Protein AF-0000000069994940 (afdb_homodimer)

Sequence (634 aa):
MTLQIAVIDDWQGVAGEVVDWSLLDGIGQVSFLHDYPAATEVMAERLAGYDVICVMRERSTFDEALLRRLPRLKLLVTGGMRNAALDIQAASALGIQVCGTESYKHAAPELTWALAMALSRNLVREANSLRAGDWQVGLGNDLYGKTLGILGLGSIGQKIARYGQAFGMRVIAWSQNLTAERAAEAGVEYVSKQALFEQADLLSVHLVLSDRSRGLVDAQALGWMKPSAYLVNTARGPIVDEAALISALQQGRLAGAALDVFEQEPLPAGHPFRTLDNVLATPHVGYVSQNNYRMFYSQMIEDIQAWATGAPIRVLGMTLQIAVIDDWQGVAGEVVDWSLLDGIGQVSFLHDYPAATEVMAERLAGYDVICVMRERSTFDEALLRRLPRLKLLVTGGMRNAALDIQAASALGIQVCGTESYKHAAPELTWALAMALSRNLVREANSLRAGDWQVGLGNDLYGKTLGILGLGSIGQKIARYGQAFGMRVIAWSQNLTAERAAEAGVEYVSKQALFEQADLLSVHLVL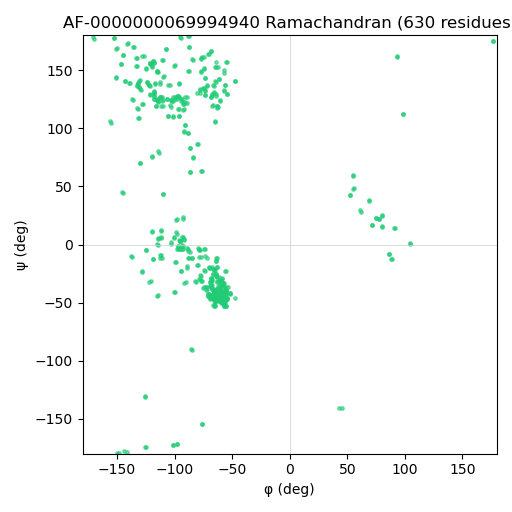SDRSRGLVDAQALGWMKPSAYLVNTARGPIVDEAALISALQQGRLAGAALDVFEQEPLPAGHPFRTLDNVLATPHVGYVSQNNYRMFYSQMIEDIQAWATGAPIRVLG

Foldseek 3Di:
DAFAEEEECLQVPCLPPLDPLCLCVVRHDYDYYNDFEDDLVVLLVVQQRGQEYEYEAQRYAADLSNLVSRLNHAEYEYEDLDHPRHPVVSCVVSNHWYFYFHFDQCLLLVVLVVLVQCLQAVPVVQVVQVVVVHHDDDHGHALAAAEEEEEDCPSSSLSNVVVSVVSNHQYEYDDPPDDQVNCVVSVHGYDDLLCSQQRHLEYEYADADDPVQFQCQDLVSLQNHALNHEYEYLHEARSHDPVSVLVCLVVSRHQAYEYQYHPDPPPDDPPVLVPRSRYHYHPNCSRVDSVRSSRRSVVVSVQSVCVSVPHGDRTHD/DAFAEEEECPQVPCLPPLDPLCLCVVRHDYDYYNDFEDDLVVVLVVQQRGQEYEYEAQRYAADLSNLVSRLNHAEYEYEDLDHPRHPVVSCVVSNHFYFYFHFDQCLLLVVLVVLVQCLQAVPVVQVVQVVVVHHDDDHGHALAAAEEEEEDCPSSSLSNVVVSVVSNHQYEYDDPPDDQVNCVVSVHGYDDLLCSQQRHLEYEYADADDPVQFQCQDLVSLQNHALNHEYEYLHEARSHDPVSVLVCLVVSRHQAYEYQYHPDPPPDDPPPLVPRSRHHYHPNCSRVDSVRSSRGSVVVSVQSVCVSVPHGPRTHD

Structure (mmCIF, N/CA/C/O backbone):
data_AF-0000000069994940-model_v1
#
loop_
_entity.id
_entity.type
_entity.pdbx_description
1 polymer 'Lactate dehydrogenase-like oxidoreductase'
#
loop_
_atom_site.group_PDB
_atom_site.id
_atom_site.type_symbol
_atom_site.label_atom_id
_atom_site.label_alt_id
_atom_site.label_comp_id
_atom_site.label_asym_id
_atom_site.label_entity_id
_atom_site.label_seq_id
_atom_site.pdbx_PDB_ins_code
_atom_site.Cartn_x
_atom_site.Cartn_y
_atom_site.Cartn_z
_atom_site.occupancy
_atom_site.B_iso_or_equiv
_atom_site.auth_seq_id
_atom_site.auth_comp_id
_atom_site.auth_asym_id
_atom_site.auth_atom_id
_atom_site.pdbx_PDB_model_num
ATOM 1 N N . MET A 1 1 ? 9.391 41.125 26.594 1 65.31 1 MET A N 1
ATOM 2 C CA . MET A 1 1 ? 9.273 39.812 27.188 1 65.31 1 MET A CA 1
ATOM 3 C C . MET A 1 1 ? 9.336 38.719 26.125 1 65.31 1 MET A C 1
ATOM 5 O O . MET A 1 1 ? 8.891 38.938 25 1 65.31 1 MET A O 1
ATOM 9 N N . THR A 1 2 ? 10.164 37.656 26.281 1 90.88 2 THR A N 1
ATOM 10 C CA . THR A 1 2 ? 10.344 36.594 25.328 1 90.88 2 THR A CA 1
ATOM 11 C C . THR A 1 2 ? 9.031 35.812 25.109 1 90.88 2 THR A C 1
ATOM 13 O O . THR A 1 2 ? 8.391 35.406 26.078 1 90.88 2 THR A O 1
ATOM 16 N N . LEU A 1 3 ? 8.531 35.844 23.875 1 97 3 LEU A N 1
ATOM 17 C CA . LEU A 1 3 ? 7.273 35.188 23.578 1 97 3 LEU A CA 1
ATOM 18 C C . LEU A 1 3 ? 7.34 33.688 23.969 1 97 3 LEU A C 1
ATOM 20 O O . LEU A 1 3 ? 8.383 33.062 23.812 1 97 3 LEU A O 1
ATOM 24 N N . GLN A 1 4 ? 6.27 33.25 24.562 1 98.56 4 GLN A N 1
ATOM 25 C CA . GLN A 1 4 ? 6.105 31.828 24.781 1 98.56 4 GLN A CA 1
ATOM 26 C C . GLN A 1 4 ? 5.332 31.172 23.641 1 98.56 4 GLN A C 1
ATOM 28 O O . GLN A 1 4 ? 4.164 31.5 23.422 1 98.56 4 GLN A O 1
ATOM 33 N N . ILE A 1 5 ? 5.969 30.266 22.906 1 98.81 5 ILE A N 1
ATOM 34 C CA . ILE A 1 5 ? 5.41 29.641 21.719 1 98.81 5 ILE A CA 1
ATOM 35 C C . ILE A 1 5 ? 5.168 28.156 21.969 1 98.81 5 ILE A C 1
ATOM 37 O O . ILE A 1 5 ? 6.066 27.438 22.422 1 98.81 5 ILE A O 1
ATOM 41 N N . ALA A 1 6 ? 3.957 27.672 21.719 1 98.75 6 ALA A N 1
ATOM 42 C CA . ALA A 1 6 ? 3.643 26.25 21.875 1 98.75 6 ALA A CA 1
ATOM 43 C C . ALA A 1 6 ? 3.367 25.609 20.516 1 98.75 6 ALA A C 1
ATOM 45 O O . ALA A 1 6 ? 2.6 26.141 19.703 1 98.75 6 ALA A O 1
ATOM 46 N N . VAL A 1 7 ? 4.027 24.547 20.203 1 98.75 7 VAL A N 1
ATOM 47 C CA . VAL A 1 7 ? 3.656 23.609 19.141 1 98.75 7 VAL A CA 1
ATOM 48 C C . VAL A 1 7 ? 2.889 22.438 19.75 1 98.75 7 VAL A C 1
ATOM 50 O O . VAL A 1 7 ? 3.471 21.594 20.422 1 98.75 7 VAL A O 1
ATOM 53 N N . ILE A 1 8 ? 1.586 22.375 19.438 1 98.06 8 ILE A N 1
ATOM 54 C CA . ILE A 1 8 ? 0.778 21.438 20.203 1 98.06 8 ILE A CA 1
ATOM 55 C C . ILE A 1 8 ? 0.419 20.234 19.328 1 98.06 8 ILE A C 1
ATOM 57 O O . ILE A 1 8 ? 0.692 20.234 18.125 1 98.06 8 ILE A O 1
ATOM 61 N N . ASP A 1 9 ? -0.086 19.203 19.859 1 95.31 9 ASP A N 1
ATOM 62 C CA . ASP A 1 9 ? -0.553 17.969 19.234 1 95.31 9 ASP A CA 1
ATOM 63 C C . ASP A 1 9 ? 0.584 17.266 18.5 1 95.31 9 ASP A C 1
ATOM 65 O O . ASP A 1 9 ? 0.388 16.734 17.406 1 95.31 9 ASP A O 1
ATOM 69 N N . ASP A 1 10 ? 1.774 17.469 19.016 1 96.44 10 ASP A N 1
ATOM 70 C CA . ASP A 1 10 ? 2.91 16.75 18.453 1 96.44 10 ASP A CA 1
ATOM 71 C C . ASP A 1 10 ? 2.926 15.297 18.938 1 96.44 10 ASP A C 1
ATOM 73 O O . ASP A 1 10 ? 3.881 14.867 19.594 1 96.44 10 ASP A O 1
ATOM 77 N N . TRP A 1 11 ? 1.92 14.586 18.578 1 94.5 11 TRP A N 1
ATOM 78 C CA . TRP A 1 11 ? 1.631 13.242 19.094 1 94.5 11 TRP A CA 1
ATOM 79 C C . TRP A 1 11 ? 2.807 12.305 18.844 1 94.5 11 TRP A C 1
ATOM 81 O O . TRP A 1 11 ? 3.094 11.438 19.672 1 94.5 11 TRP A O 1
ATOM 91 N N . GLN A 1 12 ? 3.535 12.484 17.734 1 93.75 12 GLN A N 1
ATOM 92 C CA . GLN A 1 12 ? 4.625 11.594 17.359 1 93.75 12 GLN A CA 1
ATOM 93 C C . GLN A 1 12 ? 5.945 12.039 17.984 1 93.75 12 GLN A C 1
ATOM 95 O O . GLN A 1 12 ? 6.938 11.312 17.922 1 93.75 12 GLN A O 1
ATOM 100 N N . GLY A 1 13 ? 5.945 13.219 18.531 1 95.62 13 GLY A N 1
ATOM 101 C CA . GLY A 1 13 ? 7.176 13.742 19.109 1 95.62 13 GLY A CA 1
ATOM 102 C C . GLY A 1 13 ? 8.234 14.062 18.062 1 95.62 13 GLY A C 1
ATOM 103 O O . GLY A 1 13 ? 9.422 13.828 18.281 1 95.62 13 GLY A O 1
ATOM 104 N N . VAL A 1 14 ? 7.801 14.586 16.922 1 96.38 14 VAL A N 1
ATOM 105 C CA . VAL A 1 14 ? 8.758 14.727 15.836 1 96.38 14 VAL A CA 1
ATOM 106 C C . VAL A 1 14 ? 8.898 16.203 15.469 1 96.38 14 VAL A C 1
ATOM 108 O O . VAL A 1 14 ? 9.812 16.578 14.727 1 96.38 14 VAL A O 1
ATOM 111 N N . ALA A 1 15 ? 8.055 17.109 15.914 1 97.44 15 ALA A N 1
ATOM 112 C CA . ALA A 1 15 ? 8 18.5 15.477 1 97.44 15 ALA A CA 1
ATOM 113 C C . ALA A 1 15 ? 9.352 19.188 15.672 1 97.44 15 ALA A C 1
ATOM 115 O O . ALA A 1 15 ? 9.789 19.953 14.805 1 97.44 15 ALA A O 1
ATOM 116 N N . GLY A 1 16 ? 10.039 18.906 16.734 1 97.44 16 GLY A N 1
ATOM 117 C CA . GLY A 1 16 ? 11.289 19.562 17.094 1 97.44 16 GLY A CA 1
ATOM 118 C C . GLY A 1 16 ? 12.414 19.266 16.125 1 97.44 16 GLY A C 1
ATOM 119 O O . GLY A 1 16 ? 13.367 20.047 16.016 1 97.44 16 GLY A O 1
ATOM 120 N N . GLU A 1 17 ? 12.258 18.172 15.398 1 96.69 17 GLU A N 1
ATOM 121 C CA . GLU A 1 17 ? 13.391 17.719 14.594 1 96.69 17 GLU A CA 1
ATOM 122 C C . GLU A 1 17 ? 13.109 17.859 13.102 1 96.69 17 GLU A C 1
ATOM 124 O O . GLU A 1 17 ? 14.031 17.812 12.289 1 96.69 17 GLU A O 1
ATOM 129 N N . VAL A 1 18 ? 11.922 18.156 12.773 1 97.19 18 VAL A N 1
ATOM 130 C CA . VAL A 1 18 ? 11.523 18.172 11.375 1 97.19 18 VAL A CA 1
ATOM 131 C C . VAL A 1 18 ? 12.047 19.438 10.695 1 97.19 18 VAL A C 1
ATOM 133 O O . VAL A 1 18 ? 12.336 19.422 9.492 1 97.19 18 VAL A O 1
ATOM 136 N N . VAL A 1 19 ? 12.156 20.5 11.445 1 98.19 19 VAL A N 1
ATOM 137 C CA . VAL A 1 19 ? 12.68 21.766 10.953 1 98.19 19 VAL A CA 1
ATOM 138 C C . VAL A 1 19 ? 13.562 22.406 12.016 1 98.19 19 VAL A C 1
ATOM 140 O O . VAL A 1 19 ? 13.672 21.906 13.133 1 98.19 19 VAL A O 1
ATOM 143 N N . ASP A 1 20 ? 14.203 23.484 11.633 1 98.31 20 ASP A N 1
ATOM 144 C CA . ASP A 1 20 ? 15.086 24.219 12.547 1 98.31 20 ASP A CA 1
ATOM 145 C C . ASP A 1 20 ? 14.328 25.328 13.273 1 98.31 20 ASP A C 1
ATOM 147 O O . ASP A 1 20 ? 14.25 26.453 12.781 1 98.31 20 ASP A O 1
ATOM 151 N N . TRP A 1 21 ? 13.875 25.047 14.5 1 98.44 21 TRP A N 1
ATOM 152 C CA . TRP A 1 21 ? 13.07 25.984 15.281 1 98.44 21 TRP A CA 1
ATOM 153 C C . TRP A 1 21 ? 13.945 27.078 15.891 1 98.44 21 TRP A C 1
ATOM 155 O O . TRP A 1 21 ? 13.438 28.078 16.391 1 98.44 21 TRP A O 1
ATOM 165 N N . SER A 1 22 ? 15.305 26.938 15.836 1 98 22 SER A N 1
ATOM 166 C CA . SER A 1 22 ? 16.203 27.953 16.375 1 98 22 SER A CA 1
ATOM 167 C C . SER A 1 22 ? 16.062 29.266 15.617 1 98 22 SER A C 1
ATOM 169 O O . SER A 1 22 ? 16.516 30.312 16.078 1 98 22 SER A O 1
ATOM 171 N N . LEU A 1 23 ? 15.391 29.203 14.539 1 97.94 23 LEU A N 1
ATOM 172 C CA . LEU A 1 23 ? 15.094 30.406 13.758 1 97.94 23 LEU A CA 1
ATOM 173 C C . LEU A 1 23 ? 14.203 31.359 14.547 1 97.94 23 LEU A C 1
ATOM 175 O O . LEU A 1 23 ? 14.086 32.531 14.195 1 97.94 23 LEU A O 1
ATOM 179 N N . LEU A 1 24 ? 13.594 30.891 15.656 1 98.19 24 LEU A N 1
ATOM 180 C CA . LEU A 1 24 ? 12.703 31.719 16.469 1 98.19 24 LEU A CA 1
ATOM 181 C C . LEU A 1 24 ? 13.398 32.188 17.734 1 98.19 24 LEU A C 1
ATOM 183 O O . LEU A 1 24 ? 12.797 32.844 18.578 1 98.19 24 LEU A O 1
ATOM 187 N N . ASP A 1 25 ? 14.672 31.844 18 1 96.44 25 ASP A N 1
ATOM 188 C CA . ASP A 1 25 ? 15.383 32.156 19.25 1 96.44 25 ASP A CA 1
ATOM 189 C C . ASP A 1 25 ? 15.336 33.625 19.562 1 96.44 25 ASP A C 1
ATOM 191 O O . ASP A 1 25 ? 15.227 34.031 20.719 1 96.44 25 ASP A O 1
ATOM 195 N N . GLY A 1 26 ? 15.398 34.531 18.672 1 95.81 26 GLY A N 1
ATOM 196 C CA . GLY A 1 26 ? 15.367 35.969 18.891 1 95.81 26 GLY A CA 1
ATOM 197 C C . GLY A 1 26 ? 13.961 36.5 19.125 1 95.81 26 GLY A C 1
ATOM 198 O O . GLY A 1 26 ? 13.797 37.625 19.594 1 95.81 26 GLY A O 1
ATOM 199 N N . ILE A 1 27 ? 13.023 35.562 19.016 1 97.38 27 ILE A N 1
ATOM 200 C CA . ILE A 1 27 ? 11.633 36 19.078 1 97.38 27 ILE A CA 1
ATOM 201 C C . ILE A 1 27 ? 10.969 35.406 20.328 1 97.38 27 ILE A C 1
ATOM 203 O O . ILE A 1 27 ? 10.281 36.125 21.062 1 97.38 27 ILE A O 1
ATOM 207 N N . GLY A 1 28 ? 11.234 34.125 20.547 1 97.69 28 GLY A N 1
ATOM 208 C CA . GLY A 1 28 ? 10.578 33.469 21.672 1 97.69 28 GLY A CA 1
ATOM 209 C C . GLY A 1 28 ? 11.117 32.094 21.984 1 97.69 28 GLY A C 1
ATOM 210 O O . GLY A 1 28 ? 12.039 31.625 21.312 1 97.69 28 GLY A O 1
ATOM 211 N N . GLN A 1 29 ? 10.539 31.531 23.078 1 98.12 29 GLN A N 1
ATOM 212 C CA . GLN A 1 29 ? 10.859 30.172 23.5 1 98.12 29 GLN A CA 1
ATOM 213 C C . GLN A 1 29 ? 9.805 29.188 23 1 98.12 29 GLN A C 1
ATOM 215 O O . GLN A 1 29 ? 8.609 29.359 23.25 1 98.12 29 GLN A O 1
ATOM 220 N N . VAL A 1 30 ? 10.297 28.172 22.297 1 98.5 30 VAL A N 1
ATOM 221 C CA . VAL A 1 30 ? 9.406 27.188 21.688 1 98.5 30 VAL A CA 1
ATOM 222 C C . VAL A 1 30 ? 9.281 25.969 22.609 1 98.5 30 VAL A C 1
ATOM 224 O O . VAL A 1 30 ? 10.289 25.438 23.094 1 98.5 30 VAL A O 1
ATOM 227 N N . SER A 1 31 ? 8.062 25.594 22.922 1 98.44 31 SER A N 1
ATOM 228 C CA . SER A 1 31 ? 7.754 24.359 23.641 1 98.44 31 SER A CA 1
ATOM 229 C C . SER A 1 31 ? 6.918 23.406 22.781 1 98.44 31 SER A C 1
ATOM 231 O O . SER A 1 31 ? 6.023 23.844 22.047 1 98.44 31 SER A O 1
ATOM 233 N N . PHE A 1 32 ? 7.266 22.141 22.844 1 98.44 32 PHE A N 1
ATOM 234 C CA . PHE A 1 32 ? 6.512 21.109 22.141 1 98.44 32 PHE A CA 1
ATOM 235 C C . PHE A 1 32 ? 5.625 20.328 23.094 1 98.44 32 PHE A C 1
ATOM 237 O O . PHE A 1 32 ? 6.113 19.75 24.078 1 98.44 32 PHE A O 1
ATOM 244 N N . LEU A 1 33 ? 4.324 20.391 22.859 1 98 33 LEU A N 1
ATOM 245 C CA . LEU A 1 33 ? 3.361 19.672 23.688 1 98 33 LEU A CA 1
ATOM 246 C C . LEU A 1 33 ? 2.832 18.438 22.969 1 98 33 LEU A C 1
ATOM 248 O O . LEU A 1 33 ? 2.467 18.516 21.797 1 98 33 LEU A O 1
ATOM 252 N N . HIS A 1 34 ? 2.699 17.312 23.625 1 96.06 34 HIS A N 1
ATOM 253 C CA . HIS A 1 34 ? 2.434 16.016 22.984 1 96.06 34 HIS A CA 1
ATOM 254 C C . HIS A 1 34 ? 1.062 15.484 23.375 1 96.06 34 HIS A C 1
ATOM 256 O O . HIS A 1 34 ? 0.674 14.391 22.953 1 96.06 34 HIS A O 1
ATOM 262 N N . ASP A 1 35 ? 0.307 16.25 24.109 1 92.81 35 ASP A N 1
ATOM 263 C CA . ASP A 1 35 ? -0.952 15.781 24.688 1 92.81 35 ASP A CA 1
ATOM 264 C C . ASP A 1 35 ? -2.055 15.742 23.641 1 92.81 35 ASP A C 1
ATOM 266 O O . ASP A 1 35 ? -2.053 16.531 22.688 1 92.81 35 ASP A O 1
ATOM 270 N N . TYR A 1 36 ? -2.92 14.844 23.812 1 89.56 36 TYR A N 1
ATOM 271 C CA . TYR A 1 36 ? -4.121 14.766 22.984 1 89.56 36 TYR A CA 1
ATOM 272 C C . TYR A 1 36 ? -5.117 15.859 23.375 1 89.56 36 TYR A C 1
ATOM 274 O O . TYR A 1 36 ? -5.004 16.453 24.438 1 89.56 36 TYR A O 1
ATOM 282 N N . PRO A 1 37 ? -6.039 16.125 22.453 1 89.81 37 PRO A N 1
ATOM 283 C CA . PRO A 1 37 ? -7.082 17.094 22.797 1 89.81 37 PRO A CA 1
ATOM 284 C C . PRO A 1 37 ? -7.859 16.703 24.047 1 89.81 37 PRO A C 1
ATOM 286 O O . PRO A 1 37 ? -8.047 15.516 24.312 1 89.81 37 PRO A O 1
ATOM 289 N N . ALA A 1 38 ? -8.32 17.734 24.734 1 91.56 38 ALA A N 1
ATOM 290 C CA . ALA A 1 38 ? -9.039 17.531 25.984 1 91.56 38 ALA A CA 1
ATOM 291 C C . ALA A 1 38 ? -10.164 18.547 26.141 1 91.56 38 ALA A C 1
ATOM 293 O O . ALA A 1 38 ? -10.414 19.344 25.234 1 91.56 38 ALA A O 1
ATOM 294 N N . ALA A 1 39 ? -10.805 18.406 27.312 1 94.94 39 ALA A N 1
ATOM 295 C CA . ALA A 1 39 ? -11.875 19.359 27.609 1 94.94 39 ALA A CA 1
ATOM 296 C C . ALA A 1 39 ? -11.336 20.781 27.734 1 94.94 39 ALA A C 1
ATOM 298 O O . ALA A 1 39 ? -10.156 20.969 28.031 1 94.94 39 ALA A O 1
ATOM 299 N N . THR A 1 40 ? -12.289 21.641 27.516 1 96.56 40 THR A N 1
ATOM 300 C CA . THR A 1 40 ? -11.945 23.062 27.469 1 96.56 40 THR A CA 1
ATOM 301 C C . THR A 1 40 ? -11.156 23.484 28.703 1 96.56 40 THR A C 1
ATOM 303 O O . THR A 1 40 ? -10.141 24.172 28.594 1 96.56 40 THR A O 1
ATOM 306 N N . GLU A 1 41 ? -11.547 23.031 29.875 1 97 41 GLU A N 1
ATOM 307 C CA . GLU A 1 41 ? -10.898 23.438 31.109 1 97 41 GLU A CA 1
ATOM 308 C C . GLU A 1 41 ? -9.445 22.969 31.156 1 97 41 GLU A C 1
ATOM 310 O O . GLU A 1 41 ? -8.555 23.719 31.562 1 97 41 GLU A O 1
ATOM 315 N N . VAL A 1 42 ? -9.227 21.781 30.734 1 97.44 42 VAL A N 1
ATOM 316 C CA . VAL A 1 42 ? -7.891 21.203 30.75 1 97.44 42 VAL A CA 1
ATOM 317 C C . VAL A 1 42 ? -7.016 21.906 29.703 1 97.44 42 VAL A C 1
ATOM 319 O O . VAL A 1 42 ? -5.859 22.234 29.984 1 97.44 42 VAL A O 1
ATOM 322 N N . MET A 1 43 ? -7.578 22.156 28.531 1 97.56 43 MET A N 1
ATOM 323 C CA . MET A 1 43 ? -6.844 22.844 27.484 1 97.56 43 MET A CA 1
ATOM 324 C C . MET A 1 43 ? -6.465 24.266 27.922 1 97.56 43 MET A C 1
ATOM 326 O O . MET A 1 43 ? -5.352 24.719 27.656 1 97.56 43 MET A O 1
ATOM 330 N N . ALA A 1 44 ? -7.379 24.906 28.594 1 98.06 44 ALA A N 1
ATOM 331 C CA . ALA A 1 44 ? -7.133 26.281 29.062 1 98.06 44 ALA A CA 1
ATOM 332 C C . ALA A 1 44 ? -5.969 26.312 30.047 1 98.06 44 ALA A C 1
ATOM 334 O O . ALA A 1 44 ? -5.109 27.203 29.969 1 98.06 44 ALA A O 1
ATOM 335 N N . GLU A 1 45 ? -5.988 25.391 30.938 1 97.81 45 GLU A N 1
ATOM 336 C CA . GLU A 1 45 ? -4.902 25.312 31.922 1 97.81 45 GLU A CA 1
ATOM 337 C C . GLU A 1 45 ? -3.564 25.047 31.234 1 97.81 45 GLU A C 1
ATOM 339 O O . GLU A 1 45 ? -2.561 25.688 31.562 1 97.81 45 GLU A O 1
ATOM 344 N N . ARG A 1 46 ? -3.57 24.172 30.266 1 97.62 46 ARG A N 1
ATOM 345 C CA . ARG A 1 46 ? -2.371 23.734 29.562 1 97.62 46 ARG A CA 1
ATOM 346 C C . ARG A 1 46 ? -1.794 24.875 28.719 1 97.62 46 ARG A C 1
ATOM 348 O O . ARG A 1 46 ? -0.576 24.969 28.562 1 97.62 46 ARG A O 1
ATOM 355 N N . LEU A 1 47 ? -2.641 25.781 28.203 1 98.44 47 LEU A N 1
ATOM 356 C CA . LEU A 1 47 ? -2.23 26.672 27.125 1 98.44 47 LEU A CA 1
ATOM 357 C C . LEU A 1 47 ? -2.236 28.125 27.594 1 98.44 47 LEU A C 1
ATOM 359 O O . LEU A 1 47 ? -1.815 29.031 26.875 1 98.44 47 LEU A O 1
ATOM 363 N N . ALA A 1 48 ? -2.584 28.422 28.859 1 97.19 48 ALA A N 1
ATOM 364 C CA . ALA A 1 48 ? -2.822 29.766 29.391 1 97.19 48 ALA A CA 1
ATOM 365 C C . ALA A 1 48 ? -1.547 30.609 29.344 1 97.19 48 ALA A C 1
ATOM 367 O O . ALA A 1 48 ? -1.605 31.828 29.219 1 97.19 48 ALA A O 1
ATOM 368 N N . GLY A 1 49 ? -0.422 29.969 29.359 1 97.44 49 GLY A N 1
ATOM 369 C CA . GLY A 1 49 ? 0.835 30.688 29.5 1 97.44 49 GLY A CA 1
ATOM 370 C C . GLY A 1 49 ? 1.476 31.031 28.172 1 97.44 49 GLY A C 1
ATOM 371 O O . GLY A 1 49 ? 2.529 31.672 28.125 1 97.44 49 GLY A O 1
ATOM 372 N N . TYR A 1 50 ? 0.815 30.781 27.016 1 98.69 50 TYR A N 1
ATOM 373 C CA . TYR A 1 50 ? 1.478 30.922 25.734 1 98.69 50 TYR A CA 1
ATOM 374 C C . TYR A 1 50 ? 0.926 32.125 24.969 1 98.69 50 TYR A C 1
ATOM 376 O O . TYR A 1 50 ? -0.278 32.375 25 1 98.69 50 TYR A O 1
ATOM 384 N N . ASP A 1 51 ? 1.829 32.812 24.219 1 98.75 51 ASP A N 1
ATOM 385 C CA . ASP A 1 51 ? 1.487 33.938 23.375 1 98.75 51 ASP A CA 1
ATOM 386 C C . ASP A 1 51 ? 1.133 33.5 21.953 1 98.75 51 ASP A C 1
ATOM 388 O O . ASP A 1 51 ? 0.362 34.156 21.266 1 98.75 51 ASP A O 1
ATOM 392 N N . VAL A 1 52 ? 1.789 32.438 21.531 1 98.81 52 VAL A N 1
ATOM 393 C CA . VAL A 1 52 ? 1.644 31.875 20.188 1 98.81 52 VAL A CA 1
ATOM 394 C C . VAL A 1 52 ? 1.387 30.375 20.281 1 98.81 52 VAL A C 1
ATOM 396 O O . VAL A 1 52 ? 2.041 29.672 21.062 1 98.81 52 VAL A O 1
ATOM 399 N N . ILE A 1 53 ? 0.42 29.891 19.531 1 98.88 53 ILE A N 1
ATOM 400 C CA . ILE A 1 53 ? 0.128 28.469 19.5 1 98.88 53 ILE A CA 1
ATOM 401 C C . ILE A 1 53 ? 0.099 27.969 18.062 1 98.88 53 ILE A C 1
ATOM 403 O O . ILE A 1 53 ? -0.598 28.547 17.219 1 98.88 53 ILE A O 1
ATOM 407 N N . CYS A 1 54 ? 0.944 27.031 17.766 1 98.69 54 CYS A N 1
ATOM 408 C CA . CYS A 1 54 ? 0.938 26.312 16.484 1 98.69 54 CYS A CA 1
ATOM 409 C C . CYS A 1 54 ? 0.098 25.047 16.578 1 98.69 54 CYS A C 1
ATOM 411 O O . CYS A 1 54 ? 0.379 24.172 17.406 1 98.69 54 CYS A O 1
ATOM 413 N N . VAL A 1 55 ? -0.909 24.969 15.75 1 97.56 55 VAL A N 1
ATOM 414 C CA . VAL A 1 55 ? -1.854 23.859 15.82 1 97.56 55 VAL A CA 1
ATOM 415 C C . VAL A 1 55 ? -1.725 22.984 14.578 1 97.56 55 VAL A C 1
ATOM 417 O O . VAL A 1 55 ? -1.54 23.5 13.469 1 97.56 55 VAL A O 1
ATOM 420 N N . MET A 1 56 ? -1.778 21.672 14.812 1 96.5 56 MET A N 1
ATOM 421 C CA . MET A 1 56 ? -1.754 20.719 13.711 1 96.5 56 MET A CA 1
ATOM 422 C C . MET A 1 56 ? -3.166 20.391 13.234 1 96.5 56 MET A C 1
ATOM 424 O O . MET A 1 56 ? -3.877 19.609 13.867 1 96.5 56 MET A O 1
ATOM 428 N N . ARG A 1 57 ? -3.523 21.016 12.094 1 94.62 57 ARG A N 1
ATOM 429 C CA . ARG A 1 57 ? -4.816 20.781 11.461 1 94.62 57 ARG A CA 1
ATOM 430 C C . ARG A 1 57 ? -5.941 20.797 12.492 1 94.62 57 ARG A C 1
ATOM 432 O O . ARG A 1 57 ? -5.992 21.672 13.352 1 94.62 57 ARG A O 1
ATOM 439 N N . GLU A 1 58 ? -6.977 19.922 12.414 1 94.06 58 GLU A N 1
ATOM 440 C CA . GLU A 1 58 ? -8.188 19.969 13.227 1 94.06 58 GLU A CA 1
ATOM 441 C C . GLU A 1 58 ? -8.039 19.109 14.477 1 94.06 58 GLU A C 1
ATOM 443 O O . GLU A 1 58 ? -9.039 18.703 15.078 1 94.06 58 GLU A O 1
ATOM 448 N N . ARG A 1 59 ? -6.758 18.828 14.914 1 94.5 59 ARG A N 1
ATOM 449 C CA . ARG A 1 59 ? -6.52 17.938 16.047 1 94.5 59 ARG A CA 1
ATOM 450 C C . ARG A 1 59 ? -7.117 18.5 17.328 1 94.5 59 ARG A C 1
ATOM 452 O O . ARG A 1 59 ? -7.629 17.75 18.156 1 94.5 59 ARG A O 1
ATOM 459 N N . SER A 1 60 ? -7.035 19.828 17.516 1 95.38 60 SER A N 1
ATOM 460 C CA . SER A 1 60 ? -7.586 20.484 18.688 1 95.38 60 SER A CA 1
ATOM 461 C C . SER A 1 60 ? -8.57 21.578 18.312 1 95.38 60 SER A C 1
ATOM 463 O O . SER A 1 60 ? -8.328 22.344 17.359 1 95.38 60 SER A O 1
ATOM 465 N N . THR A 1 61 ? -9.633 21.625 19.078 1 95.88 61 THR A N 1
ATOM 466 C CA . THR A 1 61 ? -10.672 22.609 18.828 1 95.88 61 THR A CA 1
ATOM 467 C C . THR A 1 61 ? -10.391 23.906 19.594 1 95.88 61 THR A C 1
ATOM 469 O O . THR A 1 61 ? -10.18 23.859 20.812 1 95.88 61 THR A O 1
ATOM 472 N N . PHE A 1 62 ? -10.375 25.047 18.906 1 98.06 62 PHE A N 1
ATOM 473 C CA . PHE A 1 62 ? -10.305 26.375 19.5 1 98.06 62 PHE A CA 1
ATOM 474 C C . PHE A 1 62 ? -11.586 27.156 19.234 1 98.06 62 PHE A C 1
ATOM 476 O O . PHE A 1 62 ? -11.648 27.984 18.328 1 98.06 62 PHE A O 1
ATOM 483 N N . ASP A 1 63 ? -12.555 26.828 20.062 1 98 63 ASP A N 1
ATOM 484 C CA . ASP A 1 63 ? -13.828 27.547 19.984 1 98 63 ASP A CA 1
ATOM 485 C C . ASP A 1 63 ? -13.797 28.797 20.875 1 98 63 ASP A C 1
ATOM 487 O O . ASP A 1 63 ? -12.789 29.078 21.531 1 98 63 ASP A O 1
ATOM 491 N N . GLU A 1 64 ? -14.875 29.547 20.891 1 98.25 64 GLU A N 1
ATOM 492 C CA . GLU A 1 64 ? -14.945 30.781 21.656 1 98.25 64 GLU A CA 1
ATOM 493 C C . GLU A 1 64 ? -14.703 30.516 23.141 1 98.25 64 GLU A C 1
ATOM 495 O O . GLU A 1 64 ? -14.008 31.297 23.797 1 98.25 64 GLU A O 1
ATOM 500 N N . ALA A 1 65 ? -15.281 29.469 23.625 1 98.31 65 ALA A N 1
ATOM 501 C CA . ALA A 1 65 ? -15.156 29.125 25.047 1 98.31 65 ALA A CA 1
ATOM 502 C C . ALA A 1 65 ? -13.695 28.969 25.438 1 98.31 65 ALA A C 1
ATOM 504 O O . ALA A 1 65 ? -13.266 29.469 26.484 1 98.31 65 ALA A O 1
ATOM 505 N N . LEU A 1 66 ? -12.906 28.266 24.688 1 98.5 66 LEU A N 1
ATOM 506 C CA . LEU A 1 66 ? -11.492 28.062 24.969 1 98.5 66 LEU A CA 1
ATOM 507 C C . LEU A 1 66 ? -10.711 29.359 24.781 1 98.5 66 LEU A C 1
ATOM 509 O O . LEU A 1 66 ? -9.906 29.75 25.625 1 98.5 66 LEU A O 1
ATOM 513 N N . LEU A 1 67 ? -10.953 30.078 23.656 1 98.62 67 LEU A N 1
ATOM 514 C CA . LEU A 1 67 ? -10.211 31.281 23.312 1 98.62 67 LEU A CA 1
ATOM 515 C C . LEU A 1 67 ? -10.359 32.344 24.391 1 98.62 67 LEU A C 1
ATOM 517 O O . LEU A 1 67 ? -9.398 33.062 24.703 1 98.62 67 LEU A O 1
ATOM 521 N N . ARG A 1 68 ? -11.477 32.469 25 1 98.12 68 ARG A N 1
ATOM 522 C CA . ARG A 1 68 ? -11.734 33.438 26.047 1 98.12 68 ARG A CA 1
ATOM 523 C C . ARG A 1 68 ? -10.93 33.125 27.312 1 98.12 68 ARG A C 1
ATOM 525 O O . ARG A 1 68 ? -10.703 34 28.141 1 98.12 68 ARG A O 1
ATOM 532 N N . ARG A 1 69 ? -10.516 31.938 27.375 1 98.06 69 ARG A N 1
ATOM 533 C CA . ARG A 1 69 ? -9.773 31.516 28.562 1 98.06 69 ARG A CA 1
ATOM 534 C C . ARG A 1 69 ? -8.273 31.547 28.297 1 98.06 69 ARG A C 1
ATOM 536 O O . ARG A 1 69 ? -7.492 31.031 29.094 1 98.06 69 ARG A O 1
ATOM 543 N N . LEU A 1 70 ? -7.848 32.094 27.234 1 98.44 70 LEU A N 1
ATOM 544 C CA . LEU A 1 70 ? -6.438 32.219 26.875 1 98.44 70 LEU A CA 1
ATOM 545 C C . LEU A 1 70 ? -6.039 33.688 26.734 1 98.44 70 LEU A C 1
ATOM 547 O O . LEU A 1 70 ? -5.742 34.125 25.641 1 98.44 70 LEU A O 1
ATOM 551 N N . PRO A 1 71 ? -5.879 34.375 27.844 1 95.81 71 PRO A N 1
ATOM 552 C CA . PRO A 1 71 ? -5.707 35.812 27.797 1 95.81 71 PRO A CA 1
ATOM 553 C C . PRO A 1 71 ? -4.363 36.25 27.203 1 95.81 71 PRO A C 1
ATOM 555 O O . PRO A 1 71 ? -4.227 37.344 26.688 1 95.81 71 PRO A O 1
ATOM 558 N N . ARG A 1 72 ? -3.412 35.375 27.203 1 97.94 72 ARG A N 1
ATOM 559 C CA . ARG A 1 72 ? -2.09 35.75 26.703 1 97.94 72 ARG A CA 1
ATOM 560 C C . ARG A 1 72 ? -1.975 35.5 25.203 1 97.94 72 ARG A C 1
ATOM 562 O O . ARG A 1 72 ? -1.048 36 24.562 1 97.94 72 ARG A O 1
ATOM 569 N N . LEU A 1 73 ? -2.83 34.688 24.625 1 98.69 73 LEU A N 1
ATOM 570 C CA . LEU A 1 73 ? -2.709 34.25 23.234 1 98.69 73 LEU A CA 1
ATOM 571 C C . LEU A 1 73 ? -2.855 35.438 22.281 1 98.69 73 LEU A C 1
ATOM 573 O O . LEU A 1 73 ? -3.828 36.188 22.359 1 98.69 73 LEU A O 1
ATOM 577 N N . LYS A 1 74 ? -1.902 35.594 21.375 1 98.56 74 LYS A N 1
ATOM 578 C CA . LYS A 1 74 ? -1.907 36.688 20.422 1 98.56 74 LYS A CA 1
ATOM 579 C C . LYS A 1 74 ? -1.937 36.156 18.984 1 98.56 74 LYS A C 1
ATOM 581 O O . LYS A 1 74 ? -2.453 36.844 18.078 1 98.56 74 LYS A O 1
ATOM 586 N N . LEU A 1 75 ? -1.344 35 18.719 1 98.75 75 LEU A N 1
ATOM 587 C CA . LEU A 1 75 ? -1.224 34.438 17.391 1 98.75 75 LEU A CA 1
ATOM 588 C C . LEU A 1 75 ? -1.521 32.938 17.406 1 98.75 75 LEU A C 1
ATOM 590 O O . LEU A 1 75 ? -0.979 32.219 18.234 1 98.75 75 LEU A O 1
ATOM 594 N N . LEU A 1 76 ? -2.43 32.594 16.594 1 98.69 76 LEU A N 1
ATOM 595 C CA . LEU A 1 76 ? -2.748 31.203 16.328 1 98.69 76 LEU A CA 1
ATOM 596 C C . LEU A 1 76 ? -2.352 30.812 14.898 1 98.69 76 LEU A C 1
ATOM 598 O O . LEU A 1 76 ? -2.811 31.438 13.938 1 98.69 76 LEU A O 1
ATOM 602 N N . VAL A 1 77 ? -1.426 29.828 14.758 1 98.69 77 VAL A N 1
ATOM 603 C CA . VAL A 1 77 ? -0.958 29.406 13.445 1 98.69 77 VAL A CA 1
ATOM 604 C C . VAL A 1 77 ? -1.386 27.953 13.188 1 98.69 77 VAL A C 1
ATOM 606 O O . VAL A 1 77 ? -1.093 27.062 13.984 1 98.69 77 VAL A O 1
ATOM 609 N N . THR A 1 78 ? -2.094 27.688 12.094 1 98.5 78 THR A N 1
ATOM 610 C CA . THR A 1 78 ? -2.59 26.344 11.805 1 98.5 78 THR A CA 1
ATOM 611 C C . THR A 1 78 ? -1.928 25.781 10.555 1 98.5 78 THR A C 1
ATOM 613 O O . THR A 1 78 ? -1.537 26.531 9.656 1 98.5 78 THR A O 1
ATOM 616 N N . GLY A 1 79 ? -1.793 24.438 10.602 1 97.31 79 GLY A N 1
ATOM 617 C CA . GLY A 1 79 ? -1.438 23.781 9.359 1 97.31 79 GLY A CA 1
ATOM 618 C C . GLY A 1 79 ? -2.537 23.859 8.312 1 97.31 79 GLY A C 1
ATOM 619 O O . GLY A 1 79 ? -3.625 23.312 8.516 1 97.31 79 GLY A O 1
ATOM 620 N N . GLY A 1 80 ? -2.232 24.453 7.207 1 96.5 80 GLY A N 1
ATOM 621 C CA . GLY A 1 80 ? -3.225 24.625 6.156 1 96.5 80 GLY A CA 1
ATOM 622 C C . GLY A 1 80 ? -3.953 25.953 6.23 1 96.5 80 GLY A C 1
ATOM 623 O O . GLY A 1 80 ? -4.051 26.547 7.301 1 96.5 80 GLY A O 1
ATOM 624 N N . MET A 1 81 ? -4.594 26.391 5.156 1 96.12 81 MET A N 1
ATOM 625 C CA . MET A 1 81 ? -5.301 27.656 5.086 1 96.12 81 MET A CA 1
ATOM 626 C C . MET A 1 81 ? -6.773 27.484 5.441 1 96.12 81 MET A C 1
ATOM 628 O O . MET A 1 81 ? -7.574 28.406 5.266 1 96.12 81 MET A O 1
ATOM 632 N N . ARG A 1 82 ? -7.113 26.312 5.691 1 92.06 82 ARG A N 1
ATOM 633 C CA . ARG A 1 82 ? -8.445 26.016 6.195 1 92.06 82 ARG A CA 1
ATOM 634 C C . ARG A 1 82 ? -8.383 25.109 7.422 1 92.06 82 ARG A C 1
ATOM 636 O O . ARG A 1 82 ? -7.602 24.156 7.445 1 92.06 82 ARG A O 1
ATOM 643 N N . ASN A 1 83 ? -9.141 25.422 8.43 1 94.56 83 ASN A N 1
ATOM 644 C CA . ASN A 1 83 ? -9.258 24.641 9.656 1 94.56 83 ASN A CA 1
ATOM 645 C C . ASN A 1 83 ? -10.586 24.891 10.359 1 94.56 83 ASN A C 1
ATOM 647 O O . ASN A 1 83 ? -10.75 25.891 11.047 1 94.56 83 ASN A O 1
ATOM 651 N N . ALA A 1 84 ? -11.43 23.922 10.211 1 90.62 84 ALA A N 1
ATOM 652 C CA . ALA A 1 84 ? -12.805 24.062 10.68 1 90.62 84 ALA A CA 1
ATOM 653 C C . ALA A 1 84 ? -12.867 24.031 12.203 1 90.62 84 ALA A C 1
ATOM 655 O O . ALA A 1 84 ? -13.883 24.391 12.797 1 90.62 84 ALA A O 1
ATOM 656 N N . ALA A 1 85 ? -11.797 23.672 12.844 1 94.56 85 ALA A N 1
ATOM 657 C CA . ALA A 1 85 ? -11.781 23.547 14.297 1 94.56 85 ALA A CA 1
ATOM 658 C C . ALA A 1 85 ? -11.469 24.891 14.961 1 94.56 85 ALA A C 1
ATOM 660 O O . ALA A 1 85 ? -11.539 25.016 16.188 1 94.56 85 ALA A O 1
ATOM 661 N N . LEU A 1 86 ? -11.141 25.922 14.234 1 97.5 86 LEU A N 1
ATOM 662 C CA . LEU A 1 86 ? -10.805 27.234 14.766 1 97.5 86 LEU A CA 1
ATOM 663 C C . LEU A 1 86 ? -11.969 28.203 14.594 1 97.5 86 LEU A C 1
ATOM 665 O O . LEU A 1 86 ? -12.461 28.406 13.477 1 97.5 86 LEU A O 1
ATOM 669 N N . ASP A 1 87 ? -12.422 28.797 15.656 1 98.19 87 ASP A N 1
ATOM 670 C CA . ASP A 1 87 ? -13.391 29.875 15.586 1 98.19 87 ASP A CA 1
ATOM 671 C C . ASP A 1 87 ? -12.695 31.203 15.25 1 98.19 87 ASP A C 1
ATOM 673 O O . ASP A 1 87 ? -12.422 32 16.141 1 98.19 87 ASP A O 1
ATOM 677 N N . ILE A 1 88 ? -12.562 31.391 14 1 97.81 88 ILE A N 1
ATOM 678 C CA . ILE A 1 88 ? -11.781 32.531 13.508 1 97.81 88 ILE A CA 1
ATOM 679 C C . ILE A 1 88 ? -12.453 33.844 13.906 1 97.81 88 ILE A C 1
ATOM 681 O O . ILE A 1 88 ? -11.781 34.812 14.25 1 97.81 88 ILE A O 1
ATOM 685 N N . GLN A 1 89 ? -13.758 33.938 13.852 1 97.62 89 GLN A N 1
ATOM 686 C CA . GLN A 1 89 ? -14.5 35.125 14.242 1 97.62 89 GLN A CA 1
ATOM 687 C C . GLN A 1 89 ? -14.25 35.469 15.711 1 97.62 89 GLN A C 1
ATOM 689 O O . GLN A 1 89 ? -13.977 36.625 16.047 1 97.62 89 GLN A O 1
ATOM 694 N N . ALA A 1 90 ? -14.352 34.469 16.531 1 98.19 90 ALA A N 1
ATOM 695 C CA . ALA A 1 90 ? -14.094 34.688 17.953 1 98.19 90 ALA A CA 1
ATOM 696 C C . ALA A 1 90 ? -12.648 35.125 18.188 1 98.19 90 ALA A C 1
ATOM 698 O O . ALA A 1 90 ? -12.391 36 19.031 1 98.19 90 ALA A O 1
ATOM 699 N N . ALA A 1 91 ? -11.711 34.5 17.5 1 98.5 91 ALA A N 1
ATOM 700 C CA . ALA A 1 91 ? -10.305 34.906 17.609 1 98.5 91 ALA A CA 1
ATOM 701 C C . ALA A 1 91 ? -10.109 36.375 17.266 1 98.5 91 ALA A C 1
ATOM 703 O O . ALA A 1 91 ? -9.484 37.125 18.031 1 98.5 91 ALA A O 1
ATOM 704 N N . SER A 1 92 ? -10.672 36.75 16.172 1 97.44 92 SER A N 1
ATOM 705 C CA . SER A 1 92 ? -10.578 38.125 15.727 1 97.44 92 SER A CA 1
ATOM 706 C C . SER A 1 92 ? -11.164 39.094 16.766 1 97.44 92 SER A C 1
ATOM 708 O O . SER A 1 92 ? -10.57 40.125 17.062 1 97.44 92 SER A O 1
ATOM 710 N N . ALA A 1 93 ? -12.273 38.75 17.297 1 97.56 93 ALA A N 1
ATOM 711 C CA . ALA A 1 93 ? -12.953 39.594 18.281 1 97.56 93 ALA A CA 1
ATOM 712 C C . ALA A 1 93 ? -12.102 39.75 19.531 1 97.56 93 ALA A C 1
ATOM 714 O O . ALA A 1 93 ? -12.188 40.781 20.203 1 97.56 93 ALA A O 1
ATOM 715 N N . LEU A 1 94 ? -11.305 38.812 19.797 1 97.88 94 LEU A N 1
ATOM 716 C CA . LEU A 1 94 ? -10.477 38.844 21 1 97.88 94 LEU A CA 1
ATOM 717 C C . LEU A 1 94 ? -9.094 39.406 20.703 1 97.88 94 LEU A C 1
ATOM 719 O O . LEU A 1 94 ? -8.211 39.406 21.562 1 97.88 94 LEU A O 1
ATOM 723 N N . GLY A 1 95 ? -8.883 39.844 19.422 1 97.38 95 GLY A N 1
ATOM 724 C CA . GLY A 1 95 ? -7.609 40.438 19.031 1 97.38 95 GLY A CA 1
ATOM 725 C C . GLY A 1 95 ? -6.535 39.406 18.75 1 97.38 95 GLY A C 1
ATOM 726 O O . GLY A 1 95 ? -5.344 39.719 18.781 1 97.38 95 GLY A O 1
ATOM 727 N N . ILE A 1 96 ? -6.922 38.156 18.578 1 98.38 96 ILE A N 1
ATOM 728 C CA . ILE A 1 96 ? -5.988 37.062 18.266 1 98.38 96 ILE A CA 1
ATOM 729 C C . ILE A 1 96 ? -5.836 36.938 16.766 1 98.38 96 ILE A C 1
ATOM 731 O O . ILE A 1 96 ? -6.816 36.719 16.047 1 98.38 96 ILE A O 1
ATOM 735 N N . GLN A 1 97 ? -4.578 37.062 16.219 1 98.31 97 GLN A N 1
ATOM 736 C CA . GLN A 1 97 ? -4.297 36.875 14.797 1 98.31 97 GLN A CA 1
ATOM 737 C C . GLN A 1 97 ? -4.25 35.375 14.453 1 98.31 97 GLN A C 1
ATOM 739 O O . GLN A 1 97 ? -3.703 34.562 15.219 1 98.31 97 GLN A O 1
ATOM 744 N N . VAL A 1 98 ? -4.91 34.969 13.375 1 98.62 98 VAL A N 1
ATOM 745 C CA . VAL A 1 98 ? -4.855 33.594 12.906 1 98.62 98 VAL A CA 1
ATOM 746 C C . VAL A 1 98 ? -4.168 33.531 11.539 1 98.62 98 VAL A C 1
ATOM 748 O O . VAL A 1 98 ? -4.527 34.281 10.625 1 98.62 98 VAL A O 1
ATOM 751 N N . CYS A 1 99 ? -3.092 32.75 11.375 1 98.75 99 CYS A N 1
ATOM 752 C CA . CYS A 1 99 ? -2.379 32.531 10.125 1 98.75 99 CYS A CA 1
ATOM 753 C C . CYS A 1 99 ? -2.371 31.047 9.773 1 98.75 99 CYS A C 1
ATOM 755 O O . CYS A 1 99 ? -2.588 30.203 10.641 1 98.75 99 CYS A O 1
ATOM 757 N N . GLY A 1 100 ? -2.236 30.719 8.523 1 98.5 100 GLY A N 1
ATOM 758 C CA . GLY A 1 100 ? -2.156 29.328 8.07 1 98.5 100 GLY A CA 1
ATOM 759 C C . GLY A 1 100 ? -0.918 29.047 7.246 1 98.5 100 GLY A C 1
ATOM 760 O O . GLY A 1 100 ? 0.04 29.812 7.262 1 98.5 100 GLY A O 1
ATOM 761 N N . THR A 1 101 ? -0.852 27.891 6.738 1 98.44 101 THR A N 1
ATOM 762 C CA . THR A 1 101 ? 0.246 27.469 5.879 1 98.44 101 THR A CA 1
ATOM 763 C C . THR A 1 101 ? -0.286 26.875 4.57 1 98.44 101 THR A C 1
ATOM 765 O O . THR A 1 101 ? -1.474 26.562 4.461 1 98.44 101 THR A O 1
ATOM 768 N N . GLU A 1 102 ? 0.592 26.797 3.594 1 96.62 102 GLU A N 1
ATOM 769 C CA . GLU A 1 102 ? 0.293 25.953 2.443 1 96.62 102 GLU A CA 1
ATOM 770 C C . GLU A 1 102 ? 0.304 24.484 2.83 1 96.62 102 GLU A C 1
ATOM 772 O O . GLU A 1 102 ? 0.682 24.125 3.949 1 96.62 102 GLU A O 1
ATOM 777 N N . SER A 1 103 ? -0.21 23.656 1.949 1 94.56 103 SER A N 1
ATOM 778 C CA . SER A 1 103 ? -0.228 22.219 2.186 1 94.56 103 SER A CA 1
ATOM 779 C C . SER A 1 103 ? 0.484 21.469 1.067 1 94.56 103 SER A C 1
ATOM 781 O O . SER A 1 103 ? 0.402 21.844 -0.1 1 94.56 103 SER A O 1
ATOM 783 N N . TYR A 1 104 ? 1.261 20.484 1.516 1 95.88 104 TYR A N 1
ATOM 784 C CA . TYR A 1 104 ? 1.845 19.531 0.577 1 95.88 104 TYR A CA 1
ATOM 785 C C . TYR A 1 104 ? 0.764 18.688 -0.08 1 95.88 104 TYR A C 1
ATOM 787 O O . TYR A 1 104 ? -0.073 18.094 0.606 1 95.88 104 TYR A O 1
ATOM 795 N N . LYS A 1 105 ? 0.754 18.531 -1.394 1 95.81 105 LYS A N 1
ATOM 796 C CA . LYS A 1 105 ? -0.43 18.125 -2.137 1 95.81 105 LYS A CA 1
ATOM 797 C C . LYS A 1 105 ? -0.4 16.625 -2.42 1 95.81 105 LYS A C 1
ATOM 799 O O . LYS A 1 105 ? -1.384 16.047 -2.898 1 95.81 105 LYS A O 1
ATOM 804 N N . HIS A 1 106 ? 0.667 15.938 -2.049 1 97.5 106 HIS A N 1
ATOM 805 C CA . HIS A 1 106 ? 0.812 14.562 -2.531 1 97.5 106 HIS A CA 1
ATOM 806 C C . HIS A 1 106 ? 0.683 13.562 -1.391 1 97.5 106 HIS A C 1
ATOM 808 O O . HIS A 1 106 ? 0.5 12.367 -1.628 1 97.5 106 HIS A O 1
ATOM 814 N N . ALA A 1 107 ? 0.691 13.984 -0.117 1 97.62 107 ALA A N 1
ATOM 815 C CA . ALA A 1 107 ? 0.71 13.062 1.021 1 97.62 107 ALA A CA 1
ATOM 816 C C . ALA A 1 107 ? -0.585 12.266 1.101 1 97.62 107 ALA A C 1
ATOM 818 O O . ALA A 1 107 ? -0.559 11.031 1.146 1 97.62 107 ALA A O 1
ATOM 819 N N . ALA A 1 108 ? -1.694 12.922 1.085 1 97.44 108 ALA A N 1
ATOM 820 C CA . ALA A 1 108 ? -2.99 12.273 1.255 1 97.44 108 ALA A CA 1
ATOM 821 C C . ALA A 1 108 ? -3.311 11.367 0.067 1 97.44 108 ALA A C 1
ATOM 823 O O . ALA A 1 108 ? -3.729 10.227 0.245 1 97.44 108 ALA A O 1
ATOM 824 N N . PRO A 1 109 ? -3.061 11.812 -1.202 1 98.31 109 PRO A N 1
ATOM 825 C CA . PRO A 1 109 ? -3.301 10.922 -2.336 1 98.31 109 PRO A CA 1
ATOM 826 C C . PRO A 1 109 ? -2.449 9.648 -2.277 1 98.31 109 PRO A C 1
ATOM 828 O O . PRO A 1 109 ? -2.945 8.555 -2.559 1 98.31 109 PRO A O 1
ATOM 831 N N . GLU A 1 110 ? -1.182 9.781 -1.891 1 98.56 110 GLU A N 1
ATOM 832 C CA . GLU A 1 110 ? -0.307 8.617 -1.8 1 98.56 110 GLU A CA 1
ATOM 833 C C . GLU A 1 110 ? -0.804 7.633 -0.743 1 98.56 110 GLU A C 1
ATOM 835 O O . GLU A 1 110 ? -0.856 6.426 -0.985 1 98.56 110 GLU A O 1
ATOM 840 N N . LEU A 1 111 ? -1.254 8.156 0.398 1 98.75 111 LEU A N 1
ATOM 841 C CA . LEU A 1 111 ? -1.78 7.258 1.422 1 98.75 111 LEU A CA 1
ATOM 842 C C . LEU A 1 111 ? -3.051 6.566 0.939 1 98.75 111 LEU A C 1
ATOM 844 O O . LEU A 1 111 ? -3.258 5.379 1.201 1 98.75 111 LEU A O 1
ATOM 848 N N . THR A 1 112 ? -3.896 7.328 0.267 1 98.81 112 THR A N 1
ATOM 849 C CA . THR A 1 112 ? -5.141 6.77 -0.247 1 98.81 112 THR A CA 1
ATOM 850 C C . THR A 1 112 ? -4.871 5.543 -1.112 1 98.81 112 THR A C 1
ATOM 852 O O . THR A 1 112 ? -5.48 4.492 -0.917 1 98.81 112 THR A O 1
ATOM 855 N N . TR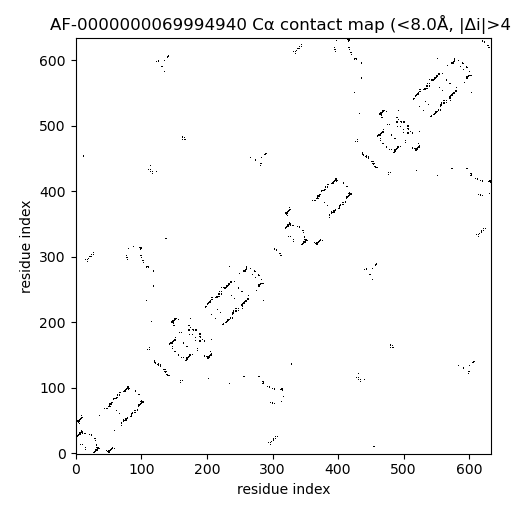P A 1 113 ? -3.928 5.691 -1.977 1 98.81 113 TRP A N 1
ATOM 856 C CA . TRP A 1 113 ? -3.641 4.594 -2.895 1 98.81 113 TRP A CA 1
ATOM 857 C C . TRP A 1 113 ? -2.959 3.441 -2.168 1 98.81 113 TRP A C 1
ATOM 859 O O . TRP A 1 113 ? -3.213 2.271 -2.471 1 98.81 113 TRP A O 1
ATOM 869 N N . ALA A 1 114 ? -2.043 3.75 -1.214 1 98.81 114 ALA A N 1
ATOM 870 C CA . ALA A 1 114 ? -1.416 2.721 -0.388 1 98.81 114 ALA A CA 1
ATOM 871 C C . ALA A 1 114 ? -2.467 1.878 0.329 1 98.81 114 ALA A C 1
ATOM 873 O O . ALA A 1 114 ? -2.367 0.649 0.364 1 98.81 114 ALA A O 1
ATOM 874 N N . LEU A 1 115 ? -3.475 2.561 0.846 1 98.88 115 LEU A N 1
ATOM 875 C CA . LEU A 1 115 ? -4.551 1.883 1.559 1 98.88 115 LEU A CA 1
ATOM 876 C C . LEU A 1 115 ? -5.355 0.997 0.614 1 98.88 115 LEU A C 1
ATOM 878 O O . LEU A 1 115 ? -5.668 -0.149 0.944 1 98.88 115 LEU A O 1
ATOM 882 N N . ALA A 1 116 ? -5.664 1.511 -0.544 1 98.69 116 ALA A N 1
ATOM 883 C CA . ALA A 1 116 ? -6.414 0.75 -1.542 1 98.69 116 ALA A CA 1
ATOM 884 C C . ALA A 1 116 ? -5.684 -0.535 -1.915 1 98.69 116 ALA A C 1
ATOM 886 O O . ALA A 1 116 ? -6.277 -1.616 -1.922 1 98.69 116 ALA A O 1
ATOM 887 N N . MET A 1 117 ? -4.426 -0.42 -2.15 1 98.62 117 MET A N 1
ATOM 888 C CA . MET A 1 117 ? -3.643 -1.572 -2.584 1 98.62 117 MET A CA 1
ATOM 889 C C . MET A 1 117 ? -3.461 -2.566 -1.442 1 98.62 117 MET A C 1
ATOM 891 O O . MET A 1 117 ? -3.57 -3.777 -1.646 1 98.62 117 MET A O 1
ATOM 895 N N . ALA A 1 118 ? -3.137 -2.023 -0.261 1 98.75 118 ALA A N 1
ATOM 896 C CA . ALA A 1 118 ? -2.934 -2.895 0.892 1 98.75 118 ALA A CA 1
ATOM 897 C C . ALA A 1 118 ? -4.199 -3.682 1.216 1 98.75 118 ALA A C 1
ATOM 899 O O . ALA A 1 118 ? -4.133 -4.867 1.553 1 98.75 118 ALA A O 1
ATOM 900 N N . LEU A 1 119 ? -5.32 -2.982 1.07 1 98.38 119 LEU A N 1
ATOM 901 C CA . LEU A 1 119 ? -6.594 -3.654 1.29 1 98.38 119 LEU A CA 1
ATOM 902 C C . LEU A 1 119 ? -6.828 -4.734 0.24 1 98.38 119 LEU A C 1
ATOM 904 O O . LEU A 1 119 ? -7.168 -5.871 0.578 1 98.38 119 LEU A O 1
ATOM 908 N N . SER A 1 120 ? -6.621 -4.41 -0.995 1 97.19 120 SER A N 1
ATOM 909 C CA . SER A 1 120 ? -6.859 -5.316 -2.113 1 97.19 120 SER A CA 1
ATOM 910 C C . SER A 1 120 ? -6 -6.574 -1.995 1 97.19 120 SER A C 1
ATOM 912 O O . SER A 1 120 ? -6.469 -7.68 -2.275 1 97.19 120 SER A O 1
ATOM 914 N N . ARG A 1 121 ? -4.766 -6.461 -1.48 1 97.94 121 ARG A N 1
ATOM 915 C CA . ARG A 1 121 ? -3.814 -7.57 -1.456 1 97.94 121 ARG A CA 1
ATOM 916 C C . ARG A 1 121 ? -3.775 -8.227 -0.081 1 97.94 121 ARG A C 1
ATOM 918 O O . ARG A 1 121 ? -2.924 -9.078 0.182 1 97.94 121 ARG A O 1
ATOM 925 N N . ASN A 1 122 ? -4.656 -7.812 0.831 1 97.25 122 ASN A N 1
ATOM 926 C CA . ASN A 1 122 ? -4.637 -8.328 2.193 1 97.25 122 ASN A CA 1
ATOM 927 C C . ASN A 1 122 ? -3.254 -8.211 2.822 1 97.25 122 ASN A C 1
ATOM 929 O O . ASN A 1 122 ? -2.789 -9.133 3.498 1 97.25 122 ASN A O 1
ATOM 933 N N . LEU A 1 123 ? -2.617 -7.133 2.633 1 98.62 123 LEU A N 1
ATOM 934 C CA . LEU A 1 123 ? -1.194 -6.969 2.914 1 98.62 123 LEU A CA 1
ATOM 935 C C . LEU A 1 123 ? -0.925 -7.043 4.414 1 98.62 123 LEU A C 1
ATOM 937 O O . LEU A 1 123 ? -0.004 -7.738 4.848 1 98.62 123 LEU A O 1
ATOM 941 N N . VAL A 1 124 ? -1.732 -6.348 5.219 1 98.75 124 VAL A N 1
ATOM 942 C CA . VAL A 1 124 ? -1.493 -6.266 6.656 1 98.75 124 VAL A CA 1
ATOM 943 C C . VAL A 1 124 ? -1.655 -7.648 7.285 1 98.75 124 VAL A C 1
ATOM 945 O O . VAL A 1 124 ? -0.852 -8.055 8.133 1 98.75 124 VAL A O 1
ATOM 948 N N . ARG A 1 125 ? -2.658 -8.406 6.82 1 97.94 125 ARG A N 1
ATOM 949 C CA . ARG A 1 125 ? -2.885 -9.758 7.336 1 97.94 125 ARG A CA 1
ATOM 950 C C . ARG A 1 125 ? -1.716 -10.672 6.992 1 97.94 125 ARG A C 1
ATOM 952 O O . ARG A 1 125 ? -1.246 -11.43 7.848 1 97.94 125 ARG A O 1
ATOM 959 N N . GLU A 1 126 ? -1.287 -10.656 5.777 1 98.5 126 GLU A N 1
ATOM 960 C CA . GLU A 1 126 ? -0.164 -11.484 5.344 1 98.5 126 GLU A CA 1
ATOM 961 C C . GLU A 1 126 ? 1.107 -11.133 6.109 1 98.5 126 GLU A C 1
ATOM 963 O O . GLU A 1 126 ? 1.832 -12.023 6.562 1 98.5 126 GLU A O 1
ATOM 968 N N . ALA A 1 127 ? 1.399 -9.812 6.234 1 98.62 127 ALA A N 1
ATOM 969 C CA . ALA A 1 127 ? 2.59 -9.359 6.953 1 98.62 127 ALA A CA 1
ATOM 970 C C . ALA A 1 127 ? 2.545 -9.797 8.414 1 98.62 127 ALA A C 1
ATOM 972 O O . ALA A 1 127 ? 3.539 -10.281 8.953 1 98.62 127 ALA A O 1
ATOM 973 N N . ASN A 1 128 ? 1.377 -9.609 9.039 1 98.19 128 ASN A N 1
ATOM 974 C CA . ASN A 1 128 ? 1.226 -9.992 10.438 1 98.19 128 ASN A CA 1
ATOM 975 C C . ASN A 1 128 ? 1.336 -11.5 10.625 1 98.19 128 ASN A C 1
ATOM 977 O O . ASN A 1 128 ? 1.894 -11.969 11.617 1 98.19 128 ASN A O 1
ATOM 981 N N . SER A 1 129 ? 0.75 -12.289 9.688 1 97.5 129 SER A N 1
ATOM 982 C CA . SER A 1 129 ? 0.874 -13.742 9.734 1 97.5 129 SER A CA 1
ATOM 983 C C . SER A 1 129 ? 2.336 -14.18 9.734 1 97.5 129 SER A C 1
ATOM 985 O O . SER A 1 129 ? 2.744 -15.008 10.547 1 97.5 129 SER A O 1
ATOM 987 N N . LEU A 1 130 ? 3.127 -13.617 8.82 1 98.06 130 LEU A N 1
ATOM 988 C CA . LEU A 1 130 ? 4.547 -13.945 8.719 1 98.06 130 LEU A CA 1
ATOM 989 C C . LEU A 1 130 ? 5.27 -13.625 10.023 1 98.06 130 LEU A C 1
ATOM 991 O O . LEU A 1 130 ? 6.051 -14.438 10.523 1 98.06 130 LEU A O 1
ATOM 995 N N . ARG A 1 131 ? 5.02 -12.453 10.578 1 97.62 131 ARG A N 1
ATOM 996 C CA . ARG A 1 131 ? 5.656 -12.039 11.828 1 97.62 131 ARG A CA 1
ATOM 997 C C . ARG A 1 131 ? 5.262 -12.961 12.977 1 97.62 131 ARG A C 1
ATOM 999 O O . ARG A 1 131 ? 6.051 -13.203 13.891 1 97.62 131 ARG A O 1
ATOM 1006 N N . ALA A 1 132 ? 4.066 -13.492 12.93 1 96.75 132 ALA A N 1
ATOM 1007 C CA . ALA A 1 132 ? 3.553 -14.367 13.977 1 96.75 132 ALA A CA 1
ATOM 1008 C C . ALA A 1 132 ? 4.113 -15.781 13.836 1 96.75 132 ALA A C 1
ATOM 1010 O O . ALA A 1 132 ? 3.83 -16.656 14.664 1 96.75 132 ALA A O 1
ATOM 1011 N N . GLY A 1 133 ? 4.887 -16.078 12.797 1 95.69 133 GLY A N 1
ATOM 1012 C CA . GLY A 1 133 ? 5.52 -17.375 12.625 1 95.69 133 GLY A CA 1
ATOM 1013 C C . GLY A 1 133 ? 4.836 -18.234 11.586 1 95.69 133 GLY A C 1
ATOM 1014 O O . GLY A 1 133 ? 5.234 -19.375 11.367 1 95.69 133 GLY A O 1
ATOM 1015 N N . ASP A 1 134 ? 3.801 -17.688 10.992 1 95.19 134 ASP A N 1
ATOM 1016 C CA . ASP A 1 134 ? 3.057 -18.422 9.977 1 95.19 134 ASP A CA 1
ATOM 1017 C C . ASP A 1 134 ? 3.51 -18.031 8.57 1 95.19 134 ASP A C 1
ATOM 1019 O O . ASP A 1 134 ? 4.586 -17.453 8.398 1 95.19 134 ASP A O 1
ATOM 1023 N N . TRP A 1 135 ? 2.818 -18.484 7.562 1 95.5 135 TRP A N 1
ATOM 1024 C CA . TRP A 1 135 ? 3.156 -18.219 6.172 1 95.5 135 TRP A CA 1
ATOM 1025 C C . TRP A 1 135 ? 1.968 -17.609 5.43 1 95.5 135 TRP A C 1
ATOM 1027 O O . TRP A 1 135 ? 1.353 -16.656 5.902 1 95.5 135 TRP A O 1
ATOM 1037 N N . GLN A 1 136 ? 1.596 -18.078 4.297 1 96.56 136 GLN A N 1
ATOM 1038 C CA . GLN A 1 136 ? 0.508 -17.5 3.514 1 96.56 136 GLN A CA 1
ATOM 1039 C C . GLN A 1 136 ? -0.849 -17.828 4.129 1 96.56 136 GLN A C 1
ATOM 1041 O O . GLN A 1 136 ? -1.07 -18.953 4.594 1 96.56 136 GLN A O 1
ATOM 1046 N N . VAL A 1 137 ? -1.838 -16.875 4.082 1 94.88 137 VAL A N 1
ATOM 1047 C CA . VAL A 1 137 ? -3.092 -17.156 4.773 1 94.88 137 VAL A CA 1
ATOM 1048 C C . VAL A 1 137 ? -4.27 -16.734 3.904 1 94.88 137 VAL A C 1
ATOM 1050 O O . VAL A 1 137 ? -5.426 -17.031 4.223 1 94.88 137 VAL A O 1
ATOM 1053 N N . GLY A 1 138 ? -4.09 -16.016 2.82 1 93.88 138 GLY A N 1
ATOM 1054 C CA . GLY A 1 138 ? -5.234 -15.562 2.045 1 93.88 138 GLY A CA 1
ATOM 1055 C C . GLY A 1 138 ? -4.941 -15.445 0.561 1 93.88 138 GLY A C 1
ATOM 1056 O O . GLY A 1 138 ? -3.873 -15.852 0.1 1 93.88 138 GLY A O 1
ATOM 1057 N N . LEU A 1 139 ? -5.988 -15.008 -0.197 1 96.88 139 LEU A N 1
ATOM 1058 C CA . LEU A 1 139 ? -5.93 -14.75 -1.632 1 96.88 139 LEU A CA 1
ATOM 1059 C C . LEU A 1 139 ? -6.172 -13.273 -1.927 1 96.88 139 LEU A C 1
ATOM 1061 O O . LEU A 1 139 ? -7.195 -12.719 -1.527 1 96.88 139 LEU A O 1
ATOM 1065 N N . GLY A 1 140 ? -5.168 -12.641 -2.529 1 97.12 140 GLY A N 1
ATOM 1066 C CA . GLY A 1 140 ? -5.293 -11.227 -2.84 1 97.12 140 GLY A CA 1
ATOM 1067 C C . GLY A 1 140 ? -6.156 -10.953 -4.059 1 97.12 140 GLY A C 1
ATOM 1068 O O . GLY A 1 140 ? -6.371 -11.844 -4.883 1 97.12 140 GLY A O 1
ATOM 1069 N N . ASN A 1 141 ? -6.629 -9.75 -4.168 1 97.19 141 ASN A N 1
ATOM 1070 C CA . ASN A 1 141 ? -7.344 -9.281 -5.348 1 97.19 141 ASN A CA 1
ATOM 1071 C C . ASN A 1 141 ? -6.414 -8.555 -6.316 1 97.19 141 ASN A C 1
ATOM 1073 O O . ASN A 1 141 ? -5.195 -8.547 -6.121 1 97.19 141 ASN A O 1
ATOM 1077 N N . ASP A 1 142 ? -6.961 -8.102 -7.473 1 97.12 142 ASP A N 1
ATOM 1078 C CA . ASP A 1 142 ? -6.238 -7.406 -8.531 1 97.12 142 ASP A CA 1
ATOM 1079 C C . ASP A 1 142 ? -6.891 -6.062 -8.852 1 97.12 142 ASP A C 1
ATOM 1081 O O . ASP A 1 142 ? -8.086 -5.875 -8.617 1 97.12 142 ASP A O 1
ATOM 1085 N N . LEU A 1 143 ? -6.086 -5.121 -9.312 1 98.12 143 LEU A N 1
ATOM 1086 C CA . LEU A 1 143 ? -6.613 -3.818 -9.703 1 98.12 143 LEU A CA 1
ATOM 1087 C C . LEU A 1 143 ? -6.781 -3.734 -11.219 1 98.12 143 LEU A C 1
ATOM 1089 O O . LEU A 1 143 ? -7.758 -3.158 -11.703 1 98.12 143 LEU A O 1
ATOM 1093 N N . TYR A 1 144 ? -5.777 -4.289 -11.977 1 98.19 144 TYR A N 1
ATOM 1094 C CA . TYR A 1 144 ? -5.777 -4.176 -13.43 1 98.19 144 TYR A CA 1
ATOM 1095 C C . TYR A 1 144 ? -7.094 -4.684 -14.016 1 98.19 144 TYR A C 1
ATOM 1097 O O . TYR A 1 144 ? -7.566 -5.762 -13.648 1 98.19 144 TYR A O 1
ATOM 1105 N N . GLY A 1 145 ? -7.664 -3.896 -14.828 1 97.88 145 GLY A N 1
ATOM 1106 C CA . GLY A 1 145 ? -8.883 -4.277 -15.531 1 97.88 145 GLY A CA 1
ATOM 1107 C C . GLY A 1 145 ? -10.141 -3.998 -14.734 1 97.88 145 GLY A C 1
ATOM 1108 O O . GLY A 1 145 ? -11.25 -4.133 -15.25 1 97.88 145 GLY A O 1
ATOM 1109 N N . LYS A 1 146 ? -10.055 -3.615 -13.477 1 98.44 146 LYS A N 1
ATOM 1110 C CA . LYS A 1 146 ? -11.203 -3.318 -12.625 1 98.44 146 LYS A CA 1
ATOM 1111 C C . LYS A 1 146 ? -11.625 -1.858 -12.766 1 98.44 146 LYS A C 1
ATOM 1113 O O . LYS A 1 146 ? -10.945 -1.07 -13.43 1 98.44 146 LYS A O 1
ATOM 1118 N N . THR A 1 147 ? -12.758 -1.528 -12.203 1 98.88 147 THR A N 1
ATOM 1119 C CA . THR A 1 147 ? -13.305 -0.178 -12.297 1 98.88 147 THR A CA 1
ATOM 1120 C C . THR A 1 147 ? -13.062 0.591 -11 1 98.88 147 THR A C 1
ATOM 1122 O O . THR A 1 147 ? -13.438 0.127 -9.922 1 98.88 147 THR A O 1
ATOM 1125 N N . LEU A 1 148 ? -12.414 1.718 -11.148 1 98.94 148 LEU A N 1
ATOM 1126 C CA . LEU A 1 148 ? -12.242 2.672 -10.055 1 98.94 148 LEU A CA 1
ATOM 1127 C C . LEU A 1 148 ? -13.297 3.771 -10.125 1 98.94 148 LEU A C 1
ATOM 1129 O O . LEU A 1 148 ? -13.391 4.484 -11.125 1 98.94 148 LEU A O 1
ATOM 1133 N N . GLY A 1 149 ? -14.156 3.85 -9.102 1 98.94 149 GLY A N 1
ATOM 1134 C CA . GLY A 1 149 ? -15.086 4.961 -8.969 1 98.94 149 GLY A CA 1
ATOM 1135 C C . GLY A 1 149 ? -14.555 6.078 -8.086 1 98.94 149 GLY A C 1
ATOM 1136 O O . GLY A 1 149 ? -14.172 5.84 -6.938 1 98.94 149 GLY A O 1
ATOM 1137 N N . ILE A 1 150 ? -14.531 7.27 -8.609 1 98.94 150 ILE A N 1
ATOM 1138 C CA . ILE A 1 150 ? -14.07 8.445 -7.867 1 98.94 150 ILE A CA 1
ATOM 1139 C C . ILE A 1 150 ? -15.273 9.305 -7.48 1 98.94 150 ILE A C 1
ATOM 1141 O O . ILE A 1 150 ? -15.93 9.891 -8.344 1 98.94 150 ILE A O 1
ATOM 1145 N N . LEU A 1 151 ? -15.57 9.352 -6.211 1 98.88 151 LEU A N 1
ATOM 1146 C CA . LEU A 1 151 ? -16.609 10.234 -5.691 1 98.88 151 LEU A CA 1
ATOM 1147 C C . LEU A 1 151 ? -16.031 11.602 -5.34 1 98.88 151 LEU A C 1
ATOM 1149 O O . LEU A 1 151 ? -15.586 11.82 -4.211 1 98.88 151 LEU A O 1
ATOM 1153 N N . GLY A 1 152 ? -16.125 12.578 -6.246 1 98.69 152 GLY A N 1
ATOM 1154 C CA . GLY A 1 152 ? -15.461 13.867 -6.148 1 98.69 152 GLY A CA 1
ATOM 1155 C C . GLY A 1 152 ? -14.18 13.945 -6.953 1 98.69 152 GLY A C 1
ATOM 1156 O O . GLY A 1 152 ? -13.156 13.367 -6.559 1 98.69 152 GLY A O 1
ATOM 1157 N N . LEU A 1 153 ? -14.148 14.75 -8.023 1 98.38 153 LEU A N 1
ATOM 1158 C CA . LEU A 1 153 ? -13.031 14.82 -8.953 1 98.38 153 LEU A CA 1
ATOM 1159 C C . LEU A 1 153 ? -12.297 16.156 -8.82 1 98.38 153 LEU A C 1
ATOM 1161 O O . LEU A 1 153 ? -12.023 16.812 -9.82 1 98.38 153 LEU A O 1
ATOM 1165 N N . GLY A 1 154 ? -12.102 16.547 -7.555 1 96.62 154 GLY A N 1
ATOM 1166 C CA . GLY A 1 154 ? -11.242 17.688 -7.293 1 96.62 154 GLY A CA 1
ATOM 1167 C C . GLY A 1 154 ? -9.766 17.359 -7.426 1 96.62 154 GLY A C 1
ATOM 1168 O O . GLY A 1 154 ? -9.383 16.453 -8.172 1 96.62 154 GLY A O 1
ATOM 1169 N N . SER A 1 155 ? -8.906 18.109 -6.746 1 95.44 155 SER A N 1
ATOM 1170 C CA . SER A 1 155 ? -7.461 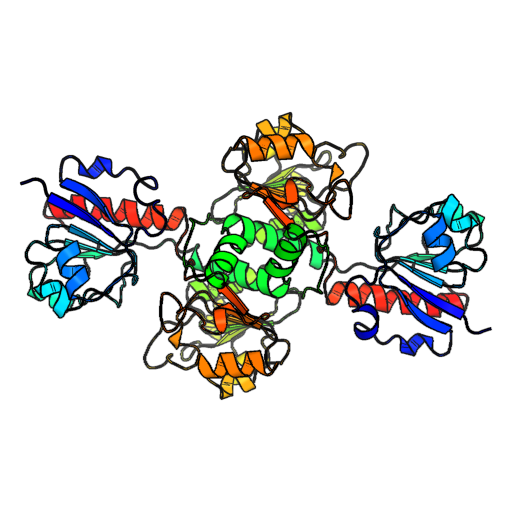17.984 -6.848 1 95.44 155 SER A CA 1
ATOM 1171 C C . SER A 1 155 ? -6.996 16.578 -6.461 1 95.44 155 SER A C 1
ATOM 1173 O O . SER A 1 155 ? -6.25 15.938 -7.203 1 95.44 155 SER A O 1
ATOM 1175 N N . ILE A 1 156 ? -7.441 16.094 -5.316 1 97.06 156 ILE A N 1
ATOM 1176 C CA . ILE A 1 156 ? -7.043 14.766 -4.844 1 97.06 156 ILE A CA 1
ATOM 1177 C C . ILE A 1 156 ? -7.668 13.688 -5.73 1 97.06 156 ILE A C 1
ATOM 1179 O O . ILE A 1 156 ? -6.992 12.742 -6.137 1 97.06 156 ILE A O 1
ATOM 1183 N N . GLY A 1 157 ? -8.969 13.844 -6.059 1 98.38 157 GLY A N 1
ATOM 1184 C CA . GLY A 1 157 ? -9.641 12.891 -6.922 1 98.38 157 GLY A CA 1
ATOM 1185 C C . GLY A 1 157 ? -8.945 12.695 -8.258 1 98.38 157 GLY A C 1
ATOM 1186 O O . GLY A 1 157 ? -8.867 11.578 -8.758 1 98.38 157 GLY A O 1
ATOM 1187 N N . GLN A 1 158 ? -8.453 13.766 -8.812 1 98.25 158 GLN A N 1
ATOM 1188 C CA . GLN A 1 158 ? -7.758 13.688 -10.094 1 98.25 158 GLN A CA 1
ATOM 1189 C C . GLN A 1 158 ? -6.449 12.922 -9.961 1 98.25 158 GLN A C 1
ATOM 1191 O O . GLN A 1 158 ? -6.059 12.188 -10.875 1 98.25 158 GLN A O 1
ATOM 1196 N N . LYS A 1 159 ? -5.746 13.102 -8.883 1 98.19 159 LYS A N 1
ATOM 1197 C CA . LYS A 1 159 ? -4.523 12.336 -8.656 1 98.19 159 LYS A CA 1
ATOM 1198 C C . LYS A 1 159 ? -4.82 10.852 -8.531 1 98.19 159 LYS A C 1
ATOM 1200 O O . LYS A 1 159 ? -4.113 10.016 -9.102 1 98.19 159 LYS A O 1
ATOM 1205 N N . ILE A 1 160 ? -5.891 10.539 -7.816 1 98.75 160 ILE A N 1
ATOM 1206 C CA . ILE A 1 160 ? -6.285 9.141 -7.652 1 98.75 160 ILE A CA 1
ATOM 1207 C C . ILE A 1 160 ? -6.672 8.555 -9.008 1 98.75 160 ILE A C 1
ATOM 1209 O O . ILE A 1 160 ? -6.348 7.402 -9.305 1 98.75 160 ILE A O 1
ATOM 1213 N N . ALA A 1 161 ? -7.352 9.367 -9.797 1 98.69 161 ALA A N 1
ATOM 1214 C CA . ALA A 1 161 ? -7.703 8.938 -11.148 1 98.69 161 ALA A CA 1
ATOM 1215 C C . ALA A 1 161 ? -6.457 8.57 -11.945 1 98.69 161 ALA A C 1
ATOM 1217 O O . ALA A 1 161 ? -6.414 7.523 -12.594 1 98.69 161 ALA A O 1
ATOM 1218 N N . ARG A 1 162 ? -5.43 9.344 -11.844 1 98.25 162 ARG A N 1
ATOM 1219 C CA . ARG A 1 162 ? -4.18 9.109 -12.562 1 98.25 162 ARG A CA 1
ATOM 1220 C C . ARG A 1 162 ? -3.502 7.832 -12.07 1 98.25 162 ARG A C 1
ATOM 1222 O O . ARG A 1 162 ? -2.973 7.055 -12.867 1 98.25 162 ARG A O 1
ATOM 1229 N N . TYR A 1 163 ? -3.484 7.66 -10.766 1 98.5 163 TYR A N 1
ATOM 1230 C CA . TYR A 1 163 ? -2.938 6.418 -10.234 1 98.5 163 TYR A CA 1
ATOM 1231 C C . TYR A 1 163 ? -3.672 5.211 -10.805 1 98.5 163 TYR A C 1
ATOM 1233 O O . TYR A 1 163 ? -3.045 4.277 -11.312 1 98.5 163 TYR A O 1
ATOM 1241 N N . GLY A 1 164 ? -5.043 5.246 -10.711 1 98.56 164 GLY A N 1
ATOM 1242 C CA . GLY A 1 164 ? -5.84 4.145 -11.234 1 98.56 164 GLY A CA 1
ATOM 1243 C C . GLY A 1 164 ? -5.562 3.848 -12.695 1 98.56 164 GLY A C 1
ATOM 1244 O O . GLY A 1 164 ? -5.453 2.684 -13.094 1 98.56 164 GLY A O 1
ATOM 1245 N N . GLN A 1 165 ? -5.414 4.875 -13.492 1 98.5 165 GLN A N 1
ATOM 1246 C CA . GLN A 1 165 ? -5.129 4.723 -14.914 1 98.5 165 GLN A CA 1
ATOM 1247 C C . GLN A 1 165 ? -3.766 4.066 -15.133 1 98.5 165 GLN A C 1
ATOM 1249 O O . GLN A 1 165 ? -3.619 3.207 -16 1 98.5 165 GLN A O 1
ATOM 1254 N N . ALA A 1 166 ? -2.783 4.418 -14.336 1 97.94 166 ALA A N 1
ATOM 1255 C CA . ALA A 1 166 ? -1.451 3.826 -14.438 1 97.94 166 ALA A CA 1
ATOM 1256 C C . ALA A 1 166 ? -1.489 2.334 -14.117 1 97.94 166 ALA A C 1
ATOM 1258 O O . ALA A 1 166 ? -0.681 1.562 -14.641 1 97.94 166 ALA A O 1
ATOM 1259 N N . PHE A 1 167 ? -2.439 1.915 -13.32 1 98.19 167 PHE A N 1
ATOM 1260 C CA . PHE A 1 167 ? -2.57 0.513 -12.938 1 98.19 167 PHE A CA 1
ATOM 1261 C C . PHE A 1 167 ? -3.502 -0.223 -13.898 1 98.19 167 PHE A C 1
ATOM 1263 O O . PHE A 1 167 ? -3.832 -1.39 -13.672 1 98.19 167 PHE A O 1
ATOM 1270 N N . GLY A 1 168 ? -3.969 0.475 -14.961 1 98.12 168 GLY A N 1
ATOM 1271 C CA . GLY A 1 168 ? -4.77 -0.146 -16 1 98.12 168 GLY A CA 1
ATOM 1272 C C . GLY A 1 168 ? -6.227 -0.306 -15.625 1 98.12 168 GLY A C 1
ATOM 1273 O O . GLY A 1 168 ? -6.914 -1.198 -16.125 1 98.12 168 GLY A O 1
ATOM 1274 N N . MET A 1 169 ? -6.754 0.486 -14.719 1 98.56 169 MET A N 1
ATOM 1275 C CA . MET A 1 169 ? -8.156 0.447 -14.32 1 98.56 169 MET A CA 1
ATOM 1276 C C . MET A 1 169 ? -9 1.342 -15.219 1 98.56 169 MET A C 1
ATOM 1278 O O . MET A 1 169 ? -8.508 2.33 -15.766 1 98.56 169 MET A O 1
ATOM 1282 N N . ARG A 1 170 ? -10.266 0.939 -15.406 1 98.69 170 ARG A N 1
ATOM 1283 C CA . ARG A 1 170 ? -11.281 1.872 -15.891 1 98.69 170 ARG A CA 1
ATOM 1284 C C . ARG A 1 170 ? -11.688 2.859 -14.805 1 98.69 170 ARG A C 1
ATOM 1286 O O . ARG A 1 170 ? -12 2.457 -13.68 1 98.69 170 ARG A O 1
ATOM 1293 N N . VAL A 1 171 ? -11.664 4.191 -15.094 1 98.88 171 VAL A N 1
ATOM 1294 C CA . VAL A 1 171 ? -11.953 5.18 -14.055 1 98.88 171 VAL A CA 1
ATOM 1295 C C . VAL A 1 171 ? -13.234 5.934 -14.398 1 98.88 171 VAL A C 1
ATOM 1297 O O . VAL A 1 171 ? -13.359 6.5 -15.492 1 98.88 171 VAL A O 1
ATOM 1300 N N . ILE A 1 172 ? -14.172 5.922 -13.492 1 98.94 172 ILE A N 1
ATOM 1301 C CA . ILE A 1 172 ? -15.414 6.68 -13.594 1 98.94 172 ILE A CA 1
ATOM 1302 C C . ILE A 1 172 ? -15.531 7.633 -12.406 1 98.94 172 ILE A C 1
ATOM 1304 O O . ILE A 1 172 ? -14.906 7.414 -11.359 1 98.94 172 ILE A O 1
ATOM 1308 N N . ALA A 1 173 ? -16.312 8.727 -12.555 1 98.88 173 ALA A N 1
ATOM 1309 C CA . ALA A 1 173 ? -16.391 9.711 -11.477 1 98.88 173 ALA A CA 1
ATOM 1310 C C . ALA A 1 173 ? -17.781 10.344 -11.414 1 98.88 173 ALA A C 1
ATOM 1312 O O . ALA A 1 173 ? -18.5 10.359 -12.406 1 98.88 173 ALA A O 1
ATOM 1313 N N . TRP A 1 174 ? -18.062 10.797 -10.289 1 98.75 174 TRP A N 1
ATOM 1314 C CA . TRP A 1 174 ? -19.281 11.578 -10.07 1 98.75 174 TRP A CA 1
ATOM 1315 C C . TRP A 1 174 ? -19.078 12.57 -8.922 1 98.75 174 TRP A C 1
ATOM 1317 O O . TRP A 1 174 ? -18.406 12.266 -7.938 1 98.75 174 TRP A O 1
ATOM 1327 N N . SER A 1 175 ? -19.578 13.641 -8.977 1 97.94 175 SER A N 1
ATOM 1328 C CA . SER A 1 175 ? -19.984 14.562 -7.918 1 97.94 175 SER A CA 1
ATOM 1329 C C . SER A 1 175 ? -21.172 15.414 -8.352 1 97.94 175 SER A C 1
ATOM 1331 O O . SER A 1 175 ? -21.531 15.43 -9.531 1 97.94 175 SER A O 1
ATOM 1333 N N . GLN A 1 176 ? -21.766 16.109 -7.422 1 95.25 176 GLN A N 1
ATOM 1334 C CA . GLN A 1 176 ? -23.016 16.812 -7.68 1 95.25 176 GLN A CA 1
ATOM 1335 C C . GLN A 1 176 ? -22.859 17.812 -8.836 1 95.25 176 GLN A C 1
ATOM 1337 O O . GLN A 1 176 ? -23.766 17.969 -9.648 1 95.25 176 GLN A O 1
ATOM 1342 N N . ASN A 1 177 ? -21.719 18.469 -9 1 95 177 ASN A N 1
ATOM 1343 C CA . ASN A 1 177 ? -21.547 19.531 -9.984 1 95 177 ASN A CA 1
ATOM 1344 C C . ASN A 1 177 ? -20.594 19.125 -11.102 1 95 177 ASN A C 1
ATOM 1346 O O . ASN A 1 177 ? -20.172 19.953 -11.906 1 95 177 ASN A O 1
ATOM 1350 N N . LEU A 1 178 ? -20.203 17.906 -11.07 1 97.19 178 LEU A N 1
ATOM 1351 C CA . LEU A 1 178 ? -19.281 17.422 -12.102 1 97.19 178 LEU A CA 1
ATOM 1352 C C . LEU A 1 178 ? -20 17.297 -13.445 1 97.19 178 LEU A C 1
ATOM 1354 O O . LEU A 1 178 ? -21.141 16.797 -13.5 1 97.19 178 LEU A O 1
ATOM 1358 N N . THR A 1 179 ? -19.375 17.719 -14.508 1 97.56 179 THR A N 1
ATOM 1359 C CA . THR A 1 179 ? -19.906 17.562 -15.852 1 97.56 179 THR A CA 1
ATOM 1360 C C . THR A 1 179 ? -19.078 16.531 -16.641 1 97.56 179 THR A C 1
ATOM 1362 O O . THR A 1 179 ? -17.938 16.234 -16.281 1 97.56 179 THR A O 1
ATOM 1365 N N . ALA A 1 180 ? -19.688 16 -17.672 1 97.62 180 ALA A N 1
ATOM 1366 C CA . ALA A 1 180 ? -18.984 15.062 -18.547 1 97.62 180 ALA A CA 1
ATOM 1367 C C . ALA A 1 180 ? -17.734 15.688 -19.156 1 97.62 180 ALA A C 1
ATOM 1369 O O . ALA A 1 180 ? -16.719 15.023 -19.312 1 97.62 180 ALA A O 1
ATOM 1370 N N . GLU A 1 181 ? -17.797 16.953 -19.406 1 97.56 181 GLU A N 1
ATOM 1371 C CA . GLU A 1 181 ? -16.672 17.672 -20.016 1 97.56 181 GLU A CA 1
ATOM 1372 C C . GLU A 1 181 ? -15.5 17.766 -19.047 1 97.56 181 GLU A C 1
ATOM 1374 O O . GLU A 1 181 ? -14.359 17.5 -19.422 1 97.56 181 GLU A O 1
ATOM 1379 N N . ARG A 1 182 ? -15.812 18.125 -17.812 1 96.62 182 ARG A N 1
ATOM 1380 C CA . ARG A 1 182 ? -14.766 18.234 -16.812 1 96.62 182 ARG A CA 1
ATOM 1381 C C . ARG A 1 182 ? -14.141 16.875 -16.516 1 96.62 182 ARG A C 1
ATOM 1383 O O . ARG A 1 182 ? -12.93 16.781 -16.297 1 96.62 182 ARG A O 1
ATOM 1390 N N . ALA A 1 183 ? -14.945 15.883 -16.453 1 97.94 183 ALA A N 1
ATOM 1391 C CA . ALA A 1 183 ? -14.445 14.523 -16.266 1 97.94 183 ALA A CA 1
ATOM 1392 C C . ALA A 1 183 ? -13.516 14.117 -17.406 1 97.94 183 ALA A C 1
ATOM 1394 O O . ALA A 1 183 ? -12.438 13.57 -17.172 1 97.94 183 ALA A O 1
ATOM 1395 N N . ALA A 1 184 ? -13.906 14.43 -18.625 1 97.5 184 ALA A N 1
ATOM 1396 C CA . ALA A 1 184 ? -13.125 14.086 -19.812 1 97.5 184 ALA A CA 1
ATOM 1397 C C . ALA A 1 184 ? -11.766 14.773 -19.797 1 97.5 184 ALA A C 1
ATOM 1399 O O . ALA A 1 184 ? -10.773 14.219 -20.266 1 97.5 184 ALA A O 1
ATOM 1400 N N . GLU A 1 185 ? -11.719 15.992 -19.281 1 96.81 185 GLU A N 1
ATOM 1401 C CA . GLU A 1 185 ? -10.461 16.719 -19.156 1 96.81 185 GLU A CA 1
ATOM 1402 C C . GLU A 1 185 ? -9.453 15.953 -18.297 1 96.81 185 GLU A C 1
ATOM 1404 O O . GLU A 1 185 ? -8.242 16.047 -18.516 1 96.81 185 GLU A O 1
ATOM 1409 N N . ALA A 1 186 ? -9.961 15.18 -17.391 1 95.38 186 ALA A N 1
ATOM 1410 C CA . ALA A 1 186 ? -9.109 14.383 -16.516 1 95.38 186 ALA A CA 1
ATOM 1411 C C . ALA A 1 186 ? -8.945 12.961 -17.047 1 95.38 186 ALA A C 1
ATOM 1413 O O . ALA A 1 186 ? -8.375 12.102 -16.375 1 95.38 186 ALA A O 1
ATOM 1414 N N . GLY A 1 187 ? -9.508 12.711 -18.203 1 96.56 187 GLY A N 1
ATOM 1415 C CA . GLY A 1 187 ? -9.406 11.391 -18.812 1 96.56 187 GLY A CA 1
ATOM 1416 C C . GLY A 1 187 ? -10.289 10.359 -18.141 1 96.56 187 GLY A C 1
ATOM 1417 O O . GLY A 1 187 ? -9.977 9.164 -18.156 1 96.56 187 GLY A O 1
ATOM 1418 N N . VAL A 1 188 ? -11.312 10.82 -17.469 1 97.88 188 VAL A N 1
ATOM 1419 C CA . VAL A 1 188 ? -12.188 9.914 -16.734 1 97.88 188 VAL A CA 1
ATOM 1420 C C . VAL A 1 188 ? -13.609 10.008 -17.297 1 97.88 188 VAL A C 1
ATOM 1422 O O . VAL A 1 188 ? -13.953 10.977 -17.969 1 97.88 188 VAL A O 1
ATOM 1425 N N . GLU A 1 189 ? -14.383 8.977 -17.078 1 98.69 189 GLU A N 1
ATOM 1426 C CA . GLU A 1 189 ? -15.758 8.914 -17.578 1 98.69 189 GLU A CA 1
ATOM 1427 C C . GLU A 1 189 ? -16.75 9.406 -16.516 1 98.69 189 GLU A C 1
ATOM 1429 O O . GLU A 1 189 ? -16.734 8.93 -15.383 1 98.69 189 GLU A O 1
ATOM 1434 N N . TYR A 1 190 ? -17.531 10.414 -16.922 1 98.75 190 TYR A N 1
ATOM 1435 C CA . TYR A 1 190 ? -18.625 10.859 -16.062 1 98.75 190 TYR A CA 1
ATOM 1436 C C . TYR A 1 190 ? -19.766 9.859 -16.078 1 98.75 190 TYR A C 1
ATOM 1438 O O . TYR A 1 190 ? -20.156 9.359 -17.141 1 98.75 190 TYR A O 1
ATOM 1446 N N . VAL A 1 191 ? -20.281 9.516 -14.891 1 98.81 191 VAL A N 1
ATOM 1447 C CA . VAL A 1 191 ? -21.453 8.664 -14.773 1 98.81 191 VAL A CA 1
ATOM 1448 C C . VAL A 1 191 ? -22.406 9.234 -13.727 1 98.81 191 VAL A C 1
ATOM 1450 O O . VAL A 1 191 ? -22.062 10.172 -13.008 1 98.81 191 VAL A O 1
ATOM 1453 N N . SER A 1 192 ? -23.656 8.688 -13.625 1 98.62 192 SER A N 1
ATOM 1454 C CA . SER A 1 192 ? -24.578 9.078 -12.57 1 98.62 192 SER A CA 1
ATOM 1455 C C . SER A 1 192 ? -24.109 8.555 -11.211 1 98.62 192 SER A C 1
ATOM 1457 O O . SER A 1 192 ? -23.281 7.648 -11.141 1 98.62 192 SER A O 1
ATOM 1459 N N . LYS A 1 193 ? -24.672 9.125 -10.203 1 98.31 193 LYS A N 1
ATOM 1460 C CA . LYS A 1 193 ? -24.344 8.672 -8.859 1 98.31 193 LYS A CA 1
ATOM 1461 C C . LYS A 1 193 ? -24.578 7.176 -8.703 1 98.31 193 LYS A C 1
ATOM 1463 O O . LYS A 1 193 ? -23.688 6.441 -8.258 1 98.31 193 LYS A O 1
ATOM 1468 N N . GLN A 1 194 ? -25.75 6.715 -9.031 1 98.75 194 GLN A N 1
ATOM 1469 C CA . GLN A 1 194 ? -26.078 5.305 -8.875 1 98.75 194 GLN A CA 1
ATOM 1470 C C . GLN A 1 194 ? -25.141 4.422 -9.695 1 98.75 194 GLN A C 1
ATOM 1472 O O . GLN A 1 194 ? -24.672 3.395 -9.211 1 98.75 194 GLN A O 1
ATOM 1477 N N . ALA A 1 195 ? -24.859 4.801 -10.922 1 98.88 195 ALA A N 1
ATOM 1478 C CA . ALA A 1 195 ? -23.969 4.035 -11.789 1 98.88 195 ALA A CA 1
ATOM 1479 C C . ALA A 1 195 ? -22.578 3.949 -11.188 1 98.88 195 ALA A C 1
ATOM 1481 O O . ALA A 1 195 ? -21.891 2.93 -11.328 1 98.88 195 ALA A O 1
ATOM 1482 N N . LEU A 1 196 ? -22.141 5.043 -10.57 1 98.94 196 LEU A N 1
ATOM 1483 C CA . LEU A 1 196 ? -20.828 5.051 -9.93 1 98.94 196 LEU A CA 1
ATOM 1484 C C . LEU A 1 196 ? -20.734 3.934 -8.891 1 98.94 196 LEU A C 1
ATOM 1486 O O . LEU A 1 196 ? -19.781 3.135 -8.93 1 98.94 196 LEU A O 1
ATOM 1490 N N . PHE A 1 197 ? -21.688 3.869 -8.016 1 98.88 197 PHE A N 1
ATOM 1491 C CA . PHE A 1 197 ? -21.688 2.891 -6.938 1 98.88 197 PHE A CA 1
ATOM 1492 C C . PHE A 1 197 ? -21.875 1.479 -7.484 1 98.88 197 PHE A C 1
ATOM 1494 O O . PHE A 1 197 ? -21.219 0.542 -7.031 1 98.88 197 PHE A O 1
ATOM 1501 N N . GLU A 1 198 ? -22.641 1.288 -8.516 1 98.88 198 GLU A N 1
ATOM 1502 C CA . GLU A 1 198 ? -22.938 -0.023 -9.078 1 98.88 198 GLU A CA 1
ATOM 1503 C C . GLU A 1 198 ? -21.734 -0.604 -9.812 1 98.88 198 GLU A C 1
ATOM 1505 O O . GLU A 1 198 ? -21.5 -1.814 -9.781 1 98.88 198 GLU A O 1
ATOM 1510 N N . GLN A 1 199 ? -21.047 0.224 -10.438 1 98.88 199 GLN A N 1
ATOM 1511 C CA . GLN A 1 199 ? -20.031 -0.262 -11.367 1 98.88 199 GLN A CA 1
ATOM 1512 C C . GLN A 1 199 ? -18.656 -0.347 -10.688 1 98.88 199 GLN A C 1
ATOM 1514 O O . GLN A 1 199 ? -17.781 -1.081 -11.148 1 98.88 199 GLN A O 1
ATOM 1519 N N . ALA A 1 200 ? -18.438 0.372 -9.648 1 98.88 200 ALA A N 1
ATOM 1520 C CA . ALA A 1 200 ? -17.125 0.445 -9.023 1 98.88 200 ALA A CA 1
ATOM 1521 C C . ALA A 1 200 ? -16.75 -0.891 -8.391 1 98.88 200 ALA A C 1
ATOM 1523 O O . ALA A 1 200 ? -17.562 -1.507 -7.691 1 98.88 200 ALA A O 1
ATOM 1524 N N . ASP A 1 201 ? -15.555 -1.369 -8.719 1 98.81 201 ASP A N 1
ATOM 1525 C CA . ASP A 1 201 ? -14.914 -2.416 -7.926 1 98.81 201 ASP A CA 1
ATOM 1526 C C . ASP A 1 201 ? -14.203 -1.827 -6.707 1 98.81 201 ASP A C 1
ATOM 1528 O O . ASP A 1 201 ? -14.07 -2.494 -5.68 1 98.81 201 ASP A O 1
ATOM 1532 N N . LEU A 1 202 ? -13.719 -0.635 -6.859 1 98.88 202 LEU A N 1
ATOM 1533 C CA . LEU A 1 202 ? -13.109 0.201 -5.824 1 98.88 202 LEU A CA 1
ATOM 1534 C C . LEU A 1 202 ? -13.672 1.618 -5.879 1 98.88 202 LEU A C 1
ATOM 1536 O O . LEU A 1 202 ? -13.555 2.301 -6.898 1 98.88 202 LEU A O 1
ATOM 1540 N N . LEU A 1 203 ? -14.336 2.049 -4.828 1 98.94 203 LEU A N 1
ATOM 1541 C CA . LEU A 1 203 ? -14.875 3.402 -4.734 1 98.94 203 LEU A CA 1
ATOM 1542 C C . LEU A 1 203 ? -14.062 4.246 -3.762 1 98.94 203 LEU A C 1
ATOM 1544 O O . LEU A 1 203 ? -13.875 3.861 -2.605 1 98.94 203 LEU A O 1
ATOM 1548 N N . SER A 1 204 ? -13.578 5.363 -4.18 1 98.94 204 SER A N 1
ATOM 1549 C CA . SER A 1 204 ? -12.773 6.25 -3.348 1 98.94 204 SER A CA 1
ATOM 1550 C C . SER A 1 204 ? -13.453 7.602 -3.166 1 98.94 204 SER A C 1
ATOM 1552 O O . SER A 1 204 ? -13.859 8.234 -4.145 1 98.94 204 SER A O 1
ATOM 1554 N N . VAL A 1 205 ? -13.539 8.102 -1.948 1 98.94 205 VAL A N 1
ATOM 1555 C CA . VAL A 1 205 ? -14.281 9.305 -1.586 1 98.94 205 VAL A CA 1
ATOM 1556 C C . VAL A 1 205 ? -13.328 10.492 -1.516 1 98.94 205 VAL A C 1
ATOM 1558 O O . VAL A 1 205 ? -12.336 10.469 -0.777 1 98.94 205 VAL A O 1
ATOM 1561 N N . HIS A 1 206 ? -13.648 11.578 -2.211 1 98.62 206 HIS A N 1
ATOM 1562 C CA . HIS A 1 206 ? -12.797 12.758 -2.248 1 98.62 206 HIS A CA 1
ATOM 1563 C C . HIS A 1 206 ? -13.633 14.039 -2.32 1 98.62 206 HIS A C 1
ATOM 1565 O O . HIS A 1 206 ? -13.312 14.953 -3.086 1 98.62 206 HIS A O 1
ATOM 1571 N N . LEU A 1 207 ? -14.648 14.109 -1.535 1 98.06 207 LEU A N 1
ATOM 1572 C CA . LEU A 1 207 ? -15.508 15.281 -1.438 1 98.06 207 LEU A CA 1
ATOM 1573 C C . LEU A 1 207 ? -15.141 16.125 -0.222 1 98.06 207 LEU A C 1
ATOM 1575 O O . LEU A 1 207 ? -14.633 15.602 0.772 1 98.06 207 LEU A O 1
ATOM 1579 N N . VAL A 1 208 ? -15.438 17.406 -0.286 1 94.81 208 VAL A N 1
ATOM 1580 C CA . VAL A 1 208 ? -15.398 18.281 0.88 1 94.81 208 VAL A CA 1
ATOM 1581 C C . VAL A 1 208 ? -16.609 18.016 1.764 1 94.81 208 VAL A C 1
ATOM 1583 O O . VAL A 1 208 ? -17.734 17.891 1.264 1 94.81 208 VAL A O 1
ATOM 1586 N N . LEU A 1 209 ? -16.422 17.906 3.035 1 95.5 209 LEU A N 1
ATOM 1587 C CA . LEU A 1 209 ? -17.547 17.734 3.947 1 95.5 209 LEU A CA 1
ATOM 1588 C C . LEU A 1 209 ? -18.391 19 4.004 1 95.5 209 LEU A C 1
ATOM 1590 O O . LEU A 1 209 ? -17.859 20.109 4.156 1 95.5 209 LEU A O 1
ATOM 1594 N N . SER A 1 210 ? -19.562 18.938 3.809 1 95.31 210 SER A N 1
ATOM 1595 C CA . SER A 1 210 ? -20.578 19.969 3.85 1 95.31 210 SER A CA 1
ATOM 1596 C C . SER A 1 210 ? -21.953 19.406 4.203 1 95.31 210 SER A C 1
ATOM 1598 O O . SER A 1 210 ? -22.094 18.188 4.398 1 95.31 210 SER A O 1
ATOM 1600 N N . ASP A 1 211 ? -22.891 20.281 4.309 1 95.56 211 ASP A N 1
ATOM 1601 C CA . ASP A 1 211 ? -24.25 19.797 4.559 1 95.56 211 ASP A CA 1
ATOM 1602 C C . ASP A 1 211 ? -24.719 18.875 3.439 1 95.56 211 ASP A C 1
ATOM 1604 O O . ASP A 1 211 ? -25.438 17.906 3.688 1 95.56 211 ASP A O 1
ATOM 1608 N N . ARG A 1 212 ? -24.25 19.156 2.336 1 94.81 212 ARG A N 1
ATOM 1609 C CA . ARG A 1 212 ? -24.672 18.406 1.158 1 94.81 212 ARG A CA 1
ATOM 1610 C C . ARG A 1 212 ? -23.984 17.062 1.08 1 94.81 212 ARG A C 1
ATOM 1612 O O . ARG A 1 212 ? -24.547 16.094 0.575 1 94.81 212 ARG A O 1
ATOM 1619 N N . SER A 1 213 ? -22.797 16.969 1.599 1 97.31 213 SER A N 1
ATOM 1620 C CA . SER A 1 213 ? -22.016 15.742 1.415 1 97.31 213 SER A CA 1
ATOM 1621 C C . SER A 1 213 ? -22.094 14.844 2.646 1 97.31 213 SER A C 1
ATOM 1623 O O . SER A 1 213 ? -21.719 13.672 2.59 1 97.31 213 SER A O 1
ATOM 1625 N N . ARG A 1 214 ? -22.562 15.438 3.764 1 97.88 214 ARG A N 1
ATOM 1626 C CA . ARG A 1 214 ? -22.703 14.641 4.977 1 97.88 214 ARG A CA 1
ATOM 1627 C C . ARG A 1 214 ? -23.672 13.477 4.758 1 97.88 214 ARG A C 1
ATOM 1629 O O . ARG A 1 214 ? -24.812 13.688 4.312 1 97.88 214 ARG A O 1
ATOM 1636 N N . GLY A 1 215 ? -23.219 12.273 5.012 1 98.19 215 GLY A N 1
ATOM 1637 C CA . GLY A 1 215 ? -24.062 11.094 4.895 1 98.19 215 GLY A CA 1
ATOM 1638 C C . GLY A 1 215 ? -24.391 10.742 3.457 1 98.19 215 GLY A C 1
ATOM 1639 O O . GLY A 1 215 ? -25.359 10.008 3.203 1 98.19 215 GLY A O 1
ATOM 1640 N N . LEU A 1 216 ? -23.656 11.281 2.562 1 98.38 216 LEU A N 1
ATOM 1641 C CA . LEU A 1 216 ? -23.906 11.031 1.148 1 98.38 216 LEU A CA 1
ATOM 1642 C C . LEU A 1 216 ? -23.781 9.555 0.82 1 98.38 216 LEU A C 1
ATOM 1644 O O . LEU A 1 216 ? -24.531 9.023 -0.004 1 98.38 216 LEU A O 1
ATOM 1648 N N . VAL A 1 217 ? -22.797 8.883 1.381 1 98.81 217 VAL A N 1
ATOM 1649 C CA . VAL A 1 217 ? -22.656 7.438 1.261 1 98.81 217 VAL A CA 1
ATOM 1650 C C . VAL A 1 217 ? -23.484 6.75 2.357 1 98.81 217 VAL A C 1
ATOM 1652 O O . VAL A 1 217 ? -22.938 6.406 3.412 1 98.81 217 VAL A O 1
ATOM 1655 N N . ASP A 1 218 ? -24.719 6.602 2.078 1 98.56 218 ASP A N 1
ATOM 1656 C CA . ASP A 1 218 ? -25.672 6.047 3.039 1 98.56 218 ASP A CA 1
ATOM 1657 C C . ASP A 1 218 ? -25.969 4.582 2.729 1 98.56 218 ASP A C 1
ATOM 1659 O O . ASP A 1 218 ? -25.312 3.975 1.879 1 98.56 218 ASP A O 1
ATOM 1663 N N . ALA A 1 219 ? -26.922 4.035 3.43 1 98.5 219 ALA A N 1
ATOM 1664 C CA . ALA A 1 219 ? -27.281 2.627 3.295 1 98.5 219 ALA A CA 1
ATOM 1665 C C . ALA A 1 219 ? -27.703 2.305 1.865 1 98.5 219 ALA A C 1
ATOM 1667 O O . ALA A 1 219 ? -27.375 1.24 1.337 1 98.5 219 ALA A O 1
ATOM 1668 N N . GLN A 1 220 ? -28.406 3.184 1.296 1 98.5 220 GLN A N 1
ATOM 1669 C CA . GLN A 1 220 ? -28.875 2.961 -0.072 1 98.5 220 GLN A CA 1
ATOM 1670 C C . GLN A 1 220 ? -27.688 2.9 -1.041 1 98.5 220 GLN A C 1
ATOM 1672 O O . GLN A 1 220 ? -27.594 1.979 -1.855 1 98.5 220 GLN A O 1
ATOM 1677 N N . ALA A 1 221 ? -26.875 3.887 -0.994 1 98.69 221 ALA A N 1
ATOM 1678 C CA . ALA A 1 221 ? -25.703 3.92 -1.864 1 98.69 221 ALA A CA 1
ATOM 1679 C C . ALA A 1 221 ? -24.828 2.676 -1.671 1 98.69 221 ALA A C 1
ATOM 1681 O O . ALA A 1 221 ? -24.406 2.049 -2.645 1 98.69 221 ALA A O 1
ATOM 1682 N N . LEU A 1 222 ? -24.562 2.309 -0.442 1 98.81 222 LEU A N 1
ATOM 1683 C CA . LEU A 1 222 ? -23.797 1.108 -0.129 1 98.81 222 LEU A CA 1
ATOM 1684 C C . LEU A 1 222 ? -24.484 -0.136 -0.676 1 98.81 222 LEU A C 1
ATOM 1686 O O . LEU A 1 222 ? -23.812 -1.095 -1.076 1 98.81 222 LEU A O 1
ATOM 1690 N N . GLY A 1 223 ? -25.781 -0.105 -0.678 1 98.5 223 GLY A N 1
ATOM 1691 C CA . GLY A 1 223 ? -26.562 -1.215 -1.193 1 98.5 223 GLY A CA 1
ATOM 1692 C C . GLY A 1 223 ? -26.406 -1.404 -2.691 1 98.5 223 GLY A C 1
ATOM 1693 O O . GLY A 1 223 ? -26.641 -2.5 -3.209 1 98.5 223 GLY A O 1
ATOM 1694 N N . TRP A 1 224 ? -26.062 -0.323 -3.414 1 98.69 224 TRP A N 1
ATOM 1695 C CA . TRP A 1 224 ? -25.859 -0.399 -4.855 1 98.69 224 TRP A CA 1
ATOM 1696 C C . TRP A 1 224 ? -24.531 -1.091 -5.18 1 98.69 224 TRP A C 1
ATOM 1698 O O . TRP A 1 224 ? -24.344 -1.598 -6.289 1 98.69 224 TRP A O 1
ATOM 1708 N N . MET A 1 225 ? -23.578 -1.131 -4.281 1 98.69 225 MET A N 1
ATOM 1709 C CA . MET A 1 225 ? -22.234 -1.637 -4.566 1 98.69 225 MET A CA 1
ATOM 1710 C C . MET A 1 225 ? -22.234 -3.158 -4.66 1 98.69 225 MET A C 1
ATOM 1712 O O . MET A 1 225 ? -23.031 -3.824 -4.004 1 98.69 225 MET A O 1
ATOM 1716 N N . LYS A 1 226 ? -21.297 -3.721 -5.465 1 97.81 226 LYS A N 1
ATOM 1717 C CA . LYS A 1 226 ? -21.062 -5.164 -5.543 1 97.81 226 LYS A CA 1
ATOM 1718 C C . LYS A 1 226 ? -20.562 -5.715 -4.215 1 97.81 226 LYS A C 1
ATOM 1720 O O . LYS A 1 226 ? -19.766 -5.074 -3.533 1 97.81 226 LYS A O 1
ATOM 1725 N N . PRO A 1 227 ? -21.047 -6.875 -3.859 1 97.94 227 PRO A N 1
ATOM 1726 C CA . PRO A 1 227 ? -20.5 -7.492 -2.646 1 97.94 227 PRO A CA 1
ATOM 1727 C C . PRO A 1 227 ? -18.969 -7.645 -2.691 1 97.94 227 PRO A C 1
ATOM 1729 O O . PRO A 1 227 ? -18.328 -7.707 -1.644 1 97.94 227 PRO A O 1
ATOM 1732 N N . SER A 1 228 ? -18.359 -7.668 -3.85 1 97.69 228 SER A N 1
ATOM 1733 C CA . SER A 1 228 ? -16.922 -7.844 -4.023 1 97.69 228 SER A CA 1
ATOM 1734 C C . SER A 1 228 ? -16.203 -6.504 -3.998 1 97.69 228 SER A C 1
ATOM 1736 O O . SER A 1 228 ? -14.969 -6.457 -4.051 1 97.69 228 SER A O 1
ATOM 1738 N N . ALA A 1 229 ? -16.891 -5.367 -3.893 1 98.62 229 ALA A N 1
ATOM 1739 C CA . ALA A 1 229 ? -16.297 -4.039 -4.047 1 98.62 229 ALA A CA 1
ATOM 1740 C C . ALA A 1 229 ? -15.688 -3.559 -2.738 1 98.62 229 ALA A C 1
ATOM 1742 O O . ALA A 1 229 ? -16.016 -4.066 -1.664 1 98.62 229 ALA A O 1
ATOM 1743 N N . TYR A 1 230 ? -14.797 -2.623 -2.859 1 98.81 230 TYR A N 1
ATOM 1744 C CA . TYR A 1 230 ? -14.133 -1.973 -1.731 1 98.81 230 TYR A CA 1
ATOM 1745 C C . TYR A 1 230 ? -14.492 -0.493 -1.671 1 98.81 230 TYR A C 1
ATOM 1747 O O . TYR A 1 230 ? -14.758 0.131 -2.701 1 98.81 230 TYR A O 1
ATOM 1755 N N . LEU A 1 231 ? -14.508 0.046 -0.49 1 98.94 231 LEU A N 1
ATOM 1756 C CA . LEU A 1 231 ? -14.688 1.477 -0.259 1 98.94 231 LEU A CA 1
ATOM 1757 C C . LEU A 1 231 ? -13.461 2.068 0.436 1 98.94 231 LEU A C 1
ATOM 1759 O O . LEU A 1 231 ? -12.953 1.492 1.4 1 98.94 231 LEU A O 1
ATOM 1763 N N . VAL A 1 232 ? -12.938 3.139 -0.074 1 98.94 232 VAL A N 1
ATOM 1764 C CA . VAL A 1 232 ? -11.836 3.865 0.537 1 98.94 232 VAL A CA 1
ATOM 1765 C C . VAL A 1 232 ? -12.281 5.277 0.905 1 98.94 232 VAL A C 1
ATOM 1767 O O . VAL A 1 232 ? -12.859 5.984 0.08 1 98.94 232 VAL A O 1
ATOM 1770 N N . ASN A 1 233 ? -12.07 5.676 2.131 1 98.94 233 ASN A N 1
ATOM 1771 C CA . ASN A 1 233 ? -12.367 7.039 2.555 1 98.94 233 ASN A CA 1
ATOM 1772 C C . ASN A 1 233 ? -11.203 7.66 3.318 1 98.94 233 ASN A C 1
ATOM 1774 O O . ASN A 1 233 ? -10.93 7.273 4.457 1 98.94 233 ASN A O 1
ATOM 1778 N N . THR A 1 234 ? -10.547 8.586 2.699 1 98.62 234 THR A N 1
ATOM 1779 C CA . THR A 1 234 ? -9.484 9.375 3.314 1 98.62 234 THR A CA 1
ATOM 1780 C C . THR A 1 234 ? -9.844 10.859 3.311 1 98.62 234 THR A C 1
ATOM 1782 O O . THR A 1 234 ? -8.969 11.711 3.475 1 98.62 234 THR A O 1
ATOM 1785 N N . ALA A 1 235 ? -11.078 11.18 2.996 1 97.69 235 ALA A N 1
ATOM 1786 C CA . ALA A 1 235 ? -11.555 12.555 2.967 1 97.69 235 ALA A CA 1
ATOM 1787 C C . ALA A 1 235 ? -12 13.016 4.352 1 97.69 235 ALA A C 1
ATOM 1789 O O . ALA A 1 235 ? -11.18 13.43 5.172 1 97.69 235 ALA A O 1
ATOM 1790 N N . ARG A 1 236 ? -13.336 12.805 4.648 1 97.44 236 ARG A N 1
ATOM 1791 C CA . ARG A 1 236 ? -13.906 13.078 5.965 1 97.44 236 ARG A CA 1
ATOM 1792 C C . ARG A 1 236 ? -14.875 11.977 6.383 1 97.44 236 ARG A C 1
ATOM 1794 O O . ARG A 1 236 ? -15.656 11.484 5.562 1 97.44 236 ARG A O 1
ATOM 1801 N N . GLY A 1 237 ? -14.797 11.609 7.656 1 97.69 237 GLY A N 1
ATOM 1802 C CA . GLY A 1 237 ? -15.578 10.5 8.188 1 97.69 237 GLY A CA 1
ATOM 1803 C C . GLY A 1 237 ? -17.062 10.648 7.93 1 97.69 237 GLY A C 1
ATOM 1804 O O . GLY A 1 237 ? -17.688 9.758 7.34 1 97.69 237 GLY A O 1
ATOM 1805 N N . PRO A 1 238 ? -17.625 11.828 8.18 1 97.94 238 PRO A N 1
ATOM 1806 C CA . PRO A 1 238 ? -19.078 11.992 8.172 1 97.94 238 PRO A CA 1
ATOM 1807 C C . PRO A 1 238 ? -19.672 11.977 6.762 1 97.94 238 PRO A C 1
ATOM 1809 O O . PRO A 1 238 ? -20.891 12.016 6.602 1 97.94 238 PRO A O 1
ATOM 1812 N N . ILE A 1 239 ? -18.875 11.898 5.754 1 98.69 239 ILE A N 1
ATOM 1813 C CA . ILE A 1 239 ? -19.391 11.75 4.402 1 98.69 239 ILE A CA 1
ATOM 1814 C C . ILE A 1 239 ? -20.016 10.359 4.238 1 98.69 239 ILE A C 1
ATOM 1816 O O . ILE A 1 239 ? -20.984 10.188 3.498 1 98.69 239 ILE A O 1
ATOM 1820 N N . VAL A 1 240 ? -19.484 9.414 4.918 1 98.88 240 VAL A N 1
ATOM 1821 C CA . VAL A 1 240 ? -19.969 8.039 4.926 1 98.88 240 VAL A CA 1
ATOM 1822 C C . VAL A 1 240 ? -20.781 7.789 6.188 1 98.88 240 VAL A C 1
ATOM 1824 O O . VAL A 1 240 ? -20.344 8.102 7.297 1 98.88 240 VAL A O 1
ATOM 1827 N N . ASP A 1 241 ? -21.969 7.301 6.035 1 98.69 241 ASP A N 1
ATOM 1828 C CA . ASP A 1 241 ? -22.734 6.84 7.191 1 98.69 241 ASP A CA 1
ATOM 1829 C C . ASP A 1 241 ? -22.062 5.637 7.852 1 98.69 241 ASP A C 1
ATOM 1831 O O . ASP A 1 241 ? -22.125 4.52 7.34 1 98.69 241 ASP A O 1
ATOM 1835 N N . GLU A 1 242 ? -21.453 5.887 8.984 1 98.25 242 GLU A N 1
ATOM 1836 C CA . GLU A 1 242 ? -20.625 4.875 9.625 1 98.25 242 GLU A CA 1
ATOM 1837 C C . GLU A 1 242 ? -21.438 3.645 10.008 1 98.25 242 GLU A C 1
ATOM 1839 O O . GLU A 1 242 ? -20.984 2.512 9.812 1 98.25 242 GLU A O 1
ATOM 1844 N N . ALA A 1 243 ? -22.578 3.895 10.602 1 98.38 243 ALA A N 1
ATOM 1845 C CA . ALA A 1 243 ? -23.422 2.773 11 1 98.38 243 ALA A CA 1
ATOM 1846 C C . ALA A 1 243 ? -23.797 1.914 9.797 1 98.38 243 ALA A C 1
ATOM 1848 O O . ALA A 1 243 ? -23.781 0.684 9.875 1 98.38 243 ALA A O 1
ATOM 1849 N N . ALA A 1 244 ? -24.172 2.523 8.711 1 98.69 244 ALA A N 1
ATOM 1850 C CA . ALA A 1 244 ? -24.516 1.808 7.488 1 98.69 244 ALA A CA 1
ATOM 1851 C C . ALA A 1 244 ? -23.328 1.027 6.953 1 98.69 244 ALA A C 1
ATOM 1853 O O . ALA A 1 244 ? -23.469 -0.114 6.508 1 98.69 244 ALA A O 1
ATOM 1854 N N . LEU A 1 245 ? -22.203 1.647 6.973 1 98.88 245 LEU A N 1
ATOM 1855 C CA . LEU A 1 245 ? -21 0.991 6.48 1 98.88 245 LEU A CA 1
ATOM 1856 C C . LEU A 1 245 ? -20.656 -0.226 7.332 1 98.88 245 LEU A C 1
ATOM 1858 O O . LEU A 1 245 ? -20.344 -1.295 6.801 1 98.88 245 LEU A O 1
ATOM 1862 N N . ILE A 1 246 ? -20.672 -0.068 8.664 1 98.81 246 ILE A N 1
ATOM 1863 C CA . ILE A 1 246 ? -20.406 -1.168 9.578 1 98.81 246 ILE A CA 1
ATOM 1864 C C . ILE A 1 246 ? -21.359 -2.326 9.305 1 98.81 246 ILE A C 1
ATOM 1866 O O . ILE A 1 246 ? -20.938 -3.48 9.211 1 98.81 246 ILE A O 1
ATOM 1870 N N . SER A 1 247 ? -22.609 -1.986 9.141 1 98.69 247 SER A N 1
ATOM 1871 C CA . SER A 1 247 ? -23.609 -3.012 8.844 1 98.69 247 SER A CA 1
ATOM 1872 C C . SER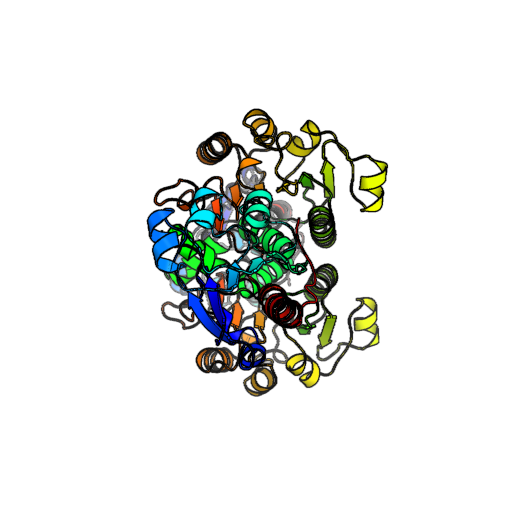 A 1 247 ? -23.281 -3.736 7.539 1 98.69 247 SER A C 1
ATOM 1874 O O . SER A 1 247 ? -23.312 -4.969 7.484 1 98.69 247 SER A O 1
ATOM 1876 N N . ALA A 1 248 ? -22.984 -3.029 6.473 1 98.69 248 ALA A N 1
ATOM 1877 C CA . ALA A 1 248 ? -22.641 -3.609 5.176 1 98.69 248 ALA A CA 1
ATOM 1878 C C . ALA A 1 248 ? -21.438 -4.527 5.281 1 98.69 248 ALA A C 1
ATOM 1880 O O . ALA A 1 248 ? -21.406 -5.613 4.695 1 98.69 248 ALA A O 1
ATOM 1881 N N . LEU A 1 249 ? -20.438 -4.148 6.016 1 98.69 249 LEU A N 1
ATOM 1882 C CA . LEU A 1 249 ? -19.203 -4.91 6.188 1 98.69 249 LEU A CA 1
ATOM 1883 C C . LEU A 1 249 ? -19.469 -6.176 7.004 1 98.69 249 LEU A C 1
ATOM 1885 O O . LEU A 1 249 ? -18.984 -7.254 6.648 1 98.69 249 LEU A O 1
ATOM 1889 N N . GLN A 1 250 ? -20.234 -6.066 8.062 1 98.38 250 GLN A N 1
ATOM 1890 C CA . GLN A 1 250 ? -20.516 -7.195 8.938 1 98.38 250 GLN A CA 1
ATOM 1891 C C . GLN A 1 250 ? -21.375 -8.234 8.219 1 98.38 250 GLN A C 1
ATOM 1893 O O . GLN A 1 250 ? -21.25 -9.438 8.469 1 98.38 250 GLN A O 1
ATOM 1898 N N . GLN A 1 251 ? -22.188 -7.805 7.289 1 97.44 251 GLN A N 1
ATOM 1899 C CA . GLN A 1 251 ? -23.109 -8.703 6.598 1 97.44 251 GLN A CA 1
ATOM 1900 C C . GLN A 1 251 ? -22.484 -9.242 5.309 1 97.44 251 GLN A C 1
ATOM 1902 O O . GLN A 1 251 ? -23.125 -10.016 4.59 1 97.44 251 GLN A O 1
ATOM 1907 N N . GLY A 1 252 ? -21.344 -8.789 5.004 1 96.12 252 GLY A N 1
ATOM 1908 C CA . GLY A 1 252 ? -20.656 -9.281 3.82 1 96.12 252 GLY A CA 1
ATOM 1909 C C . GLY A 1 252 ? -21.203 -8.695 2.529 1 96.12 252 GLY A C 1
ATOM 1910 O O . GLY A 1 252 ? -21.078 -9.312 1.466 1 96.12 252 GLY A O 1
ATOM 1911 N N . ARG A 1 253 ? -21.828 -7.609 2.6 1 96.62 253 ARG A N 1
ATOM 1912 C CA . ARG A 1 253 ? -22.375 -6.941 1.422 1 96.62 253 ARG A CA 1
ATOM 1913 C C . ARG A 1 253 ? -21.312 -6.078 0.747 1 96.62 253 ARG A C 1
ATOM 1915 O O . ARG A 1 253 ? -21.531 -5.555 -0.347 1 96.62 253 ARG A O 1
ATOM 1922 N N . LEU A 1 254 ? -20.266 -5.875 1.369 1 97.62 254 LEU A N 1
ATOM 1923 C CA . LEU A 1 254 ? -19.047 -5.242 0.88 1 97.62 254 LEU A CA 1
ATOM 1924 C C . LEU A 1 254 ? -17.828 -6.09 1.222 1 97.62 254 LEU A C 1
ATOM 1926 O O . LEU A 1 254 ? -17.75 -6.68 2.303 1 97.62 254 LEU A O 1
ATOM 1930 N N . ALA A 1 255 ? -16.891 -6.148 0.286 1 97.81 255 ALA A N 1
ATOM 1931 C CA . ALA A 1 255 ? -15.719 -6.984 0.517 1 97.81 255 ALA A CA 1
ATOM 1932 C C . ALA A 1 255 ? -14.844 -6.402 1.621 1 97.81 255 ALA A C 1
ATOM 1934 O O . ALA A 1 255 ? -14.227 -7.148 2.391 1 97.81 255 ALA A O 1
ATOM 1935 N N . GLY A 1 256 ? -14.781 -5.039 1.658 1 98.56 256 GLY A N 1
ATOM 1936 C CA . GLY A 1 256 ? -13.953 -4.395 2.67 1 98.56 256 GLY A CA 1
ATOM 1937 C C . GLY A 1 256 ? -13.914 -2.885 2.531 1 98.56 256 GLY A C 1
ATOM 1938 O O . GLY A 1 256 ? -14.453 -2.328 1.575 1 98.56 256 GLY A O 1
ATOM 1939 N N . ALA A 1 257 ? -13.266 -2.244 3.479 1 98.94 257 ALA A N 1
ATOM 1940 C CA . ALA A 1 257 ? -13.094 -0.794 3.457 1 98.94 257 ALA A CA 1
ATOM 1941 C C . ALA A 1 257 ? -11.719 -0.396 3.998 1 98.94 257 ALA A C 1
ATOM 1943 O O . ALA A 1 257 ? -11.211 -1.018 4.934 1 98.94 257 ALA A O 1
ATOM 1944 N N . ALA A 1 258 ? -11.141 0.564 3.396 1 98.94 258 ALA A N 1
ATOM 1945 C CA . ALA A 1 258 ? -9.953 1.234 3.916 1 98.94 258 ALA A CA 1
ATOM 1946 C C . ALA A 1 258 ? -10.273 2.658 4.363 1 98.94 258 ALA A C 1
ATOM 1948 O O . ALA A 1 258 ? -10.797 3.459 3.578 1 98.94 258 ALA A O 1
ATOM 1949 N N . LEU A 1 259 ? -9.969 2.959 5.609 1 98.94 259 LEU A N 1
ATOM 1950 C CA . LEU A 1 259 ? -10.406 4.211 6.227 1 98.94 259 LEU A CA 1
ATOM 1951 C C . LEU A 1 259 ? -9.242 4.895 6.938 1 98.94 259 LEU A C 1
ATOM 1953 O O . LEU A 1 259 ? -8.469 4.246 7.637 1 98.94 259 LEU A O 1
ATOM 1957 N N . ASP A 1 260 ? -9.164 6.238 6.793 1 98.81 260 ASP A N 1
ATOM 1958 C CA . ASP A 1 260 ? -8.172 7.023 7.523 1 98.81 260 ASP A CA 1
ATOM 1959 C C . ASP A 1 260 ? -8.844 8.141 8.328 1 98.81 260 ASP A C 1
ATOM 1961 O O . ASP A 1 260 ? -8.164 8.906 9.008 1 98.81 260 ASP A O 1
ATOM 1965 N N . VAL A 1 261 ? -10.148 8.289 8.164 1 98.44 261 VAL A N 1
ATOM 1966 C CA . VAL A 1 261 ? -10.898 9.344 8.828 1 98.44 261 VAL A CA 1
ATOM 1967 C C . VAL A 1 261 ? -12.172 8.758 9.445 1 98.44 261 VAL A C 1
ATOM 1969 O O . VAL A 1 261 ? -12.711 7.766 8.953 1 98.44 261 VAL A O 1
ATOM 1972 N N . PHE A 1 262 ? -12.625 9.414 10.477 1 97.88 262 PHE A N 1
ATOM 1973 C CA . PHE A 1 262 ? -13.727 8.883 11.266 1 97.88 262 PHE A CA 1
ATOM 1974 C C . PHE A 1 262 ? -14.625 10 11.773 1 97.88 262 PHE A C 1
ATOM 1976 O O . PHE A 1 262 ? -14.234 11.172 11.766 1 97.88 262 PHE A O 1
ATOM 1983 N N . GLU A 1 263 ? -15.797 9.641 12.18 1 95.94 263 GLU A N 1
ATOM 1984 C CA . GLU A 1 263 ? -16.719 10.625 12.742 1 95.94 263 GLU A CA 1
ATOM 1985 C C . GLU A 1 263 ? -16.172 11.227 14.031 1 95.94 263 GLU A C 1
ATOM 1987 O O . GLU A 1 263 ? -16.297 12.43 14.266 1 95.94 263 GLU A O 1
ATOM 1992 N N . GLN A 1 264 ? -15.609 10.414 14.812 1 93.31 264 GLN A N 1
ATOM 1993 C CA . GLN A 1 264 ? -14.977 10.836 16.062 1 93.31 264 GLN A CA 1
ATOM 1994 C C . GLN A 1 264 ? -13.5 10.445 16.078 1 93.31 264 GLN A C 1
ATOM 1996 O O . GLN A 1 264 ? -13.148 9.305 15.789 1 93.31 264 GLN A O 1
ATOM 2001 N N . GLU A 1 265 ? -12.68 11.453 16.406 1 92.44 265 GLU A N 1
ATOM 2002 C CA . GLU A 1 265 ? -11.242 11.219 16.469 1 92.44 265 GLU A CA 1
ATOM 2003 C C . GLU A 1 265 ? -10.648 11.797 17.75 1 92.44 265 GLU A C 1
ATOM 2005 O O . GLU A 1 265 ? -11.016 12.898 18.172 1 92.44 265 GLU A O 1
ATOM 2010 N N . PRO A 1 266 ? -9.797 11.07 18.375 1 92.06 266 PRO A N 1
ATOM 2011 C CA . PRO A 1 266 ? -9.312 9.734 18.016 1 92.06 266 PRO A CA 1
ATOM 2012 C C . PRO A 1 266 ? -10.414 8.68 18.062 1 92.06 266 PRO A C 1
ATOM 2014 O O . PRO A 1 266 ? -11.367 8.797 18.828 1 92.06 266 PRO A O 1
ATOM 2017 N N . LEU A 1 267 ? -10.227 7.637 17.234 1 95.75 267 LEU A N 1
ATOM 2018 C CA . LEU A 1 267 ? -11.219 6.574 17.141 1 95.75 267 LEU A CA 1
ATOM 2019 C C . LEU A 1 267 ? -11.359 5.84 18.469 1 95.75 267 LEU A C 1
ATOM 2021 O O . LEU A 1 267 ? -10.375 5.328 19.016 1 95.75 267 LEU A O 1
ATOM 2025 N N . PRO A 1 268 ? -12.555 5.859 19.062 1 94.25 268 PRO A N 1
ATOM 2026 C CA . PRO A 1 268 ? -12.734 5.258 20.375 1 94.25 268 PRO A CA 1
ATOM 2027 C C . PRO A 1 268 ? -12.305 3.797 20.438 1 94.25 268 PRO A C 1
ATOM 2029 O O . PRO A 1 268 ? -12.414 3.08 19.438 1 94.25 268 PRO A O 1
ATOM 2032 N N . ALA A 1 269 ? -12.047 3.52 21.703 1 91 269 ALA A N 1
ATOM 2033 C CA . ALA A 1 269 ? -11.68 2.127 21.953 1 91 269 ALA A CA 1
ATOM 2034 C C . ALA A 1 269 ? -12.852 1.194 21.672 1 91 269 ALA A C 1
ATOM 2036 O O . ALA A 1 269 ? -14.008 1.543 21.938 1 91 269 ALA A O 1
ATOM 2037 N N . GLY A 1 270 ? -12.758 0.16 21.078 1 93.44 270 GLY A N 1
ATOM 2038 C CA . GLY A 1 270 ? -13.789 -0.834 20.844 1 93.44 270 GLY A CA 1
ATOM 2039 C C . GLY A 1 270 ? -14.578 -0.585 19.578 1 93.44 270 GLY A C 1
ATOM 2040 O O . GLY A 1 270 ? -15.461 -1.369 19.219 1 93.44 270 GLY A O 1
ATOM 2041 N N . HIS A 1 271 ? -14.375 0.641 19.047 1 97.31 271 HIS A N 1
ATOM 2042 C CA . HIS A 1 271 ? -15.086 0.918 17.797 1 97.31 271 HIS A CA 1
ATOM 2043 C C . HIS A 1 271 ? -14.922 -0.226 16.797 1 97.31 271 HIS A C 1
ATOM 2045 O O . HIS A 1 271 ? -13.82 -0.762 16.641 1 97.31 271 HIS A O 1
ATOM 2051 N N . PRO A 1 272 ? -15.922 -0.604 16.047 1 98.25 272 PRO A N 1
ATOM 2052 C CA . PRO A 1 272 ? -15.867 -1.748 15.133 1 98.25 272 PRO A CA 1
ATOM 2053 C C . PRO A 1 272 ? -14.805 -1.585 14.047 1 98.25 272 PRO A C 1
ATOM 2055 O O . PRO A 1 272 ? -14.219 -2.572 13.602 1 98.25 272 PRO A O 1
ATOM 2058 N N . PHE A 1 273 ? -14.531 -0.436 13.641 1 98.62 273 PHE A N 1
ATOM 2059 C CA . PHE A 1 273 ? -13.547 -0.199 12.594 1 98.62 273 PHE A CA 1
ATOM 2060 C C . PHE A 1 273 ? -12.156 -0.645 13.039 1 98.62 273 PHE A C 1
ATOM 2062 O O . PHE A 1 273 ? -11.25 -0.795 12.219 1 98.62 273 PHE A O 1
ATOM 2069 N N . ARG A 1 274 ? -11.914 -0.798 14.336 1 98.06 274 ARG A N 1
ATOM 2070 C CA . ARG A 1 274 ? -10.633 -1.248 14.867 1 98.06 274 ARG A CA 1
ATOM 2071 C C . ARG A 1 274 ? -10.5 -2.764 14.766 1 98.06 274 ARG A C 1
ATOM 2073 O O . ARG A 1 274 ? -9.391 -3.299 14.836 1 98.06 274 ARG A O 1
ATOM 2080 N N . THR A 1 275 ? -11.664 -3.516 14.578 1 96.75 275 THR A N 1
ATOM 2081 C CA . THR A 1 275 ? -11.562 -4.949 14.844 1 96.75 275 THR A CA 1
ATOM 2082 C C . THR A 1 275 ? -12.094 -5.75 13.656 1 96.75 275 THR A C 1
ATOM 2084 O O . THR A 1 275 ? -11.773 -6.934 13.508 1 96.75 275 THR A O 1
ATOM 2087 N N . LEU A 1 276 ? -12.961 -5.152 12.844 1 97.94 276 LEU A N 1
ATOM 2088 C CA . LEU A 1 276 ? -13.484 -5.887 11.695 1 97.94 276 LEU A CA 1
ATOM 2089 C C . LEU A 1 276 ? -12.352 -6.371 10.797 1 97.94 276 LEU A C 1
ATOM 2091 O O . LEU A 1 276 ? -11.461 -5.594 10.43 1 97.94 276 LEU A O 1
ATOM 2095 N N . ASP A 1 277 ? -12.328 -7.605 10.375 1 96.25 277 ASP A N 1
ATOM 2096 C CA . ASP A 1 277 ? -11.25 -8.234 9.625 1 96.25 277 ASP A CA 1
ATOM 2097 C C . ASP A 1 277 ? -11.148 -7.648 8.219 1 96.25 277 ASP A C 1
ATOM 2099 O O . ASP A 1 277 ? -10.062 -7.637 7.625 1 96.25 277 ASP A O 1
ATOM 2103 N N . ASN A 1 278 ? -12.297 -7.18 7.691 1 97.94 278 ASN A N 1
ATOM 2104 C CA . ASN A 1 278 ? -12.305 -6.668 6.324 1 97.94 278 ASN A CA 1
ATOM 2105 C C . ASN A 1 278 ? -12.219 -5.145 6.293 1 97.94 278 ASN A C 1
ATOM 2107 O O . ASN A 1 278 ? -12.609 -4.512 5.312 1 97.94 278 ASN A O 1
ATOM 2111 N N . VAL A 1 279 ? -11.711 -4.562 7.414 1 98.75 279 VAL A N 1
ATOM 2112 C CA . VAL A 1 279 ? -11.445 -3.129 7.461 1 98.75 279 VAL A CA 1
ATOM 2113 C C . VAL A 1 279 ? -9.953 -2.881 7.676 1 98.75 279 VAL A C 1
ATOM 2115 O O . VAL A 1 279 ? -9.344 -3.467 8.57 1 98.75 279 VAL A O 1
ATOM 2118 N N . LEU A 1 280 ? -9.352 -2.145 6.832 1 98.88 280 LEU A N 1
ATOM 2119 C CA . LEU A 1 280 ? -8.023 -1.574 7.031 1 98.88 280 LEU A CA 1
ATOM 2120 C C . LEU A 1 280 ? -8.109 -0.106 7.43 1 98.88 280 LEU A C 1
ATOM 2122 O O . LEU A 1 280 ? -8.492 0.74 6.617 1 98.88 280 LEU A O 1
ATOM 2126 N N . ALA A 1 281 ? -7.781 0.199 8.648 1 98.81 281 ALA A N 1
ATOM 2127 C CA . ALA A 1 281 ? -7.93 1.56 9.164 1 98.81 281 ALA A CA 1
ATOM 2128 C C . ALA A 1 281 ? -6.594 2.115 9.641 1 98.81 281 ALA A C 1
ATOM 2130 O O . ALA A 1 281 ? -5.797 1.398 10.25 1 98.81 281 ALA A O 1
ATOM 2131 N N . THR A 1 282 ? -6.312 3.328 9.32 1 98.69 282 THR A N 1
ATOM 2132 C CA . THR A 1 282 ? -5.18 4.082 9.844 1 98.69 282 THR A CA 1
ATOM 2133 C C . THR A 1 282 ? -5.66 5.332 10.578 1 98.69 282 THR A C 1
ATOM 2135 O O . THR A 1 282 ? -6.773 5.805 10.352 1 98.69 282 THR A O 1
ATOM 2138 N N . PRO A 1 283 ? -4.918 5.84 11.539 1 97.81 283 PRO A N 1
ATOM 2139 C CA . PRO A 1 283 ? -5.367 6.898 12.453 1 97.81 283 PRO A CA 1
ATOM 2140 C C . PRO A 1 283 ? -5.141 8.297 11.883 1 97.81 283 PRO A C 1
ATOM 2142 O O . PRO A 1 283 ? -4.457 9.117 12.508 1 97.81 283 PRO A O 1
ATOM 2145 N N . HIS A 1 284 ? -5.812 8.625 10.734 1 97.62 284 HIS A N 1
ATOM 2146 C CA . HIS A 1 284 ? -5.82 9.953 10.125 1 97.62 284 HIS A CA 1
ATOM 2147 C C . HIS A 1 284 ? -4.398 10.445 9.867 1 97.62 284 HIS A C 1
ATOM 2149 O O . HIS A 1 284 ? -4.031 11.539 10.305 1 97.62 284 HIS A O 1
ATOM 2155 N N . VAL A 1 285 ? -3.65 9.68 9.062 1 98.12 285 VAL A N 1
ATOM 2156 C CA . VAL A 1 285 ? -2.238 9.977 8.852 1 98.12 285 VAL A CA 1
ATOM 2157 C C . VAL A 1 285 ? -2.021 10.445 7.41 1 98.12 285 VAL A C 1
ATOM 2159 O O . VAL A 1 285 ? -0.881 10.555 6.953 1 98.12 285 VAL A O 1
ATOM 2162 N N . GLY A 1 286 ? -3.053 10.734 6.68 1 97.5 286 GLY A N 1
ATOM 2163 C CA . GLY A 1 286 ? -2.932 11.188 5.305 1 97.5 286 GLY A CA 1
ATOM 2164 C C . GLY A 1 286 ? -1.973 12.352 5.141 1 97.5 286 GLY A C 1
ATOM 2165 O O . GLY A 1 286 ? -1.166 12.375 4.207 1 97.5 286 GLY A O 1
ATOM 2166 N N . TYR A 1 287 ? -2.035 13.312 6.062 1 96.19 287 TYR A N 1
ATOM 2167 C CA . TYR A 1 287 ? -1.195 14.5 5.965 1 96.19 287 TYR A CA 1
ATOM 2168 C C . TYR A 1 287 ? 0.074 14.336 6.793 1 96.19 287 TYR A C 1
ATOM 2170 O O . TYR A 1 287 ? 0.92 15.234 6.824 1 96.19 287 TYR A O 1
ATOM 2178 N N . VAL A 1 288 ? 0.232 13.242 7.539 1 97.5 288 VAL A N 1
ATOM 2179 C CA . VAL A 1 288 ? 1.357 12.992 8.43 1 97.5 288 VAL A CA 1
ATOM 2180 C C . VAL A 1 288 ? 2.523 12.398 7.641 1 97.5 288 VAL A C 1
ATOM 2182 O O . VAL A 1 288 ? 2.787 11.195 7.715 1 97.5 288 VAL A O 1
ATOM 2185 N N . SER A 1 289 ? 3.18 13.227 6.887 1 97.62 289 SER A N 1
ATOM 2186 C CA . SER A 1 289 ? 4.344 12.844 6.094 1 97.62 289 SER A CA 1
ATOM 2187 C C . SER A 1 289 ? 5.488 13.836 6.273 1 97.62 289 SER A C 1
ATOM 2189 O O . SER A 1 289 ? 5.27 14.984 6.66 1 97.62 289 SER A O 1
ATOM 2191 N N . GLN A 1 290 ? 6.664 13.406 5.945 1 97.19 290 GLN A N 1
ATOM 2192 C CA . GLN A 1 290 ? 7.863 14.219 6.117 1 97.19 290 GLN A CA 1
ATOM 2193 C C . GLN A 1 290 ? 7.746 15.547 5.375 1 97.19 290 GLN A C 1
ATOM 2195 O O . GLN A 1 290 ? 7.941 16.609 5.965 1 97.19 290 GLN A O 1
ATOM 2200 N N . ASN A 1 291 ? 7.383 15.5 4.133 1 97.69 291 ASN A N 1
ATOM 2201 C CA . ASN A 1 291 ? 7.332 16.719 3.324 1 97.69 291 ASN A CA 1
ATOM 2202 C C . ASN A 1 291 ? 6.227 17.656 3.797 1 97.69 291 ASN A C 1
ATOM 2204 O O . ASN A 1 291 ? 6.414 18.875 3.824 1 97.69 291 ASN A O 1
ATOM 2208 N N . ASN A 1 292 ? 5.109 17.109 4.195 1 98.06 292 ASN A N 1
ATOM 2209 C CA . ASN A 1 292 ? 4.02 17.969 4.645 1 98.06 292 ASN A CA 1
ATOM 2210 C C . ASN A 1 292 ? 4.34 18.609 5.988 1 98.06 292 ASN A C 1
ATOM 2212 O O . ASN A 1 292 ? 4.07 19.797 6.191 1 98.06 292 ASN A O 1
ATOM 2216 N N . TYR A 1 293 ? 4.902 17.859 6.91 1 97.94 293 TYR A N 1
ATOM 2217 C CA . TYR A 1 293 ? 5.262 18.438 8.203 1 97.94 293 TYR A CA 1
ATOM 2218 C C . TYR A 1 293 ? 6.344 19.5 8.055 1 97.94 293 TYR A C 1
ATOM 2220 O O . TYR A 1 293 ? 6.293 20.531 8.719 1 97.94 293 TYR A O 1
ATOM 2228 N N . ARG A 1 294 ? 7.285 19.203 7.172 1 98 294 ARG A N 1
ATOM 2229 C CA . ARG A 1 294 ? 8.297 20.234 6.91 1 98 294 ARG A CA 1
ATOM 2230 C C . ARG A 1 294 ? 7.664 21.516 6.391 1 98 294 ARG A C 1
ATOM 2232 O O . ARG A 1 294 ? 8.031 22.609 6.816 1 98 294 ARG A O 1
ATOM 2239 N N . MET A 1 295 ? 6.727 21.328 5.508 1 98.12 295 MET A N 1
ATOM 2240 C CA . MET A 1 295 ? 6.031 22.5 4.961 1 98.12 295 MET A CA 1
ATOM 2241 C C . MET A 1 295 ? 5.242 23.219 6.043 1 98.12 295 MET A C 1
ATOM 2243 O O . MET A 1 295 ? 5.387 24.422 6.227 1 98.12 295 MET A O 1
ATOM 2247 N N . PHE A 1 296 ? 4.438 22.5 6.824 1 98.38 296 PHE A N 1
ATOM 2248 C CA . PHE A 1 296 ? 3.637 23.094 7.895 1 98.38 296 PHE A CA 1
ATOM 2249 C C . PHE A 1 296 ? 4.52 23.844 8.875 1 98.38 296 PHE A C 1
ATOM 2251 O O . PHE A 1 296 ? 4.383 25.062 9.039 1 98.38 296 PHE A O 1
ATOM 2258 N N . TYR A 1 297 ? 5.539 23.203 9.398 1 98.56 297 TYR A N 1
ATOM 2259 C CA . TYR A 1 297 ? 6.301 23.781 10.5 1 98.56 297 TYR A CA 1
ATOM 2260 C C . TYR A 1 297 ? 7.211 24.906 10.008 1 98.56 297 TYR A C 1
ATOM 2262 O O . TYR A 1 297 ? 7.395 25.906 10.688 1 98.56 297 TYR A O 1
ATOM 2270 N N . SER A 1 298 ? 7.801 24.75 8.781 1 98.75 298 SER A N 1
ATOM 2271 C CA . SER A 1 298 ? 8.625 25.828 8.242 1 98.75 298 SER A CA 1
ATOM 2272 C C . SER A 1 298 ? 7.801 27.094 8.031 1 98.75 298 SER A C 1
ATOM 2274 O O . SER A 1 298 ? 8.25 28.188 8.367 1 98.75 298 SER A O 1
ATOM 2276 N N . GLN A 1 299 ? 6.641 26.891 7.527 1 98.75 299 GLN A N 1
ATOM 2277 C CA . GLN A 1 299 ? 5.82 28.062 7.238 1 98.75 299 GLN A CA 1
ATOM 2278 C C . GLN A 1 299 ? 5.207 28.625 8.516 1 98.75 299 GLN A C 1
ATOM 2280 O O . GLN A 1 299 ? 4.938 29.828 8.594 1 98.75 299 GLN A O 1
ATOM 2285 N N . MET A 1 300 ? 5 27.797 9.539 1 98.75 300 MET A N 1
ATOM 2286 C CA . MET A 1 300 ? 4.598 28.328 10.844 1 98.75 300 MET A CA 1
ATOM 2287 C C . MET A 1 300 ? 5.668 29.25 11.406 1 98.75 300 MET A C 1
ATOM 2289 O O . MET A 1 300 ? 5.352 30.328 11.922 1 98.75 300 MET A O 1
ATOM 2293 N N . ILE A 1 301 ? 6.902 28.844 11.242 1 98.81 301 ILE A N 1
ATOM 2294 C CA . ILE A 1 301 ? 8.023 29.672 11.68 1 98.81 301 ILE A CA 1
ATOM 2295 C C . ILE A 1 301 ? 8.031 30.984 10.914 1 98.81 301 ILE A C 1
ATOM 2297 O O . ILE A 1 301 ? 8.148 32.062 11.508 1 98.81 301 ILE A O 1
ATOM 2301 N N . GLU A 1 302 ? 7.816 30.875 9.617 1 98.81 302 GLU A N 1
ATOM 2302 C CA . GLU A 1 302 ? 7.754 32.062 8.789 1 98.81 302 GLU A CA 1
ATOM 2303 C C . GLU A 1 302 ? 6.629 33 9.242 1 98.81 302 GLU A C 1
ATOM 2305 O O . GLU A 1 302 ? 6.805 34.219 9.289 1 98.81 302 GLU A O 1
ATOM 2310 N N . ASP A 1 303 ? 5.504 32.406 9.5 1 98.88 303 ASP A N 1
ATOM 2311 C CA . ASP A 1 303 ? 4.348 33.188 9.953 1 98.88 303 ASP A CA 1
ATOM 2312 C C . ASP A 1 303 ? 4.66 33.938 11.242 1 98.88 303 ASP A C 1
ATOM 2314 O O . ASP A 1 303 ? 4.332 35.125 11.375 1 98.88 303 ASP A O 1
ATOM 2318 N N . ILE A 1 304 ? 5.297 33.312 12.188 1 98.75 304 ILE A N 1
ATOM 2319 C CA . ILE A 1 304 ? 5.621 33.875 13.484 1 98.75 304 ILE A CA 1
ATOM 2320 C C . ILE A 1 304 ? 6.629 35.031 13.312 1 98.75 304 ILE A C 1
ATOM 2322 O O . ILE A 1 304 ? 6.473 36.094 13.891 1 98.75 304 ILE A O 1
ATOM 2326 N N . GLN A 1 305 ? 7.605 34.812 12.477 1 98.62 305 GLN A N 1
ATOM 2327 C CA . GLN A 1 305 ? 8.609 35.844 12.203 1 98.62 305 GLN A CA 1
ATOM 2328 C C . GLN A 1 305 ? 7.973 37.094 11.586 1 98.62 305 GLN A C 1
ATOM 2330 O O . GLN A 1 305 ? 8.242 38.219 12.016 1 98.62 305 GLN A O 1
ATOM 2335 N N . ALA A 1 306 ? 7.168 36.812 10.578 1 98.69 306 ALA A N 1
ATOM 2336 C CA . ALA A 1 306 ? 6.508 37.906 9.898 1 98.69 306 ALA A CA 1
ATOM 2337 C C . ALA A 1 306 ? 5.602 38.688 10.852 1 98.69 306 ALA A C 1
ATOM 2339 O O . ALA A 1 306 ? 5.605 39.906 10.859 1 98.69 306 ALA A O 1
ATOM 2340 N N . TRP A 1 307 ? 4.84 37.969 11.641 1 98.44 307 TRP A N 1
ATOM 2341 C CA . TRP A 1 307 ? 3.941 38.594 12.617 1 98.44 307 TRP A CA 1
ATOM 2342 C C . TRP A 1 307 ? 4.723 39.406 13.648 1 98.44 307 TRP A C 1
ATOM 2344 O O . TRP A 1 307 ? 4.309 40.5 14.016 1 98.44 307 TRP A O 1
ATOM 2354 N N . ALA A 1 308 ? 5.832 38.938 14.102 1 97.38 308 ALA A N 1
ATOM 2355 C CA . ALA A 1 308 ? 6.648 39.594 15.117 1 97.38 308 ALA A CA 1
ATOM 2356 C C . ALA A 1 308 ? 7.207 40.906 14.594 1 97.38 308 ALA A C 1
ATOM 2358 O O . ALA A 1 308 ? 7.52 41.812 15.383 1 97.38 308 ALA A O 1
ATOM 2359 N N . THR A 1 309 ? 7.254 41.031 13.281 1 96.25 309 THR A N 1
ATOM 2360 C CA . THR A 1 309 ? 7.758 42.281 12.695 1 96.25 309 THR A CA 1
ATOM 2361 C C . THR A 1 309 ? 6.605 43.188 12.32 1 96.25 309 THR A C 1
ATOM 2363 O O . THR A 1 309 ? 6.824 44.25 11.742 1 96.25 309 THR A O 1
ATOM 2366 N N . GLY A 1 310 ? 5.449 42.719 12.539 1 96.88 310 GLY A N 1
ATOM 2367 C CA . GLY A 1 310 ? 4.289 43.562 12.305 1 96.88 310 GLY A CA 1
ATOM 2368 C C . GLY A 1 310 ? 3.727 43.438 10.898 1 96.88 310 GLY A C 1
ATOM 2369 O O . GLY A 1 310 ? 2.918 44.25 10.469 1 96.88 310 GLY A O 1
ATOM 2370 N N . ALA A 1 311 ? 4.125 42.438 10.172 1 97.88 311 ALA A N 1
ATOM 2371 C CA . ALA A 1 311 ? 3.654 42.188 8.812 1 97.88 311 ALA A CA 1
ATOM 2372 C C . ALA A 1 311 ? 3.207 40.75 8.641 1 97.88 311 ALA A C 1
ATOM 2374 O O . ALA A 1 311 ? 3.818 40 7.883 1 97.88 311 ALA A O 1
ATOM 2375 N N . PRO A 1 312 ? 2.09 40.438 9.273 1 98.19 312 PRO A N 1
ATOM 2376 C CA . PRO A 1 312 ? 1.651 39.031 9.219 1 98.19 312 PRO A CA 1
ATOM 2377 C C . PRO A 1 312 ? 1.377 38.562 7.793 1 98.19 312 PRO A C 1
ATOM 2379 O O . PRO A 1 312 ? 0.915 39.344 6.957 1 98.19 312 PRO A O 1
ATOM 2382 N N . ILE A 1 313 ? 1.711 37.312 7.469 1 98.62 313 ILE A N 1
ATOM 2383 C CA . ILE A 1 313 ? 1.476 36.688 6.176 1 98.62 313 ILE A CA 1
ATOM 2384 C C . ILE A 1 313 ? 0.538 35.469 6.348 1 98.62 313 ILE A C 1
ATOM 2386 O O . ILE A 1 313 ? 0.403 34.938 7.445 1 98.62 313 ILE A O 1
ATOM 2390 N N . ARG A 1 314 ? -0.216 35.062 5.211 1 98.56 314 ARG A N 1
ATOM 2391 C CA . ARG A 1 314 ? -1.132 33.906 5.168 1 98.56 314 ARG A CA 1
ATOM 2392 C C . ARG A 1 314 ? -2.189 34.031 6.262 1 98.56 314 ARG A C 1
ATOM 2394 O O . ARG A 1 314 ? -2.43 33.062 7 1 98.56 314 ARG A O 1
ATOM 2401 N N . VAL A 1 315 ? -2.797 35.188 6.336 1 98.38 315 VAL A N 1
ATOM 2402 C CA . VAL A 1 315 ? -3.748 35.531 7.387 1 98.38 315 VAL A CA 1
ATOM 2403 C C . VAL A 1 315 ? -5.109 34.938 7.074 1 98.38 315 VAL A C 1
ATOM 2405 O O . VAL A 1 315 ? -5.562 34.969 5.93 1 98.38 315 VAL A O 1
ATOM 2408 N N . LEU A 1 316 ? -5.621 34.281 8.078 1 97.12 316 LEU A N 1
ATOM 2409 C CA . LEU A 1 316 ? -6.988 33.781 7.992 1 97.12 316 LEU A CA 1
ATOM 2410 C C . LEU A 1 316 ? -7.965 34.75 8.664 1 97.12 316 LEU A C 1
ATOM 2412 O O . LEU A 1 316 ? -7.691 35.25 9.75 1 97.12 316 LEU A O 1
ATOM 2416 N N . GLY A 1 317 ? -9.234 35.031 8.07 1 84.69 317 GLY A N 1
ATOM 2417 C CA . GLY A 1 317 ? -10.25 35.938 8.609 1 84.69 317 GLY A CA 1
ATOM 2418 C C . GLY A 1 317 ? -10.102 37.375 8.125 1 84.69 317 GLY A C 1
ATOM 2419 O O . GLY A 1 317 ? -9.07 37.719 7.559 1 84.69 317 GLY A O 1
ATOM 2420 N N . MET B 1 1 ? -9.5 -46.812 -16 1 65.31 1 MET B N 1
ATOM 2421 C CA . MET B 1 1 ? -9.43 -46.469 -14.578 1 65.31 1 MET B CA 1
ATOM 2422 C C . MET B 1 1 ? -9.461 -44.938 -14.391 1 65.31 1 MET B C 1
ATOM 2424 O O . MET B 1 1 ? -8.969 -44.188 -15.227 1 65.31 1 MET B O 1
ATOM 2428 N N . THR B 1 2 ? -10.32 -44.406 -13.484 1 91 2 THR B N 1
ATOM 2429 C CA . THR B 1 2 ? -10.469 -42.969 -13.234 1 91 2 THR B CA 1
ATOM 2430 C C . THR B 1 2 ? -9.164 -42.375 -12.711 1 91 2 THR B C 1
ATOM 2432 O O . THR B 1 2 ? -8.586 -42.906 -11.742 1 91 2 THR B O 1
ATOM 2435 N N . LEU B 1 3 ? -8.602 -41.438 -13.469 1 97.06 3 LEU B N 1
ATOM 2436 C CA . LEU B 1 3 ? -7.348 -40.812 -13.062 1 97.06 3 LEU B CA 1
ATOM 2437 C C . LEU B 1 3 ? -7.469 -40.188 -11.68 1 97.06 3 LEU B C 1
ATOM 2439 O O . LEU B 1 3 ? -8.516 -39.656 -11.328 1 97.06 3 LEU B O 1
ATOM 2443 N N . GLN B 1 4 ? -6.441 -40.406 -10.898 1 98.56 4 GLN B N 1
ATOM 2444 C CA . GLN B 1 4 ? -6.324 -39.688 -9.641 1 98.56 4 GLN B CA 1
ATOM 2445 C C . GLN B 1 4 ? -5.508 -38.406 -9.82 1 98.56 4 GLN B C 1
ATOM 2447 O O . GLN B 1 4 ? -4.32 -38.469 -10.148 1 98.56 4 GLN B O 1
ATOM 2452 N N . ILE B 1 5 ? -6.133 -37.25 -9.602 1 98.81 5 ILE B N 1
ATOM 2453 C CA . ILE B 1 5 ? -5.527 -35.938 -9.844 1 98.81 5 ILE B CA 1
ATOM 2454 C C . ILE B 1 5 ? -5.328 -35.219 -8.516 1 98.81 5 ILE B C 1
ATOM 2456 O O . ILE B 1 5 ? -6.266 -35.062 -7.73 1 98.81 5 ILE B O 1
ATOM 2460 N N . ALA B 1 6 ? -4.109 -34.75 -8.234 1 98.81 6 ALA B N 1
ATOM 2461 C CA . ALA B 1 6 ? -3.832 -33.969 -7.031 1 98.81 6 ALA B CA 1
ATOM 2462 C C . ALA B 1 6 ? -3.506 -32.5 -7.375 1 98.81 6 ALA B C 1
ATOM 2464 O O . ALA B 1 6 ? -2.691 -32.25 -8.258 1 98.81 6 ALA B O 1
ATOM 2465 N N . VAL B 1 7 ? -4.184 -31.578 -6.781 1 98.75 7 VAL B N 1
ATOM 2466 C CA . VAL B 1 7 ? -3.785 -30.188 -6.711 1 98.75 7 VAL B CA 1
ATOM 2467 C C . VAL B 1 7 ? -3.074 -29.922 -5.383 1 98.75 7 VAL B C 1
ATOM 2469 O O . VAL B 1 7 ? -3.709 -29.891 -4.328 1 98.75 7 VAL B O 1
ATOM 2472 N N . ILE B 1 8 ? -1.749 -29.672 -5.473 1 98.06 8 ILE B N 1
ATOM 2473 C CA . ILE B 1 8 ? -1.005 -29.672 -4.219 1 98.06 8 ILE B CA 1
ATOM 2474 C C . ILE B 1 8 ? -0.625 -28.25 -3.836 1 98.06 8 ILE B C 1
ATOM 2476 O O . ILE B 1 8 ? -0.842 -27.312 -4.609 1 98.06 8 ILE B O 1
ATOM 2480 N N . ASP B 1 9 ? -0.168 -28.016 -2.682 1 95.44 9 ASP B N 1
ATOM 2481 C CA . ASP B 1 9 ? 0.301 -26.75 -2.115 1 95.44 9 ASP B CA 1
ATOM 2482 C C . ASP B 1 9 ? -0.824 -25.719 -2.066 1 95.44 9 ASP B C 1
ATOM 2484 O O . ASP B 1 9 ? -0.601 -24.531 -2.338 1 95.44 9 ASP B O 1
ATOM 2488 N N . ASP B 1 10 ? -2.016 -26.234 -1.966 1 96.56 10 ASP B N 1
ATOM 2489 C CA . ASP B 1 10 ? -3.145 -25.328 -1.794 1 96.56 10 ASP B CA 1
ATOM 2490 C C . ASP B 1 10 ? -3.209 -24.797 -0.364 1 96.56 10 ASP B C 1
ATOM 2492 O O . ASP B 1 10 ? -4.199 -25.016 0.34 1 96.56 10 ASP B O 1
ATOM 2496 N N . TRP B 1 11 ? -2.211 -24.078 0.006 1 94.56 11 TRP B N 1
ATOM 2497 C CA . TRP B 1 11 ? -1.973 -23.641 1.377 1 94.56 11 TRP B CA 1
ATOM 2498 C C . TRP B 1 11 ? -3.152 -22.828 1.9 1 94.56 11 TRP B C 1
ATOM 2500 O O . TRP B 1 11 ? -3.494 -22.906 3.082 1 94.56 11 TRP B O 1
ATOM 2510 N N . GLN B 1 12 ? -3.828 -22.062 1.04 1 93.75 12 GLN B N 1
ATOM 2511 C CA . GLN B 1 12 ? -4.918 -21.188 1.439 1 93.75 12 GLN B CA 1
ATOM 2512 C C . GLN B 1 12 ? -6.254 -21.922 1.429 1 93.75 12 GLN B C 1
ATOM 2514 O O . GLN B 1 12 ? -7.262 -21.391 1.914 1 93.75 12 GLN B O 1
ATOM 2519 N N . GLY B 1 13 ? -6.262 -23.094 0.866 1 95.62 13 GLY B N 1
ATOM 2520 C CA . GLY B 1 13 ? -7.508 -23.844 0.766 1 95.62 13 GLY B CA 1
ATOM 2521 C C . GLY B 1 13 ? -8.508 -23.219 -0.186 1 95.62 13 GLY B C 1
ATOM 2522 O O . GLY B 1 13 ? -9.711 -23.219 0.076 1 95.62 13 GLY B O 1
ATOM 2523 N N . VAL B 1 14 ? -8.016 -22.672 -1.273 1 96.38 14 VAL B N 1
ATOM 2524 C CA . VAL B 1 14 ? -8.914 -21.906 -2.117 1 96.38 14 VAL B CA 1
ATOM 2525 C C . VAL B 1 14 ? -9.008 -22.531 -3.502 1 96.38 14 VAL B C 1
ATOM 2527 O O . VAL B 1 14 ? -9.875 -22.188 -4.301 1 96.38 14 VAL B O 1
ATOM 2530 N N . ALA B 1 15 ? -8.164 -23.453 -3.887 1 97.5 15 ALA B N 1
ATOM 2531 C CA . ALA B 1 15 ? -8.055 -24 -5.238 1 97.5 15 ALA B CA 1
ATOM 2532 C C . ALA B 1 15 ? -9.398 -24.547 -5.723 1 97.5 15 ALA B C 1
ATOM 2534 O O . ALA B 1 15 ? -9.781 -24.344 -6.875 1 97.5 15 ALA B O 1
ATOM 2535 N N . GLY B 1 16 ? -10.141 -25.203 -4.867 1 97.5 16 GLY B N 1
ATOM 2536 C CA . GLY B 1 16 ? -11.383 -25.859 -5.219 1 97.5 16 GLY B CA 1
ATOM 2537 C C . GLY B 1 16 ? -12.469 -24.891 -5.656 1 97.5 16 GLY B C 1
ATOM 2538 O O . GLY B 1 16 ? -13.391 -25.266 -6.379 1 97.5 16 GLY B O 1
ATOM 2539 N N . GLU B 1 17 ? -12.32 -23.641 -5.246 1 96.75 17 GLU B N 1
ATOM 2540 C CA . GLU B 1 17 ? -13.422 -22.703 -5.457 1 96.75 17 GLU B CA 1
ATOM 2541 C C . GLU B 1 17 ? -13.055 -21.641 -6.492 1 96.75 17 GLU B C 1
ATOM 2543 O O . GLU B 1 17 ? -13.93 -20.938 -7 1 96.75 17 GLU B O 1
ATOM 2548 N N . VAL B 1 18 ? -11.844 -21.609 -6.871 1 97.12 18 VAL B N 1
ATOM 2549 C CA . VAL B 1 18 ? -11.359 -20.547 -7.738 1 97.12 18 VAL B CA 1
ATOM 2550 C C . VAL B 1 18 ? -11.828 -20.797 -9.172 1 97.12 18 VAL B C 1
ATOM 2552 O O . VAL B 1 18 ? -12.055 -19.859 -9.93 1 97.12 18 VAL B O 1
ATOM 2555 N N . VAL B 1 19 ? -11.953 -22.031 -9.523 1 98.12 19 VAL B N 1
ATOM 2556 C CA . VAL B 1 19 ? -12.414 -22.438 -10.852 1 98.12 19 VAL B CA 1
ATOM 2557 C C . VAL B 1 19 ? -13.336 -23.656 -10.727 1 98.12 19 VAL B C 1
ATOM 2559 O O . VAL B 1 19 ? -13.516 -24.188 -9.633 1 98.12 19 VAL B O 1
ATOM 2562 N N . ASP B 1 20 ? -13.922 -24.016 -11.836 1 98.38 20 ASP B N 1
ATOM 2563 C CA . ASP B 1 20 ? -14.828 -25.156 -11.875 1 98.38 20 ASP B CA 1
ATOM 2564 C C . ASP B 1 20 ? -14.078 -26.438 -12.234 1 98.38 20 ASP B C 1
ATOM 2566 O O . ASP B 1 20 ? -13.945 -26.781 -13.414 1 98.38 20 ASP B O 1
ATOM 2570 N N . TRP B 1 21 ? -13.711 -27.234 -11.227 1 98.44 21 TRP B N 1
ATOM 2571 C CA . TRP B 1 21 ? -12.93 -28.438 -11.43 1 98.44 21 TRP B CA 1
ATOM 2572 C C . TRP B 1 21 ? -13.805 -29.578 -11.93 1 98.44 21 TRP B C 1
ATOM 2574 O O . TRP B 1 21 ? -13.297 -30.625 -12.367 1 98.44 21 TRP B O 1
ATOM 2584 N N . SER B 1 22 ? -15.164 -29.422 -11.914 1 98 22 SER B N 1
ATOM 2585 C CA . SER B 1 22 ? -16.062 -30.453 -12.414 1 98 22 SER B CA 1
ATOM 2586 C C . SER B 1 22 ? -15.852 -30.703 -13.906 1 98 22 SER B C 1
ATOM 2588 O O . SER B 1 22 ? -16.297 -31.719 -14.445 1 98 22 SER B O 1
ATOM 2590 N N . LEU B 1 23 ? -15.133 -29.844 -14.508 1 98 23 LEU B N 1
ATOM 2591 C CA . LEU B 1 23 ? -14.773 -30 -15.914 1 98 23 LEU B CA 1
ATOM 2592 C C . LEU B 1 23 ? -13.906 -31.234 -16.109 1 98 23 LEU B C 1
ATOM 2594 O O . LEU B 1 23 ? -13.742 -31.703 -17.25 1 98 23 LEU B O 1
ATOM 2598 N N . LEU B 1 24 ? -13.352 -31.812 -15.023 1 98.19 24 LEU B N 1
ATOM 2599 C CA . LEU B 1 24 ? -12.492 -32.969 -15.117 1 98.19 24 LEU B CA 1
ATOM 2600 C C . LEU B 1 24 ? -13.242 -34.25 -14.695 1 98.19 24 LEU B C 1
ATOM 2602 O O . LEU B 1 24 ? -12.664 -35.344 -14.664 1 98.19 24 LEU B O 1
ATOM 2606 N N . ASP B 1 25 ? -14.523 -34.219 -14.352 1 96.56 25 ASP B N 1
ATOM 2607 C CA . ASP B 1 25 ? -15.289 -35.344 -13.836 1 96.56 25 ASP B CA 1
ATOM 2608 C C . ASP B 1 25 ? -15.227 -36.531 -14.789 1 96.56 25 ASP B C 1
ATOM 2610 O O . ASP B 1 25 ? -15.164 -37.688 -14.352 1 96.56 25 ASP B O 1
ATOM 2614 N N . GLY B 1 26 ? -15.227 -36.375 -16.031 1 96 26 GLY B N 1
ATOM 2615 C CA . GLY B 1 26 ? -15.172 -37.469 -17 1 96 26 GLY B CA 1
ATOM 2616 C C . GLY B 1 26 ? -13.773 -38.031 -17.188 1 96 26 GLY B C 1
ATOM 2617 O O . GLY B 1 26 ? -13.609 -39.094 -17.781 1 96 26 GLY B O 1
ATOM 2618 N N . ILE B 1 27 ? -12.859 -37.375 -16.516 1 97.44 27 ILE B N 1
ATOM 2619 C CA . ILE B 1 27 ? -11.469 -37.75 -16.734 1 97.44 27 ILE B CA 1
ATOM 2620 C C . ILE B 1 27 ? -10.883 -38.344 -15.469 1 97.44 27 ILE B C 1
ATOM 2622 O O . ILE B 1 27 ? -10.227 -39.406 -15.523 1 97.44 27 ILE B O 1
ATOM 2626 N N . GLY B 1 28 ? -11.18 -37.719 -14.344 1 97.75 28 GLY B N 1
ATOM 2627 C CA . GLY B 1 28 ? -10.602 -38.219 -13.109 1 97.75 28 GLY B CA 1
ATOM 2628 C C . GLY B 1 28 ? -11.18 -37.562 -11.867 1 97.75 28 GLY B C 1
ATOM 2629 O O . GLY B 1 28 ? -12.07 -36.719 -11.961 1 97.75 28 GLY B O 1
ATOM 2630 N N . GLN B 1 29 ? -10.672 -38.031 -10.703 1 98.12 29 GLN B N 1
ATOM 2631 C CA . GLN B 1 29 ? -11.039 -37.5 -9.398 1 98.12 29 GLN B CA 1
ATOM 2632 C C . GLN B 1 29 ? -9.984 -36.531 -8.891 1 98.12 29 GLN B C 1
ATOM 2634 O O . GLN B 1 29 ? -8.805 -36.875 -8.812 1 98.12 29 GLN B O 1
ATOM 2639 N N . VAL B 1 30 ? -10.469 -35.344 -8.57 1 98.5 30 VAL B N 1
ATOM 2640 C CA . VAL B 1 30 ? -9.562 -34.281 -8.141 1 98.5 30 VAL B CA 1
ATOM 2641 C C . VAL B 1 30 ? -9.516 -34.219 -6.613 1 98.5 30 VAL B C 1
ATOM 2643 O O . VAL B 1 30 ? -10.555 -34.25 -5.949 1 98.5 30 VAL B O 1
ATOM 2646 N N . SER B 1 31 ? -8.312 -34.25 -6.066 1 98.44 31 SER B N 1
ATOM 2647 C CA . SER B 1 31 ? -8.07 -34.031 -4.645 1 98.44 31 SER B CA 1
ATOM 2648 C C . SER B 1 31 ? -7.215 -32.781 -4.406 1 98.44 31 SER B C 1
ATOM 2650 O O . SER B 1 31 ? -6.277 -32.531 -5.16 1 98.44 31 SER B O 1
ATOM 2652 N N . PHE B 1 32 ? -7.59 -32.031 -3.395 1 98.44 32 PHE B N 1
ATOM 2653 C CA . PHE B 1 32 ? -6.828 -30.844 -3.006 1 98.44 32 PHE B CA 1
ATOM 2654 C C . PHE B 1 32 ? -6.004 -31.125 -1.753 1 98.44 32 PHE B C 1
ATOM 2656 O O . PHE B 1 32 ? -6.547 -31.531 -0.723 1 98.44 32 PHE B O 1
ATOM 2663 N N . LEU B 1 33 ? -4.691 -30.984 -1.889 1 98 33 LEU B N 1
ATOM 2664 C CA . LEU B 1 33 ? -3.791 -31.203 -0.763 1 98 33 LEU B CA 1
ATOM 2665 C C . LEU B 1 33 ? -3.254 -29.891 -0.231 1 98 33 LEU B C 1
ATOM 2667 O O . LEU B 1 33 ? -2.844 -29.016 -1.009 1 98 33 LEU B O 1
ATOM 2671 N N . HIS B 1 34 ? -3.182 -29.688 1.07 1 96 34 HIS B N 1
ATOM 2672 C CA . HIS B 1 34 ? -2.91 -28.391 1.685 1 96 34 HIS B CA 1
ATOM 2673 C C . HIS B 1 34 ? -1.569 -28.406 2.412 1 96 34 HIS B C 1
ATOM 2675 O O . HIS B 1 34 ? -1.184 -27.406 3.02 1 96 34 HIS B O 1
ATOM 2681 N N . ASP B 1 35 ? -0.827 -29.469 2.307 1 92.5 35 ASP B N 1
ATOM 2682 C CA . ASP B 1 35 ? 0.392 -29.656 3.086 1 92.5 35 ASP B CA 1
ATOM 2683 C C . ASP B 1 35 ? 1.543 -28.828 2.52 1 92.5 35 ASP B C 1
ATOM 2685 O O . ASP B 1 35 ? 1.602 -28.578 1.312 1 92.5 35 ASP B O 1
ATOM 2689 N N . TYR B 1 36 ? 2.367 -28.453 3.371 1 89.38 36 TYR B N 1
ATOM 2690 C CA . TYR B 1 36 ? 3.609 -27.797 2.973 1 89.38 36 TYR B CA 1
ATOM 2691 C C . TYR B 1 36 ? 4.609 -28.812 2.426 1 89.38 36 TYR B C 1
ATOM 2693 O O . TYR B 1 36 ? 4.457 -30.016 2.635 1 89.38 36 TYR B O 1
ATOM 2701 N N . PRO B 1 37 ? 5.598 -28.266 1.68 1 89.88 37 PRO B N 1
ATOM 2702 C CA . PRO B 1 37 ? 6.641 -29.172 1.201 1 89.88 37 PRO B CA 1
ATOM 2703 C C . PRO B 1 37 ? 7.336 -29.922 2.336 1 89.88 37 PRO B C 1
ATOM 2705 O O . PRO B 1 37 ? 7.5 -29.375 3.43 1 89.88 37 PRO B O 1
ATOM 2708 N N . ALA B 1 38 ? 7.73 -31.125 1.994 1 91.31 38 ALA B N 1
ATOM 2709 C CA . ALA B 1 38 ? 8.375 -32 2.969 1 91.31 38 ALA B CA 1
ATOM 2710 C C . ALA B 1 38 ? 9.508 -32.781 2.326 1 91.31 38 ALA B C 1
ATOM 2712 O O . ALA B 1 38 ? 9.82 -32.594 1.147 1 91.31 38 ALA B O 1
ATOM 2713 N N . ALA B 1 39 ? 10.102 -33.656 3.266 1 92.56 39 ALA B N 1
ATOM 2714 C CA . ALA B 1 39 ? 11.172 -34.531 2.781 1 92.56 39 ALA B CA 1
ATOM 2715 C C . ALA B 1 39 ? 10.664 -35.5 1.71 1 92.56 39 ALA B C 1
ATOM 2717 O O . ALA B 1 39 ? 9.477 -35.812 1.683 1 92.56 39 ALA B O 1
ATOM 2718 N N . THR B 1 40 ? 11.586 -35.844 0.913 1 96.5 40 THR B N 1
ATOM 2719 C CA . THR B 1 40 ? 11.281 -36.688 -0.246 1 96.5 40 THR B CA 1
ATOM 2720 C C . THR B 1 40 ? 10.43 -37.875 0.159 1 96.5 40 THR B C 1
ATOM 2722 O O . THR B 1 40 ? 9.445 -38.219 -0.506 1 96.5 40 THR B O 1
ATOM 2725 N N . GLU B 1 41 ? 10.773 -38.562 1.234 1 97.06 41 GLU B N 1
ATOM 2726 C CA . GLU B 1 41 ? 10.062 -39.75 1.668 1 97.06 41 GLU B CA 1
ATOM 2727 C C . GLU B 1 41 ? 8.609 -39.438 1.994 1 97.06 41 GLU B C 1
ATOM 2729 O O . GLU B 1 41 ? 7.707 -40.188 1.614 1 97.06 41 GLU B O 1
ATOM 2734 N N . VAL B 1 42 ? 8.414 -38.375 2.666 1 97.44 42 VAL B N 1
ATOM 2735 C CA . VAL B 1 42 ? 7.066 -37.969 3.055 1 97.44 42 VAL B CA 1
ATOM 2736 C C . VAL B 1 42 ? 6.266 -37.594 1.815 1 97.44 42 VAL B C 1
ATOM 2738 O O . VAL B 1 42 ? 5.105 -37.969 1.669 1 97.44 42 VAL B O 1
ATOM 2741 N N . MET B 1 43 ? 6.875 -36.844 0.898 1 97.56 43 MET B N 1
ATOM 2742 C CA . MET B 1 43 ? 6.215 -36.438 -0.338 1 97.56 43 MET B CA 1
ATOM 2743 C C . MET B 1 43 ? 5.852 -37.656 -1.187 1 97.56 43 MET B C 1
ATOM 2745 O O . MET B 1 43 ? 4.762 -37.688 -1.763 1 97.56 43 MET B O 1
ATOM 2749 N N . ALA B 1 44 ? 6.766 -38.594 -1.201 1 98.06 44 ALA B N 1
ATOM 2750 C CA . ALA B 1 44 ? 6.527 -39.812 -1.979 1 98.06 44 ALA B CA 1
ATOM 2751 C C . ALA B 1 44 ? 5.312 -40.562 -1.452 1 98.06 44 ALA B C 1
ATOM 2753 O O . ALA B 1 44 ? 4.48 -41.031 -2.232 1 98.06 44 ALA B O 1
ATOM 2754 N N . GLU B 1 45 ? 5.262 -40.688 -0.179 1 97.81 45 GLU B N 1
ATOM 2755 C CA . GLU B 1 45 ? 4.125 -41.375 0.431 1 97.81 45 GLU B CA 1
ATOM 2756 C C . GLU B 1 45 ? 2.818 -40.625 0.145 1 97.81 45 GLU B C 1
ATOM 2758 O O . GLU B 1 45 ? 1.814 -41.25 -0.207 1 97.81 45 GLU B O 1
ATOM 2763 N N . ARG B 1 46 ? 2.855 -39.312 0.224 1 97.62 46 ARG B N 1
ATOM 2764 C CA . ARG B 1 46 ? 1.682 -38.469 0.053 1 97.62 46 ARG B CA 1
ATOM 2765 C C . ARG B 1 46 ? 1.178 -38.531 -1.386 1 97.62 46 ARG B C 1
ATOM 2767 O O . ARG B 1 46 ? -0.028 -38.438 -1.63 1 97.62 46 ARG B O 1
ATOM 2774 N N . LEU B 1 47 ? 2.07 -38.719 -2.363 1 98.44 47 LEU B N 1
ATOM 2775 C CA . LEU B 1 47 ? 1.741 -38.469 -3.758 1 98.44 47 LEU B CA 1
ATOM 2776 C C . LEU B 1 47 ? 1.756 -39.75 -4.586 1 98.44 47 LEU B C 1
ATOM 2778 O O . LEU B 1 47 ? 1.391 -39.719 -5.762 1 98.44 47 LEU B O 1
ATOM 2782 N N . ALA B 1 48 ? 2.053 -40.906 -4.02 1 97.12 48 ALA B N 1
ATOM 2783 C CA . ALA B 1 48 ? 2.293 -42.156 -4.719 1 97.12 48 ALA B CA 1
ATOM 2784 C C . ALA B 1 48 ? 1.044 -42.625 -5.461 1 97.12 48 ALA B C 1
ATOM 2786 O O . ALA B 1 48 ? 1.139 -43.312 -6.484 1 97.12 48 ALA B O 1
ATOM 2787 N N . GLY B 1 49 ? -0.084 -42.219 -5.004 1 97.44 49 GLY B N 1
ATOM 2788 C CA . GLY B 1 49 ? -1.33 -42.75 -5.539 1 97.44 49 GLY B CA 1
ATOM 2789 C C . GLY B 1 49 ? -1.892 -41.906 -6.672 1 97.44 49 GLY B C 1
ATOM 2790 O O . GLY B 1 49 ? -2.926 -42.25 -7.25 1 97.44 49 GLY B O 1
ATOM 2791 N N . TYR B 1 50 ? -1.185 -40.875 -7.168 1 98.69 50 TYR B N 1
ATOM 2792 C CA . TYR B 1 50 ? -1.775 -39.938 -8.125 1 98.69 50 TYR B CA 1
ATOM 2793 C C . TYR B 1 50 ? -1.161 -40.125 -9.508 1 98.69 50 TYR B C 1
ATOM 2795 O O . TYR B 1 50 ? 0.043 -40.344 -9.633 1 98.69 50 TYR B O 1
ATOM 2803 N N . ASP B 1 51 ? -2.008 -39.938 -10.547 1 98.75 51 ASP B N 1
ATOM 2804 C CA . ASP B 1 51 ? -1.598 -40.031 -11.945 1 98.75 51 ASP B CA 1
ATOM 2805 C C . ASP B 1 51 ? -1.18 -38.656 -12.469 1 98.75 51 ASP B C 1
ATOM 2807 O O . ASP B 1 51 ? -0.359 -38.562 -13.383 1 98.75 51 ASP B O 1
ATOM 2811 N N . VAL B 1 52 ? -1.838 -37.656 -11.953 1 98.88 52 VAL B N 1
ATOM 2812 C CA . VAL B 1 52 ? -1.635 -36.25 -12.359 1 98.88 52 VAL B CA 1
ATOM 2813 C C . VAL B 1 52 ? -1.42 -35.375 -11.117 1 98.88 52 VAL B C 1
ATOM 2815 O O . VAL B 1 52 ? -2.131 -35.531 -10.125 1 98.88 52 VAL B O 1
ATOM 2818 N N . ILE B 1 53 ? -0.423 -34.531 -11.156 1 98.88 53 ILE B N 1
ATOM 2819 C CA . ILE B 1 53 ? -0.165 -33.594 -10.055 1 98.88 53 ILE B CA 1
ATOM 2820 C C . ILE B 1 53 ? -0.069 -32.188 -10.586 1 98.88 53 ILE B C 1
ATOM 2822 O O . ILE B 1 53 ? 0.684 -31.906 -11.523 1 98.88 53 ILE B O 1
ATOM 2826 N N . CYS B 1 54 ? -0.926 -31.328 -10.094 1 98.69 54 CYS B N 1
ATOM 2827 C CA . CYS B 1 54 ? -0.868 -29.891 -10.328 1 98.69 54 CYS B CA 1
ATOM 2828 C C . CYS B 1 54 ? -0.062 -29.188 -9.234 1 98.69 54 CYS B C 1
ATOM 2830 O O . CYS B 1 54 ? -0.409 -29.266 -8.055 1 98.69 54 CYS B O 1
ATOM 2832 N N . VAL B 1 55 ? 0.992 -28.516 -9.648 1 97.56 55 VAL B N 1
ATOM 2833 C CA . VAL B 1 55 ? 1.9 -27.906 -8.688 1 97.56 55 VAL B CA 1
ATOM 2834 C C . VAL B 1 55 ? 1.817 -26.391 -8.797 1 97.56 55 VAL B C 1
ATOM 2836 O O . VAL B 1 55 ? 1.691 -25.844 -9.898 1 97.56 55 VAL B O 1
ATOM 2839 N N . MET B 1 56 ? 1.849 -25.734 -7.629 1 96.56 56 MET B N 1
ATOM 2840 C CA . MET B 1 56 ? 1.854 -24.281 -7.578 1 96.56 56 MET B CA 1
ATOM 2841 C C . MET B 1 56 ? 3.281 -23.75 -7.57 1 96.56 56 MET B C 1
ATOM 2843 O O . MET B 1 56 ? 3.945 -23.75 -6.531 1 96.56 56 MET B O 1
ATOM 2847 N N . ARG B 1 57 ? 3.693 -23.25 -8.758 1 94.75 57 ARG B N 1
ATOM 2848 C CA . ARG B 1 57 ? 5.012 -22.656 -8.922 1 94.75 57 ARG B CA 1
ATOM 2849 C C . ARG B 1 57 ? 6.086 -23.484 -8.227 1 94.75 57 ARG B C 1
ATOM 2851 O O . ARG B 1 57 ? 6.121 -24.703 -8.375 1 94.75 57 ARG B O 1
ATOM 2858 N N . GLU B 1 58 ? 7.102 -22.891 -7.559 1 94.19 58 GLU B N 1
ATOM 2859 C CA . GLU B 1 58 ? 8.266 -23.578 -7.016 1 94.19 58 GLU B CA 1
ATOM 2860 C C . GLU B 1 58 ? 8.039 -23.984 -5.562 1 94.19 58 GLU B C 1
ATOM 2862 O O . GLU B 1 58 ? 9 -24.219 -4.824 1 94.19 58 GLU B O 1
ATOM 2867 N N . ARG B 1 59 ? 6.73 -24.125 -5.141 1 94.56 59 ARG B N 1
ATOM 2868 C CA . ARG B 1 59 ? 6.418 -24.438 -3.746 1 94.56 59 ARG B CA 1
ATOM 2869 C C . ARG B 1 59 ? 6.949 -25.797 -3.348 1 94.56 59 ARG B C 1
ATOM 2871 O O . ARG B 1 59 ? 7.41 -25.984 -2.221 1 94.56 59 ARG B O 1
ATOM 2878 N N . SER B 1 60 ? 6.887 -26.781 -4.25 1 95.5 60 SER B N 1
ATOM 2879 C CA . SER B 1 60 ? 7.387 -28.125 -3.99 1 95.5 60 SER B CA 1
ATOM 2880 C C . SER B 1 60 ? 8.422 -28.547 -5.031 1 95.5 60 SER B C 1
ATOM 2882 O O . SER B 1 60 ? 8.25 -28.281 -6.227 1 95.5 60 SER B O 1
ATOM 2884 N N . THR B 1 61 ? 9.43 -29.203 -4.535 1 95.94 61 THR B N 1
ATOM 2885 C CA . THR B 1 61 ? 10.5 -29.656 -5.414 1 95.94 61 THR B CA 1
ATOM 2886 C C . THR B 1 61 ? 10.219 -31.062 -5.934 1 95.94 61 THR B C 1
ATOM 2888 O O . THR B 1 61 ? 9.938 -31.969 -5.148 1 95.94 61 THR B O 1
ATOM 2891 N N . PHE B 1 62 ? 10.266 -31.25 -7.25 1 98.06 62 PHE B N 1
ATOM 2892 C CA . PHE B 1 62 ? 10.195 -32.531 -7.918 1 98.06 62 PHE B CA 1
ATOM 2893 C C . PHE B 1 62 ? 11.516 -32.875 -8.617 1 98.06 62 PHE B C 1
ATOM 2895 O O . PHE B 1 62 ? 11.641 -32.688 -9.828 1 98.06 62 PHE B O 1
ATOM 2902 N N . ASP B 1 63 ? 12.422 -33.312 -7.805 1 98.06 63 ASP B N 1
ATOM 2903 C CA . ASP B 1 63 ? 13.703 -33.75 -8.344 1 98.06 63 ASP B CA 1
ATOM 2904 C C . ASP B 1 63 ? 13.664 -35.219 -8.758 1 98.06 63 ASP B C 1
ATOM 2906 O O . ASP B 1 63 ? 12.625 -35.875 -8.617 1 98.06 63 ASP B O 1
ATOM 2910 N N . GLU B 1 64 ? 14.758 -35.719 -9.273 1 98.25 64 GLU B N 1
ATOM 2911 C CA . GLU B 1 64 ? 14.812 -37.094 -9.75 1 98.25 64 GLU B CA 1
ATOM 2912 C C . GLU B 1 64 ? 14.484 -38.094 -8.633 1 98.25 64 GLU B C 1
ATOM 2914 O O . GLU B 1 64 ? 13.766 -39.062 -8.852 1 98.25 64 GLU B O 1
ATOM 2919 N N . ALA B 1 65 ? 15 -37.812 -7.473 1 98.31 65 ALA B N 1
ATOM 2920 C CA . ALA B 1 65 ? 14.797 -38.719 -6.328 1 98.31 65 ALA B CA 1
ATOM 2921 C C . ALA B 1 65 ? 13.305 -38.875 -6.031 1 98.31 65 ALA B C 1
ATOM 2923 O O . ALA B 1 65 ? 12.836 -40 -5.805 1 98.31 65 ALA B O 1
ATOM 2924 N N . LEU B 1 66 ? 12.562 -37.812 -5.988 1 98.5 66 LEU B N 1
ATOM 2925 C CA . LEU B 1 66 ? 11.133 -37.906 -5.734 1 98.5 66 LEU B CA 1
ATOM 2926 C C . LEU B 1 66 ? 10.398 -38.531 -6.914 1 98.5 66 LEU B C 1
ATOM 2928 O O . LEU B 1 66 ? 9.562 -39.406 -6.723 1 98.5 66 LEU B O 1
ATOM 2932 N N . LEU B 1 67 ? 10.703 -38.125 -8.156 1 98.62 67 LEU B N 1
ATOM 2933 C CA . LEU B 1 67 ? 10.008 -38.594 -9.352 1 98.62 67 LEU B CA 1
ATOM 2934 C C . LEU B 1 67 ? 10.117 -40.094 -9.5 1 98.62 67 LEU B C 1
ATOM 2936 O O . LEU B 1 67 ? 9.164 -40.75 -9.906 1 98.62 67 LEU B O 1
ATOM 2940 N N . ARG B 1 68 ? 11.203 -40.688 -9.117 1 98.12 68 ARG B N 1
ATOM 2941 C CA . ARG B 1 68 ? 11.422 -42.125 -9.219 1 98.12 68 ARG B CA 1
ATOM 2942 C C . ARG B 1 68 ? 10.547 -42.875 -8.234 1 98.12 68 ARG B C 1
ATOM 2944 O O . ARG B 1 68 ? 10.305 -44.062 -8.406 1 98.12 68 ARG B O 1
ATOM 2951 N N . ARG B 1 69 ? 10.109 -42.188 -7.285 1 98.06 69 ARG B N 1
ATOM 2952 C CA . ARG B 1 69 ? 9.297 -42.812 -6.25 1 98.06 69 ARG B CA 1
ATOM 2953 C C . ARG B 1 69 ? 7.809 -42.594 -6.512 1 98.06 69 ARG B C 1
ATOM 2955 O O . ARG B 1 69 ? 6.973 -42.844 -5.641 1 98.06 69 ARG B O 1
ATOM 2962 N N . LEU B 1 70 ? 7.469 -42.094 -7.621 1 98.44 70 LEU B N 1
ATOM 2963 C CA . LEU B 1 70 ? 6.082 -41.875 -8.008 1 98.44 70 LEU B CA 1
ATOM 2964 C C . LEU B 1 70 ? 5.723 -42.656 -9.258 1 98.44 70 LEU B C 1
ATOM 2966 O O . LEU B 1 70 ? 5.488 -42.094 -10.32 1 98.44 70 LEU B O 1
ATOM 2970 N N . PRO B 1 71 ? 5.535 -43.938 -9.102 1 95.75 71 PRO B N 1
ATOM 2971 C CA . PRO B 1 71 ? 5.402 -44.812 -10.266 1 95.75 71 PRO B CA 1
ATOM 2972 C C . PRO B 1 71 ? 4.102 -44.594 -11.031 1 95.75 71 PRO B C 1
ATOM 2974 O O . PRO B 1 71 ? 4.02 -44.906 -12.227 1 95.75 71 PRO B O 1
ATOM 2977 N N . ARG B 1 72 ? 3.141 -44.031 -10.43 1 97.88 72 ARG B N 1
ATOM 2978 C CA . ARG B 1 72 ? 1.856 -43.844 -11.094 1 97.88 72 ARG B CA 1
ATOM 2979 C C . ARG B 1 72 ? 1.813 -42.531 -11.852 1 97.88 72 ARG B C 1
ATOM 2981 O O . ARG B 1 72 ? 0.934 -42.312 -12.688 1 97.88 72 ARG B O 1
ATOM 2988 N N . LEU B 1 73 ? 2.664 -41.594 -11.531 1 98.69 73 LEU B N 1
ATOM 2989 C CA . LEU B 1 73 ? 2.605 -40.25 -12.07 1 98.69 73 LEU B CA 1
ATOM 2990 C C . LEU B 1 73 ? 2.83 -40.25 -13.578 1 98.69 73 LEU B C 1
ATOM 2992 O O . LEU B 1 73 ? 3.814 -40.812 -14.062 1 98.69 73 LEU B O 1
ATOM 2996 N N . LYS B 1 74 ? 1.932 -39.594 -14.305 1 98.56 74 LYS B N 1
ATOM 2997 C CA . LYS B 1 74 ? 2.014 -39.562 -15.758 1 98.56 74 LYS B CA 1
ATOM 2998 C C . LYS B 1 74 ? 2.104 -38.125 -16.25 1 98.56 74 LYS B C 1
ATOM 3000 O O . LYS B 1 74 ? 2.684 -37.844 -17.312 1 98.56 74 LYS B O 1
ATOM 3005 N N . LEU B 1 75 ? 1.487 -37.188 -15.562 1 98.75 75 LEU B N 1
ATOM 3006 C CA . LEU B 1 75 ? 1.423 -35.781 -15.969 1 98.75 75 LEU B CA 1
ATOM 3007 C C . LEU B 1 75 ? 1.685 -34.844 -14.781 1 98.75 75 LEU B C 1
ATOM 3009 O O . LEU B 1 75 ? 1.083 -35 -13.719 1 98.75 75 LEU B O 1
ATOM 3013 N N . LEU B 1 76 ? 2.633 -34.031 -14.969 1 98.69 76 LEU B N 1
ATOM 3014 C CA . LEU B 1 76 ? 2.932 -32.938 -14.039 1 98.69 76 LEU B CA 1
ATOM 3015 C C . LEU B 1 76 ? 2.602 -31.594 -14.656 1 98.69 76 LEU B C 1
ATOM 3017 O O . LEU B 1 76 ? 3.121 -31.25 -15.719 1 98.69 76 LEU B O 1
ATOM 3021 N N . VAL B 1 77 ? 1.66 -30.828 -14.016 1 98.69 77 VAL B N 1
ATOM 3022 C CA . VAL B 1 77 ? 1.253 -29.531 -14.539 1 98.69 77 VAL B CA 1
ATOM 3023 C C . VAL B 1 77 ? 1.663 -28.422 -13.555 1 98.69 77 VAL B C 1
ATOM 3025 O O . VAL B 1 77 ? 1.325 -28.484 -12.375 1 98.69 77 VAL B O 1
ATOM 3028 N N . THR B 1 78 ? 2.412 -27.406 -14.008 1 98.5 78 THR B N 1
ATOM 3029 C CA . THR B 1 78 ? 2.893 -26.359 -13.125 1 98.5 78 THR B CA 1
ATOM 3030 C C . THR B 1 78 ? 2.285 -25.016 -13.5 1 98.5 78 THR B C 1
ATOM 3032 O O . THR B 1 78 ? 1.957 -24.781 -14.672 1 98.5 78 THR B O 1
ATOM 3035 N N . GLY B 1 79 ? 2.119 -24.203 -12.445 1 97.38 79 GLY B N 1
ATOM 3036 C CA . GLY B 1 79 ? 1.818 -22.812 -12.734 1 97.38 79 GLY B CA 1
ATOM 3037 C C . GLY B 1 79 ? 2.971 -22.078 -13.391 1 97.38 79 GLY B C 1
ATOM 3038 O O . GLY B 1 79 ? 4.043 -21.938 -12.797 1 97.38 79 GLY B O 1
ATOM 3039 N N . GLY B 1 80 ? 2.727 -21.594 -14.562 1 96.56 80 GLY B N 1
ATOM 3040 C CA . GLY B 1 80 ? 3.773 -20.906 -15.312 1 96.56 80 GLY B CA 1
ATOM 3041 C C . GLY B 1 80 ? 4.527 -21.828 -16.25 1 96.56 80 GLY B C 1
ATOM 3042 O O . GLY B 1 80 ? 4.59 -23.031 -16.031 1 96.56 80 GLY B O 1
ATOM 3043 N N . MET B 1 81 ? 5.234 -21.281 -17.234 1 96.19 81 MET B N 1
ATOM 3044 C CA . MET B 1 81 ? 5.977 -22.062 -18.234 1 96.19 81 MET B CA 1
ATOM 3045 C C . MET B 1 81 ? 7.426 -22.25 -17.797 1 96.19 81 MET B C 1
ATOM 3047 O O . MET B 1 81 ? 8.25 -22.719 -18.594 1 96.19 81 MET B O 1
ATOM 3051 N N . ARG B 1 82 ? 7.723 -21.719 -16.719 1 92.25 82 ARG B N 1
ATOM 3052 C CA . ARG B 1 82 ? 9.023 -21.953 -16.109 1 92.25 82 ARG B CA 1
ATOM 3053 C C . ARG B 1 82 ? 8.875 -22.328 -14.641 1 92.25 82 ARG B C 1
ATOM 3055 O O . ARG B 1 82 ? 8.078 -21.719 -13.922 1 92.25 82 ARG B O 1
ATOM 3062 N N . ASN B 1 83 ? 9.594 -23.328 -14.211 1 94.69 83 ASN B N 1
ATOM 3063 C CA . ASN B 1 83 ? 9.633 -23.781 -12.828 1 94.69 83 ASN B CA 1
ATOM 3064 C C . ASN B 1 83 ? 10.93 -24.516 -12.516 1 94.69 83 ASN B C 1
ATOM 3066 O O . ASN B 1 83 ? 11.086 -25.688 -12.859 1 94.69 83 ASN B O 1
ATOM 3070 N N . ALA B 1 84 ? 11.734 -23.812 -11.797 1 90.75 84 ALA B N 1
ATOM 3071 C CA . ALA B 1 84 ? 13.094 -24.297 -11.547 1 90.75 84 ALA B CA 1
ATOM 3072 C C . ALA B 1 84 ? 13.078 -25.453 -10.555 1 90.75 84 ALA B C 1
ATOM 3074 O O . ALA B 1 84 ? 14.07 -26.172 -10.414 1 90.75 84 ALA B O 1
ATOM 3075 N N . ALA B 1 85 ? 11.977 -25.719 -9.938 1 94.62 85 ALA B N 1
ATOM 3076 C CA . ALA B 1 85 ? 11.883 -26.766 -8.922 1 94.62 85 ALA B CA 1
ATOM 3077 C C . ALA B 1 85 ? 11.562 -28.109 -9.562 1 94.62 85 ALA B C 1
ATOM 3079 O O . ALA B 1 85 ? 11.578 -29.156 -8.883 1 94.62 85 ALA B O 1
ATOM 3080 N N . LEU B 1 86 ? 11.297 -28.188 -10.844 1 97.56 86 LEU B N 1
ATOM 3081 C CA . LEU B 1 86 ? 10.969 -29.422 -11.539 1 97.56 86 LEU B CA 1
ATOM 3082 C C . LEU B 1 86 ? 12.164 -29.938 -12.344 1 97.56 86 LEU B C 1
ATOM 3084 O O . LEU B 1 86 ? 12.711 -29.203 -13.172 1 97.56 86 LEU B O 1
ATOM 3088 N N . ASP B 1 87 ? 12.562 -31.141 -12.102 1 98.19 87 ASP B N 1
ATOM 3089 C CA . ASP B 1 87 ? 13.555 -31.797 -12.945 1 98.19 87 ASP B CA 1
ATOM 3090 C C . ASP B 1 87 ? 12.922 -32.344 -14.219 1 98.19 87 ASP B C 1
ATOM 3092 O O . ASP B 1 87 ? 12.609 -33.531 -14.297 1 98.19 87 ASP B O 1
ATOM 3096 N N . ILE B 1 88 ? 12.852 -31.5 -15.164 1 97.81 88 ILE B N 1
ATOM 3097 C CA . ILE B 1 88 ? 12.117 -31.812 -16.391 1 97.81 88 ILE B CA 1
ATOM 3098 C C . ILE B 1 88 ? 12.797 -32.969 -17.109 1 97.81 88 ILE B C 1
ATOM 3100 O O . ILE B 1 88 ? 12.125 -33.844 -17.688 1 97.81 88 ILE B O 1
ATOM 3104 N N . GLN B 1 89 ? 14.102 -33 -17.156 1 97.62 89 GLN B N 1
ATOM 3105 C CA . GLN B 1 89 ? 14.852 -34.094 -17.797 1 97.62 89 GLN B CA 1
ATOM 3106 C C . GLN B 1 89 ? 14.531 -35.438 -17.156 1 97.62 89 GLN B C 1
ATOM 3108 O O . GLN B 1 89 ? 14.273 -36.406 -17.859 1 97.62 89 GLN B O 1
ATOM 3113 N N . ALA B 1 90 ? 14.57 -35.469 -15.859 1 98.19 90 ALA B N 1
ATOM 3114 C CA . ALA B 1 90 ? 14.242 -36.688 -15.141 1 98.19 90 ALA B CA 1
ATOM 3115 C C . ALA B 1 90 ? 12.797 -37.094 -15.414 1 98.19 90 ALA B C 1
ATOM 3117 O O . ALA B 1 90 ? 12.516 -38.281 -15.578 1 98.19 90 ALA B O 1
ATOM 3118 N N . ALA B 1 91 ? 11.891 -36.156 -15.422 1 98.56 91 ALA B N 1
ATOM 3119 C CA . ALA B 1 91 ? 10.492 -36.469 -15.719 1 98.56 91 ALA B CA 1
ATOM 3120 C C . ALA B 1 91 ? 10.344 -37.125 -17.094 1 98.56 91 ALA B C 1
ATOM 3122 O O . ALA B 1 91 ? 9.703 -38.156 -17.219 1 98.56 91 ALA B O 1
ATOM 3123 N N . SER B 1 92 ? 10.969 -36.531 -18.031 1 97.44 92 SER B N 1
ATOM 3124 C CA . SER B 1 92 ? 10.93 -37.031 -19.391 1 97.44 92 SER B CA 1
ATOM 3125 C C . SER B 1 92 ? 11.484 -38.469 -19.453 1 97.44 92 SER B C 1
ATOM 3127 O O . SER B 1 92 ? 10.898 -39.344 -20.109 1 97.44 92 SER B O 1
ATOM 3129 N N . ALA B 1 93 ? 12.555 -38.688 -18.812 1 97.56 93 ALA B N 1
ATOM 3130 C CA . ALA B 1 93 ? 13.203 -40 -18.797 1 97.56 93 ALA B CA 1
ATOM 3131 C C . ALA B 1 93 ? 12.297 -41.062 -18.188 1 97.56 93 ALA B C 1
ATOM 3133 O O . ALA B 1 93 ? 12.359 -42.219 -18.562 1 97.56 93 ALA B O 1
ATOM 3134 N N . LEU B 1 94 ? 11.461 -40.656 -17.344 1 97.94 94 LEU B N 1
ATOM 3135 C CA . LEU B 1 94 ? 10.57 -41.562 -16.641 1 97.94 94 LEU B CA 1
ATOM 3136 C C . LEU B 1 94 ? 9.219 -41.656 -17.328 1 97.94 94 LEU B C 1
ATOM 3138 O O . LEU B 1 94 ? 8.305 -42.312 -16.828 1 97.94 94 LEU B O 1
ATOM 3142 N N . GLY B 1 95 ? 9.102 -40.938 -18.484 1 97.38 95 GLY B N 1
ATOM 3143 C CA . GLY B 1 95 ? 7.863 -41 -19.25 1 97.38 95 GLY B CA 1
ATOM 3144 C C . GLY B 1 95 ? 6.777 -40.094 -18.672 1 97.38 95 GLY B C 1
ATOM 3145 O O . GLY B 1 95 ? 5.594 -40.281 -18.953 1 97.38 95 GLY B O 1
ATOM 3146 N N . ILE B 1 96 ? 7.137 -39.156 -17.797 1 98.38 96 ILE B N 1
ATOM 3147 C CA . ILE B 1 96 ? 6.199 -38.219 -17.203 1 98.38 96 ILE B CA 1
ATOM 3148 C C . ILE B 1 96 ? 6.121 -36.969 -18.062 1 98.38 96 ILE B C 1
ATOM 3150 O O . ILE B 1 96 ? 7.133 -36.312 -18.297 1 98.38 96 ILE B O 1
ATOM 3154 N N . GLN B 1 97 ? 4.898 -36.594 -18.562 1 98.31 97 GLN B N 1
ATOM 3155 C CA . GLN B 1 97 ? 4.68 -35.375 -19.312 1 98.31 97 GLN B CA 1
ATOM 3156 C C . GLN B 1 97 ? 4.617 -34.156 -18.375 1 98.31 97 GLN B C 1
ATOM 3158 O O . GLN B 1 97 ? 4.012 -34.25 -17.312 1 98.31 97 GLN B O 1
ATOM 3163 N N . VAL B 1 98 ? 5.332 -33.094 -18.719 1 98.62 98 VAL B N 1
ATOM 3164 C CA . VAL B 1 98 ? 5.273 -31.859 -17.938 1 98.62 98 VAL B CA 1
ATOM 3165 C C . VAL B 1 98 ? 4.656 -30.75 -18.781 1 98.62 98 VAL B C 1
ATOM 3167 O O . VAL B 1 98 ? 5.078 -30.516 -19.922 1 98.62 98 VAL B O 1
ATOM 3170 N N . CYS B 1 99 ? 3.562 -30.109 -18.344 1 98.75 99 CYS B N 1
ATOM 3171 C CA . CYS B 1 99 ? 2.91 -28.969 -18.984 1 98.75 99 CYS B CA 1
ATOM 3172 C C . CYS B 1 99 ? 2.885 -27.766 -18.047 1 98.75 99 CYS B C 1
ATOM 3174 O O . CYS B 1 99 ? 3.035 -27.906 -16.844 1 98.75 99 CYS B O 1
ATOM 3176 N N . GLY B 1 100 ? 2.805 -26.578 -18.594 1 98.5 100 GLY B N 1
ATOM 3177 C CA . GLY B 1 100 ? 2.713 -25.359 -17.797 1 98.5 100 GLY B CA 1
ATOM 3178 C C . GLY B 1 100 ? 1.511 -24.5 -18.156 1 98.5 100 GLY B C 1
ATOM 3179 O O . GLY B 1 100 ? 0.577 -24.969 -18.812 1 98.5 100 GLY B O 1
ATOM 3180 N N . THR B 1 101 ? 1.442 -23.375 -17.578 1 98.5 101 THR B N 1
ATOM 3181 C CA . THR B 1 101 ? 0.381 -22.406 -17.844 1 98.5 101 THR B CA 1
ATOM 3182 C C . THR B 1 101 ? 0.965 -21.047 -18.203 1 98.5 101 THR B C 1
ATOM 3184 O O . THR B 1 101 ? 2.15 -20.797 -17.969 1 98.5 101 THR B O 1
ATOM 3187 N N . GLU B 1 102 ? 0.134 -20.219 -18.797 1 96.62 102 GLU B N 1
ATOM 3188 C CA . GLU B 1 102 ? 0.473 -18.797 -18.844 1 96.62 102 GLU B CA 1
ATOM 3189 C C . GLU B 1 102 ? 0.415 -18.156 -17.453 1 96.62 102 GLU B C 1
ATOM 3191 O O . GLU B 1 102 ? -0.026 -18.797 -16.5 1 96.62 102 GLU B O 1
ATOM 3196 N N . SER B 1 103 ? 0.959 -16.969 -17.344 1 94.5 103 SER B N 1
ATOM 3197 C CA . SER B 1 103 ? 0.94 -16.25 -16.078 1 94.5 103 SER B CA 1
ATOM 3198 C C . SER B 1 103 ? 0.268 -14.891 -16.234 1 94.5 103 SER B C 1
ATOM 3200 O O . SER B 1 103 ? 0.419 -14.227 -17.266 1 94.5 103 SER B O 1
ATOM 3202 N N . TYR B 1 104 ? -0.546 -14.609 -15.242 1 95.94 104 TYR B N 1
ATOM 3203 C CA . TYR B 1 104 ? -1.104 -13.266 -15.117 1 95.94 104 TYR B CA 1
ATOM 3204 C C . TYR B 1 104 ? -0.012 -12.242 -14.812 1 95.94 104 TYR B C 1
ATOM 3206 O O . TYR B 1 104 ? 0.774 -12.43 -13.883 1 95.94 104 TYR B O 1
ATOM 3214 N N . LYS B 1 105 ? 0.059 -11.133 -15.523 1 95.81 105 LYS B N 1
ATOM 3215 C CA . LYS B 1 105 ? 1.269 -10.32 -15.602 1 95.81 105 LYS B CA 1
ATOM 3216 C C . LYS B 1 105 ? 1.215 -9.156 -14.617 1 95.81 105 LYS B C 1
ATOM 3218 O O . LYS B 1 105 ? 2.209 -8.453 -14.422 1 95.81 105 LYS B O 1
ATOM 3223 N N . HIS B 1 106 ? 0.104 -8.984 -13.914 1 97.5 106 HIS B N 1
ATOM 3224 C CA . HIS B 1 106 ? -0.052 -7.738 -13.164 1 97.5 106 HIS B CA 1
ATOM 3225 C C . HIS B 1 106 ? 0.005 -7.988 -11.664 1 97.5 106 HIS B C 1
ATOM 3227 O O . HIS B 1 106 ? 0.179 -7.051 -10.883 1 97.5 106 HIS B O 1
ATOM 3233 N N . ALA B 1 107 ? -0.06 -9.242 -11.188 1 97.62 107 ALA B N 1
ATOM 3234 C CA . ALA B 1 107 ? -0.157 -9.539 -9.766 1 97.62 107 ALA B CA 1
ATOM 3235 C C . ALA B 1 107 ? 1.115 -9.125 -9.031 1 97.62 107 ALA B C 1
ATOM 3237 O O . ALA B 1 107 ? 1.06 -8.383 -8.047 1 97.62 107 ALA B O 1
ATOM 3238 N N . ALA B 1 108 ? 2.24 -9.562 -9.492 1 97.5 108 ALA B N 1
ATOM 3239 C CA . ALA B 1 108 ? 3.512 -9.312 -8.82 1 97.5 108 ALA B CA 1
ATOM 3240 C C . ALA B 1 108 ? 3.873 -7.832 -8.852 1 97.5 108 ALA B C 1
ATOM 3242 O O . ALA B 1 108 ? 4.254 -7.258 -7.832 1 97.5 108 ALA B O 1
ATOM 3243 N N . PRO B 1 109 ? 3.697 -7.125 -10.008 1 98.31 109 PRO B N 1
ATOM 3244 C CA . PRO B 1 109 ? 3.977 -5.688 -10.016 1 98.31 109 PRO B CA 1
ATOM 3245 C C . PRO B 1 109 ? 3.094 -4.91 -9.039 1 98.31 109 PRO B C 1
ATOM 3247 O O . PRO B 1 109 ? 3.576 -4.012 -8.352 1 98.31 109 PRO B O 1
ATOM 3250 N N . GLU B 1 110 ? 1.814 -5.262 -8.961 1 98.56 110 GLU B N 1
ATOM 3251 C CA . GLU B 1 110 ? 0.91 -4.57 -8.047 1 98.56 110 GLU B CA 1
ATOM 3252 C C . GLU B 1 110 ? 1.33 -4.781 -6.594 1 98.56 110 GLU B C 1
ATOM 3254 O O . GLU B 1 110 ? 1.367 -3.832 -5.809 1 98.56 110 GLU B O 1
ATOM 3259 N N . LEU B 1 111 ? 1.736 -6 -6.254 1 98.75 111 LEU B N 1
ATOM 3260 C CA . LEU B 1 111 ? 2.189 -6.238 -4.887 1 98.75 111 LEU B CA 1
ATOM 3261 C C . LEU B 1 111 ? 3.467 -5.457 -4.598 1 98.75 111 LEU B C 1
ATOM 3263 O O . LEU B 1 111 ? 3.633 -4.918 -3.5 1 98.75 111 LEU B O 1
ATOM 3267 N N . THR B 1 112 ? 4.363 -5.438 -5.562 1 98.81 112 THR B N 1
ATOM 3268 C CA . THR B 1 112 ? 5.621 -4.715 -5.395 1 98.81 112 THR B CA 1
ATOM 3269 C C . THR B 1 112 ? 5.363 -3.264 -5.004 1 98.81 112 THR B C 1
ATOM 3271 O O . THR B 1 112 ? 5.945 -2.764 -4.039 1 98.81 112 THR B O 1
ATOM 3274 N N . TRP B 1 113 ? 4.465 -2.668 -5.707 1 98.81 113 TRP B N 1
ATOM 3275 C CA . TRP B 1 113 ? 4.195 -1.258 -5.453 1 98.81 113 TRP B CA 1
ATOM 3276 C C . TRP B 1 113 ? 3.449 -1.076 -4.133 1 98.81 113 TRP B C 1
ATOM 3278 O O . TRP B 1 113 ? 3.691 -0.111 -3.404 1 98.81 113 TRP B O 1
ATOM 3288 N N . ALA B 1 114 ? 2.5 -1.986 -3.822 1 98.81 114 ALA B N 1
ATOM 3289 C CA . ALA B 1 114 ? 1.81 -1.963 -2.535 1 98.81 114 ALA B CA 1
ATOM 3290 C C . ALA B 1 114 ? 2.803 -2.01 -1.378 1 98.81 114 ALA B C 1
ATOM 3292 O O . ALA B 1 114 ? 2.67 -1.26 -0.408 1 98.81 114 ALA B O 1
ATOM 3293 N N . LEU B 1 115 ? 3.797 -2.865 -1.532 1 98.88 115 LEU B N 1
ATOM 3294 C CA . LEU B 1 115 ? 4.82 -3.016 -0.504 1 98.88 115 LEU B CA 1
ATOM 3295 C C . LEU B 1 115 ? 5.648 -1.741 -0.372 1 98.88 115 LEU B C 1
ATOM 3297 O O . LEU B 1 115 ? 5.918 -1.283 0.741 1 98.88 115 LEU B O 1
ATOM 3301 N N . ALA B 1 116 ? 6.02 -1.176 -1.485 1 98.69 116 ALA B N 1
ATOM 3302 C CA . ALA B 1 116 ? 6.801 0.06 -1.486 1 98.69 116 ALA B CA 1
ATOM 3303 C C . ALA B 1 116 ? 6.055 1.177 -0.76 1 98.69 116 ALA B C 1
ATOM 3305 O O . ALA B 1 116 ? 6.625 1.85 0.103 1 98.69 116 ALA B O 1
ATOM 3306 N N . MET B 1 117 ? 4.816 1.311 -1.061 1 98.62 117 MET B N 1
ATOM 3307 C CA . MET B 1 117 ? 4.023 2.389 -0.477 1 98.62 117 MET B CA 1
ATOM 3308 C C . MET B 1 117 ? 3.768 2.135 1.005 1 98.62 117 MET B C 1
ATOM 3310 O O . MET B 1 117 ? 3.859 3.055 1.821 1 98.62 117 MET B O 1
ATOM 3314 N N . ALA B 1 118 ? 3.406 0.884 1.315 1 98.75 118 ALA B N 1
ATOM 3315 C CA . ALA B 1 118 ? 3.129 0.542 2.709 1 98.75 118 ALA B CA 1
ATOM 3316 C C . ALA B 1 118 ? 4.359 0.758 3.582 1 98.75 118 ALA B C 1
ATOM 3318 O O . ALA B 1 118 ? 4.25 1.245 4.711 1 98.75 118 ALA B O 1
ATOM 3319 N N . LEU B 1 119 ? 5.5 0.411 3 1 98.38 119 LEU B N 1
ATOM 3320 C CA . LEU B 1 119 ? 6.75 0.635 3.719 1 98.38 119 LEU B CA 1
ATOM 3321 C C . LEU B 1 119 ? 7.008 2.127 3.908 1 98.38 119 LEU B C 1
ATOM 3323 O O . LEU B 1 119 ? 7.305 2.572 5.02 1 98.38 119 LEU B O 1
ATOM 3327 N N . SER B 1 120 ? 6.867 2.885 2.871 1 97.19 120 SER B N 1
ATOM 3328 C CA . SER B 1 120 ? 7.133 4.32 2.883 1 97.19 120 SER B CA 1
ATOM 3329 C C . SER B 1 120 ? 6.242 5.039 3.891 1 97.19 120 SER B C 1
ATOM 3331 O O . SER B 1 120 ? 6.695 5.945 4.594 1 97.19 120 SER B O 1
ATOM 3333 N N . ARG B 1 121 ? 4.988 4.594 4.066 1 97.94 121 ARG B N 1
ATOM 3334 C CA . ARG B 1 121 ? 4.016 5.297 4.898 1 97.94 121 ARG B CA 1
ATOM 3335 C C . ARG B 1 121 ? 3.895 4.641 6.27 1 97.94 121 ARG B C 1
ATOM 3337 O O . ARG B 1 121 ? 3.012 4.996 7.059 1 97.94 121 ARG B O 1
ATOM 3344 N N . ASN B 1 122 ? 4.738 3.654 6.555 1 97.25 122 ASN B N 1
ATOM 3345 C CA . ASN B 1 122 ? 4.641 2.922 7.812 1 97.25 122 ASN B CA 1
ATOM 3346 C C . ASN B 1 122 ? 3.229 2.395 8.047 1 97.25 122 ASN B C 1
ATOM 3348 O O . ASN B 1 122 ? 2.713 2.469 9.164 1 97.25 122 ASN B O 1
ATOM 3352 N N . LEU B 1 123 ? 2.621 1.88 7.062 1 98.62 123 LEU B N 1
ATOM 3353 C CA . LEU B 1 123 ? 1.19 1.596 7.047 1 98.62 123 LEU B CA 1
ATOM 3354 C C . LEU B 1 123 ? 0.846 0.484 8.031 1 98.62 123 LEU B C 1
ATOM 3356 O O . LEU B 1 123 ? -0.109 0.605 8.805 1 98.62 123 LEU B O 1
ATOM 3360 N N . VAL B 1 124 ? 1.629 -0.595 8.039 1 98.75 124 VAL B N 1
ATOM 3361 C CA . VAL B 1 124 ? 1.322 -1.756 8.867 1 98.75 124 VAL B CA 1
ATOM 3362 C C . VAL B 1 124 ? 1.425 -1.378 10.344 1 98.75 124 VAL B C 1
ATOM 3364 O O . VAL B 1 124 ? 0.573 -1.76 11.148 1 98.75 124 VAL B O 1
ATOM 3367 N N . ARG B 1 125 ? 2.438 -0.559 10.695 1 97.94 125 ARG B N 1
ATOM 3368 C CA . ARG B 1 125 ? 2.611 -0.112 12.07 1 97.94 125 ARG B CA 1
ATOM 3369 C C . ARG B 1 125 ? 1.442 0.761 12.516 1 97.94 125 ARG B C 1
ATOM 3371 O O . ARG B 1 125 ? 0.916 0.59 13.617 1 97.94 125 ARG B O 1
ATOM 3378 N N . GLU B 1 126 ? 1.066 1.695 11.719 1 98.5 126 GLU B N 1
ATOM 3379 C CA . GLU B 1 126 ? -0.052 2.58 12.031 1 98.5 126 GLU B CA 1
ATOM 3380 C C . GLU B 1 126 ? -1.353 1.795 12.18 1 98.5 126 GLU B C 1
ATOM 3382 O O . GLU B 1 126 ? -2.117 2.021 13.125 1 98.5 126 GLU B O 1
ATOM 3387 N N . ALA B 1 127 ? -1.617 0.871 11.227 1 98.62 127 ALA B N 1
ATOM 3388 C CA . ALA B 1 127 ? -2.83 0.058 11.273 1 98.62 127 ALA B CA 1
ATOM 3389 C C . ALA B 1 127 ? -2.865 -0.804 12.531 1 98.62 127 ALA B C 1
ATOM 3391 O O . ALA B 1 127 ? -3.895 -0.888 13.203 1 98.62 127 ALA B O 1
ATOM 3392 N N . ASN B 1 128 ? -1.729 -1.435 12.828 1 98.25 128 ASN B N 1
ATOM 3393 C CA . ASN B 1 128 ? -1.653 -2.281 14.016 1 98.25 128 ASN B CA 1
ATOM 3394 C C . ASN B 1 128 ? -1.806 -1.467 15.297 1 98.25 128 ASN B C 1
ATOM 3396 O O . ASN B 1 128 ? -2.422 -1.926 16.266 1 98.25 128 ASN B O 1
ATOM 3400 N N . SER B 1 129 ? -1.187 -0.255 15.352 1 97.5 129 SER B N 1
ATOM 3401 C CA . SER B 1 129 ? -1.342 0.629 16.5 1 97.5 129 SER B CA 1
ATOM 3402 C C . SER B 1 129 ? -2.811 0.939 16.766 1 97.5 129 SER B C 1
ATOM 3404 O O . SER B 1 129 ? -3.277 0.846 17.906 1 97.5 129 SER B O 1
ATOM 3406 N N . LEU B 1 130 ? -3.551 1.308 15.719 1 98.06 130 LEU B N 1
ATOM 3407 C CA . LEU B 1 130 ? -4.969 1.627 15.844 1 98.06 130 LEU B CA 1
ATOM 3408 C C . LEU B 1 130 ? -5.75 0.433 16.375 1 98.06 130 LEU B C 1
ATOM 3410 O O . LEU B 1 130 ? -6.57 0.579 17.281 1 98.06 130 LEU B O 1
ATOM 3414 N N . ARG B 1 131 ? -5.5 -0.742 15.836 1 97.62 131 ARG B N 1
ATOM 3415 C CA . ARG B 1 131 ? -6.188 -1.952 16.266 1 97.62 131 ARG B CA 1
ATOM 3416 C C . ARG B 1 131 ? -5.867 -2.268 17.734 1 97.62 131 ARG B C 1
ATOM 3418 O O . ARG B 1 131 ? -6.711 -2.803 18.453 1 97.62 131 ARG B O 1
ATOM 3425 N N . ALA B 1 132 ? -4.688 -1.939 18.156 1 96.75 132 ALA B N 1
ATOM 3426 C CA . ALA B 1 132 ? -4.242 -2.215 19.531 1 96.75 132 ALA B CA 1
ATOM 3427 C C . ALA B 1 132 ? -4.828 -1.203 20.5 1 96.75 132 ALA B C 1
ATOM 3429 O O . ALA B 1 132 ? -4.609 -1.309 21.719 1 96.75 132 ALA B O 1
ATOM 3430 N N . GLY B 1 133 ? -5.543 -0.187 20.047 1 95.69 133 GLY B N 1
ATOM 3431 C CA . GLY B 1 133 ? -6.191 0.78 20.906 1 95.69 133 GLY B CA 1
ATOM 3432 C C . GLY B 1 133 ? -5.473 2.115 20.953 1 95.69 133 GLY B C 1
ATOM 3433 O O . GLY B 1 133 ? -5.887 3.023 21.688 1 95.69 133 GLY B O 1
ATOM 3434 N N . ASP B 1 134 ? -4.402 2.213 20.203 1 95.19 134 ASP B N 1
ATOM 3435 C CA . ASP B 1 134 ? -3.627 3.447 20.172 1 95.19 134 ASP B CA 1
ATOM 3436 C C . ASP B 1 134 ? -4.004 4.297 18.953 1 95.19 134 ASP B C 1
ATOM 3438 O O . ASP B 1 134 ? -5.062 4.094 18.359 1 95.19 134 ASP B O 1
ATOM 3442 N N . TRP B 1 135 ? -3.275 5.348 18.703 1 95.5 135 TRP B N 1
ATOM 3443 C CA . TRP B 1 135 ? -3.545 6.262 17.594 1 95.5 135 TRP B CA 1
ATOM 3444 C C . TRP B 1 135 ? -2.311 6.434 16.719 1 95.5 135 TRP B C 1
ATOM 3446 O O . TRP B 1 135 ? -1.694 5.449 16.312 1 95.5 135 TRP B O 1
ATOM 3456 N N . GLN B 1 136 ? -1.903 7.598 16.391 1 96.69 136 GLN B N 1
ATOM 3457 C CA . GLN B 1 136 ? -0.765 7.82 15.5 1 96.69 136 GLN B CA 1
ATOM 3458 C C . GLN B 1 136 ? 0.552 7.523 16.203 1 96.69 136 GLN B C 1
ATOM 3460 O O . GLN B 1 136 ? 0.721 7.863 17.375 1 96.69 136 GLN B O 1
ATOM 3465 N N . VAL B 1 137 ? 1.57 6.941 15.484 1 95.19 137 VAL B N 1
ATOM 3466 C CA . VAL B 1 137 ? 2.777 6.551 16.203 1 95.19 137 VAL B CA 1
ATOM 3467 C C . VAL B 1 137 ? 4.012 6.93 15.391 1 95.19 137 VAL B C 1
ATOM 3469 O O . VAL B 1 137 ? 5.141 6.836 15.875 1 95.19 137 VAL B O 1
ATOM 3472 N N . GLY B 1 138 ? 3.885 7.336 14.141 1 94.12 138 GLY B N 1
ATOM 3473 C CA . GLY B 1 138 ? 5.078 7.629 13.367 1 94.12 138 GLY B CA 1
ATOM 3474 C C . GLY B 1 138 ? 4.855 8.703 12.312 1 94.12 138 GLY B C 1
ATOM 3475 O O . GLY B 1 138 ? 3.797 9.328 12.273 1 94.12 138 GLY B O 1
ATOM 3476 N N . LEU B 1 139 ? 5.949 8.984 11.555 1 96.94 139 LEU B N 1
ATOM 3477 C CA . LEU B 1 139 ? 5.965 9.93 10.445 1 96.94 139 LEU B CA 1
ATOM 3478 C C . LEU B 1 139 ? 6.258 9.219 9.133 1 96.94 139 LEU B C 1
ATOM 3480 O O . LEU B 1 139 ? 7.273 8.531 9 1 96.94 139 LEU B O 1
ATOM 3484 N N . GLY B 1 140 ? 5.293 9.305 8.203 1 97.12 140 GLY B N 1
ATOM 3485 C CA . GLY B 1 140 ? 5.465 8.648 6.918 1 97.12 140 GLY B CA 1
ATOM 3486 C C . GLY B 1 140 ? 6.391 9.406 5.984 1 97.12 140 GLY B C 1
ATOM 3487 O O . GLY B 1 140 ? 6.609 10.609 6.152 1 97.12 140 GLY B O 1
ATOM 3488 N N . ASN B 1 141 ? 6.91 8.719 5.008 1 97.19 141 ASN B N 1
ATOM 3489 C CA . ASN B 1 141 ? 7.695 9.32 3.936 1 97.19 141 ASN B CA 1
ATOM 3490 C C . ASN B 1 141 ? 6.832 9.641 2.719 1 97.19 141 ASN B C 1
ATOM 3492 O O . ASN B 1 141 ? 5.605 9.508 2.768 1 97.19 141 ASN B O 1
ATOM 3496 N N . ASP B 1 142 ? 7.441 10.242 1.676 1 97.19 142 ASP B N 1
ATOM 3497 C CA . ASP B 1 142 ? 6.789 10.648 0.435 1 97.19 142 ASP B CA 1
ATOM 3498 C C . ASP B 1 142 ? 7.484 10.031 -0.778 1 97.19 142 ASP B C 1
ATOM 3500 O O . ASP B 1 142 ? 8.672 9.711 -0.72 1 97.19 142 ASP B O 1
ATOM 3504 N N . LEU B 1 143 ? 6.723 9.812 -1.838 1 98.19 143 LEU B N 1
ATOM 3505 C CA . LEU B 1 143 ? 7.297 9.273 -3.068 1 98.19 143 LEU B CA 1
ATOM 3506 C C . LEU B 1 143 ? 7.535 10.383 -4.086 1 98.19 143 LEU B C 1
ATOM 3508 O O . LEU B 1 143 ? 8.539 10.375 -4.797 1 98.19 143 LEU B O 1
ATOM 3512 N N . TYR B 1 144 ? 6.551 11.352 -4.184 1 98.19 144 TYR B N 1
ATOM 3513 C CA . TYR B 1 144 ? 6.625 12.406 -5.191 1 98.19 144 TYR B CA 1
ATOM 3514 C C . TYR B 1 144 ? 7.953 13.148 -5.105 1 98.19 144 TYR B C 1
ATOM 3516 O O . TYR B 1 144 ? 8.383 13.539 -4.02 1 98.19 144 TYR B O 1
ATOM 3524 N N . GLY B 1 145 ? 8.586 13.266 -6.199 1 97.88 145 GLY B N 1
ATOM 3525 C CA . GLY B 1 145 ? 9.82 14.023 -6.289 1 97.88 145 GLY B CA 1
ATOM 3526 C C . GLY B 1 145 ? 11.047 13.195 -5.941 1 97.88 145 GLY B C 1
ATOM 3527 O O . GLY B 1 145 ? 12.18 13.656 -6.113 1 97.88 145 GLY B O 1
ATOM 3528 N N . LYS B 1 146 ? 10.906 11.977 -5.449 1 98.44 146 LYS B N 1
ATOM 3529 C CA . LYS B 1 146 ? 12.016 11.102 -5.09 1 98.44 146 LYS B CA 1
ATOM 3530 C C . LYS B 1 146 ? 12.484 10.273 -6.285 1 98.44 146 LYS B C 1
ATOM 3532 O O . LYS B 1 146 ? 11.852 10.312 -7.348 1 98.44 146 LYS B O 1
ATOM 3537 N N . THR B 1 147 ? 13.594 9.617 -6.137 1 98.88 147 THR B N 1
ATOM 3538 C CA . THR B 1 147 ? 14.172 8.82 -7.219 1 98.88 147 THR B CA 1
ATOM 3539 C C . THR B 1 147 ? 13.891 7.336 -7.012 1 98.88 147 THR B C 1
ATOM 3541 O O . THR B 1 147 ? 14.195 6.781 -5.953 1 98.88 147 THR B O 1
ATOM 3544 N N . LEU B 1 148 ? 13.273 6.758 -8.008 1 98.94 148 LEU B N 1
ATOM 3545 C CA . LEU B 1 148 ? 13.07 5.316 -8.07 1 98.94 148 LEU B CA 1
ATOM 3546 C C . LEU B 1 148 ? 14.148 4.648 -8.914 1 98.94 148 LEU B C 1
ATOM 3548 O O . LEU B 1 148 ? 14.312 4.969 -10.094 1 98.94 148 LEU B O 1
ATOM 3552 N N . GLY B 1 149 ? 14.961 3.785 -8.289 1 98.94 149 GLY B N 1
ATOM 3553 C CA . GLY B 1 149 ? 15.914 2.955 -9.016 1 98.94 149 GLY B CA 1
ATOM 3554 C C . GLY B 1 149 ? 15.367 1.582 -9.352 1 98.94 149 GLY B C 1
ATOM 3555 O O . GLY B 1 149 ? 14.922 0.851 -8.469 1 98.94 149 GLY B O 1
ATOM 3556 N N . ILE B 1 150 ? 15.391 1.227 -10.602 1 98.94 150 ILE B N 1
ATOM 3557 C CA . ILE B 1 150 ? 14.93 -0.077 -11.07 1 98.94 150 ILE B CA 1
ATOM 3558 C C . ILE B 1 150 ? 16.125 -0.949 -11.43 1 98.94 150 ILE B C 1
ATOM 3560 O O . ILE B 1 150 ? 16.844 -0.666 -12.398 1 98.94 150 ILE B O 1
ATOM 3564 N N . LEU B 1 151 ? 16.375 -1.962 -10.664 1 98.88 151 LEU B N 1
ATOM 3565 C CA . LEU B 1 151 ? 17.406 -2.947 -10.969 1 98.88 151 LEU B CA 1
ATOM 3566 C C . LEU B 1 151 ? 16.844 -4.07 -11.836 1 98.88 151 LEU B C 1
ATOM 3568 O O . LEU B 1 151 ? 16.344 -5.078 -11.312 1 98.88 151 LEU B O 1
ATOM 3572 N N . GLY B 1 152 ? 17 -3.988 -13.156 1 98.69 152 GLY B N 1
ATOM 3573 C CA . GLY B 1 152 ? 16.359 -4.863 -14.133 1 98.69 152 GLY B CA 1
ATOM 3574 C C . GLY B 1 152 ? 15.125 -4.262 -14.758 1 98.69 152 GLY B C 1
ATOM 3575 O O . GLY B 1 152 ? 14.07 -4.18 -14.109 1 98.69 152 GLY B O 1
ATOM 3576 N N . LEU B 1 153 ? 15.164 -3.943 -16.062 1 98.38 153 LEU B N 1
ATOM 3577 C CA . LEU B 1 153 ? 14.094 -3.242 -16.75 1 98.38 153 LEU B CA 1
ATOM 3578 C C . LEU B 1 153 ? 13.383 -4.164 -17.734 1 98.38 153 LEU B C 1
ATOM 3580 O O . LEU B 1 153 ? 13.18 -3.803 -18.891 1 98.38 153 LEU B O 1
ATOM 3584 N N . GLY B 1 154 ? 13.133 -5.383 -17.25 1 96.62 154 GLY B N 1
ATOM 3585 C CA . GLY B 1 154 ? 12.289 -6.285 -18.016 1 96.62 154 GLY B CA 1
ATOM 3586 C C . GLY B 1 154 ? 10.812 -5.949 -17.922 1 96.62 154 GLY B C 1
ATOM 3587 O O . GLY B 1 154 ? 10.445 -4.789 -17.719 1 96.62 154 GLY B O 1
ATOM 3588 N N . SER B 1 155 ? 9.945 -6.934 -18.109 1 95.44 155 SER B N 1
ATOM 3589 C CA . SER B 1 155 ? 8.5 -6.742 -18.141 1 95.44 155 SER B CA 1
ATOM 3590 C C . SER B 1 155 ? 7.988 -6.148 -16.828 1 95.44 155 SER B C 1
ATOM 3592 O O . SER B 1 155 ? 7.262 -5.152 -16.844 1 95.44 155 SER B O 1
ATOM 3594 N N . ILE B 1 156 ? 8.359 -6.727 -15.711 1 97.06 156 ILE B N 1
ATOM 3595 C CA . ILE B 1 156 ? 7.91 -6.25 -14.406 1 97.06 156 ILE B CA 1
ATOM 3596 C C . ILE B 1 156 ? 8.555 -4.898 -14.102 1 97.06 156 ILE B C 1
ATOM 3598 O O . ILE B 1 156 ? 7.875 -3.971 -13.656 1 97.06 156 ILE B O 1
ATOM 3602 N N . GLY B 1 157 ? 9.875 -4.773 -14.367 1 98.38 157 GLY B N 1
ATOM 3603 C CA . GLY B 1 157 ? 10.57 -3.516 -14.141 1 98.38 157 GLY B CA 1
ATOM 3604 C C . GLY B 1 157 ? 9.938 -2.342 -14.859 1 98.38 157 GLY B C 1
ATOM 3605 O O . GLY B 1 157 ? 9.852 -1.242 -14.312 1 98.38 157 GLY B O 1
ATOM 3606 N N . GLN B 1 158 ? 9.492 -2.576 -16.062 1 98.25 158 GLN B N 1
ATOM 3607 C CA . GLN B 1 158 ? 8.859 -1.521 -16.844 1 98.25 158 GLN B CA 1
ATOM 3608 C C . GLN B 1 158 ? 7.523 -1.106 -16.234 1 98.25 158 GLN B C 1
ATOM 3610 O O . GLN B 1 158 ? 7.164 0.072 -16.25 1 98.25 158 GLN B O 1
ATOM 3615 N N . LYS B 1 159 ? 6.773 -2.039 -15.727 1 98.19 159 LYS B N 1
ATOM 3616 C CA . LYS B 1 159 ? 5.523 -1.703 -15.047 1 98.19 159 LYS B CA 1
ATOM 3617 C C . LYS B 1 159 ? 5.781 -0.872 -13.797 1 98.19 159 LYS B C 1
ATOM 3619 O O . LYS B 1 159 ? 5.086 0.114 -13.547 1 98.19 159 LYS B O 1
ATOM 3624 N N . ILE B 1 160 ? 6.809 -1.25 -13.055 1 98.75 160 ILE B N 1
ATOM 3625 C CA . ILE B 1 160 ? 7.164 -0.507 -11.852 1 98.75 160 ILE B CA 1
ATOM 3626 C C . ILE B 1 160 ? 7.598 0.907 -12.227 1 98.75 160 ILE B C 1
ATOM 3628 O O . ILE B 1 160 ? 7.262 1.872 -11.539 1 98.75 160 ILE B O 1
ATOM 3632 N N . ALA B 1 161 ? 8.328 0.992 -13.32 1 98.69 161 ALA B N 1
ATOM 3633 C CA . ALA B 1 161 ? 8.734 2.303 -13.82 1 98.69 161 ALA B CA 1
ATOM 3634 C C . ALA B 1 161 ? 7.516 3.182 -14.102 1 98.69 161 ALA B C 1
ATOM 3636 O O . ALA B 1 161 ? 7.48 4.348 -13.703 1 98.69 161 ALA B O 1
ATOM 3637 N N . ARG B 1 162 ? 6.508 2.641 -14.688 1 98.19 162 ARG B N 1
ATOM 3638 C CA . ARG B 1 162 ? 5.289 3.373 -15.016 1 98.19 162 ARG B CA 1
ATOM 3639 C C . ARG B 1 162 ? 4.559 3.811 -13.75 1 98.19 162 ARG B C 1
ATOM 3641 O O . ARG B 1 162 ? 4.051 4.93 -13.68 1 98.19 162 ARG B O 1
ATOM 3648 N N . TYR B 1 163 ? 4.48 2.918 -12.797 1 98.5 163 TYR B N 1
ATOM 3649 C CA . TYR B 1 163 ? 3.881 3.299 -11.523 1 98.5 163 TYR B CA 1
ATOM 3650 C C . TYR B 1 163 ? 4.613 4.484 -10.914 1 98.5 163 TYR B C 1
ATOM 3652 O O . TYR B 1 163 ? 3.988 5.48 -10.539 1 98.5 163 TYR B O 1
ATOM 3660 N N . GLY B 1 164 ? 5.98 4.367 -10.82 1 98.56 164 GLY B N 1
ATOM 3661 C CA . GLY B 1 164 ? 6.773 5.449 -10.258 1 98.56 164 GLY B CA 1
ATOM 3662 C C . GLY B 1 164 ? 6.559 6.777 -10.969 1 98.56 164 GLY B C 1
ATOM 3663 O O . GLY B 1 164 ? 6.445 7.82 -10.312 1 98.56 164 GLY B O 1
ATOM 3664 N N . GLN B 1 165 ? 6.465 6.738 -12.266 1 98.5 165 GLN B N 1
ATOM 3665 C CA . GLN B 1 165 ? 6.238 7.941 -13.055 1 98.5 165 GLN B CA 1
ATOM 3666 C C . GLN B 1 165 ? 4.875 8.555 -12.75 1 98.5 165 GLN B C 1
ATOM 3668 O O . GLN B 1 165 ? 4.75 9.773 -12.633 1 98.5 165 GLN B O 1
ATOM 3673 N N . ALA B 1 166 ? 3.867 7.738 -12.57 1 97.94 166 ALA B N 1
ATOM 3674 C CA . ALA B 1 166 ? 2.529 8.219 -12.234 1 97.94 166 ALA B CA 1
ATOM 3675 C C . ALA B 1 166 ? 2.521 8.914 -10.875 1 97.94 166 ALA B C 1
ATOM 3677 O O . ALA B 1 166 ? 1.727 9.828 -10.648 1 97.94 166 ALA B O 1
ATOM 3678 N N . PHE B 1 167 ? 3.424 8.539 -10 1 98.19 167 PHE B N 1
ATOM 3679 C CA . PHE B 1 167 ? 3.506 9.125 -8.672 1 98.19 167 PHE B CA 1
ATOM 3680 C C . PHE B 1 167 ? 4.461 10.312 -8.656 1 98.19 167 PHE B C 1
ATOM 3682 O O . PHE B 1 167 ? 4.754 10.867 -7.598 1 98.19 167 PHE B O 1
ATOM 3689 N N . GLY B 1 168 ? 4.996 10.688 -9.844 1 98.12 168 GLY B N 1
ATOM 3690 C CA . GLY B 1 168 ? 5.828 11.875 -9.984 1 98.12 168 GLY B CA 1
ATOM 3691 C C . GLY B 1 168 ? 7.262 11.648 -9.547 1 98.12 168 GLY B C 1
ATOM 3692 O O . GLY B 1 168 ? 7.945 12.594 -9.141 1 98.12 168 GLY B O 1
ATOM 3693 N N . MET B 1 169 ? 7.758 10.43 -9.578 1 98.56 169 MET B N 1
ATOM 3694 C CA . MET B 1 169 ? 9.141 10.117 -9.227 1 98.56 169 MET B CA 1
ATOM 3695 C C . MET B 1 169 ? 10.055 10.227 -10.445 1 98.56 169 MET B C 1
ATOM 3697 O O . MET B 1 169 ? 9.609 10.031 -11.578 1 98.56 169 MET B O 1
ATOM 3701 N N . ARG B 1 170 ? 11.312 10.594 -10.18 1 98.69 170 ARG B N 1
ATOM 3702 C CA . ARG B 1 170 ? 12.375 10.359 -11.156 1 98.69 170 ARG B CA 1
ATOM 3703 C C . ARG B 1 170 ? 12.75 8.883 -11.219 1 98.69 170 ARG B C 1
ATOM 3705 O O . ARG B 1 170 ? 12.992 8.258 -10.188 1 98.69 170 ARG B O 1
ATOM 3712 N N . VAL B 1 171 ? 12.781 8.266 -12.445 1 98.88 171 VAL B N 1
ATOM 3713 C CA . VAL B 1 171 ? 13.031 6.832 -12.547 1 98.88 171 VAL B CA 1
ATOM 3714 C C . VAL B 1 171 ? 14.352 6.594 -13.281 1 98.88 171 VAL B C 1
ATOM 3716 O O . VAL B 1 171 ? 14.539 7.074 -14.406 1 98.88 171 VAL B O 1
ATOM 3719 N N . ILE B 1 172 ? 15.234 5.879 -12.656 1 98.94 172 ILE B N 1
ATOM 3720 C CA . ILE B 1 172 ? 16.5 5.449 -13.25 1 98.94 172 ILE B CA 1
ATOM 3721 C C . ILE B 1 172 ? 16.578 3.926 -13.227 1 98.94 172 ILE B C 1
ATOM 3723 O O . ILE B 1 172 ? 15.906 3.27 -12.438 1 98.94 172 ILE B O 1
ATOM 3727 N N . ALA B 1 173 ? 17.391 3.324 -14.141 1 98.88 173 ALA B N 1
ATOM 3728 C CA . ALA B 1 173 ? 17.438 1.867 -14.227 1 98.88 173 ALA B CA 1
ATOM 3729 C C . ALA B 1 173 ? 18.844 1.386 -14.609 1 98.88 173 ALA B C 1
ATOM 3731 O O . ALA B 1 173 ? 19.609 2.129 -15.219 1 98.88 173 ALA B O 1
ATOM 3732 N N . TRP B 1 174 ? 19.078 0.228 -14.234 1 98.75 174 TRP B N 1
ATOM 3733 C CA . TRP B 1 174 ? 20.297 -0.463 -14.641 1 98.75 174 TRP B CA 1
ATOM 3734 C C . TRP B 1 174 ? 20.078 -1.971 -14.695 1 98.75 174 TRP B C 1
ATOM 3736 O O . TRP B 1 174 ? 19.359 -2.529 -13.875 1 98.75 174 TRP B O 1
ATOM 3746 N N . SER B 1 175 ? 20.609 -2.619 -15.531 1 97.94 175 SER B N 1
ATOM 3747 C CA . SER B 1 175 ? 20.969 -4.031 -15.562 1 97.94 175 SER B CA 1
ATOM 3748 C C . SER B 1 175 ? 22.203 -4.262 -16.438 1 97.94 175 SER B C 1
ATOM 3750 O O . SER B 1 175 ? 22.625 -3.365 -17.172 1 97.94 175 SER B O 1
ATOM 3752 N N . GLN B 1 176 ? 22.75 -5.434 -16.359 1 95.38 176 GLN B N 1
ATOM 3753 C CA . GLN B 1 176 ? 24.031 -5.711 -17.016 1 95.38 176 GLN B CA 1
ATOM 3754 C C . GLN B 1 176 ? 23.953 -5.434 -18.516 1 95.38 176 GLN B C 1
ATOM 3756 O O . GLN B 1 176 ? 24.906 -4.926 -19.109 1 95.38 176 GLN B O 1
ATOM 3761 N N . ASN B 1 177 ? 22.844 -5.695 -19.172 1 95.06 177 ASN B N 1
ATOM 3762 C CA . ASN B 1 177 ? 22.75 -5.602 -20.625 1 95.06 177 ASN B CA 1
ATOM 3763 C C . ASN B 1 177 ? 21.844 -4.449 -21.062 1 95.06 177 ASN B C 1
ATOM 3765 O O . ASN B 1 177 ? 21.484 -4.336 -22.234 1 95.06 177 ASN B O 1
ATOM 3769 N N . LEU B 1 178 ? 21.422 -3.701 -20.141 1 97.25 178 LEU B N 1
ATOM 3770 C CA . LEU B 1 178 ? 20.547 -2.578 -20.453 1 97.25 178 LEU B CA 1
ATOM 3771 C C . LEU B 1 178 ? 21.312 -1.472 -21.156 1 97.25 178 LEU B C 1
ATOM 3773 O O . LEU B 1 178 ? 22.438 -1.143 -20.766 1 97.25 178 LEU B O 1
ATOM 3777 N N . THR B 1 179 ? 20.734 -0.895 -22.188 1 97.56 179 THR B N 1
ATOM 3778 C CA . THR B 1 179 ? 21.328 0.237 -22.891 1 97.56 179 THR B CA 1
ATOM 3779 C C . THR B 1 179 ? 20.516 1.51 -22.641 1 97.56 179 THR B C 1
ATOM 3781 O O . THR B 1 179 ? 19.359 1.447 -22.234 1 97.56 179 THR B O 1
ATOM 3784 N N . ALA B 1 180 ? 21.156 2.637 -22.844 1 97.62 180 ALA B N 1
ATOM 3785 C CA . ALA B 1 180 ? 20.484 3.924 -22.703 1 97.62 180 ALA B CA 1
ATOM 3786 C C . ALA B 1 180 ? 19.281 4.016 -23.625 1 97.62 180 ALA B C 1
ATOM 3788 O O . ALA B 1 180 ? 18.25 4.586 -23.266 1 97.62 180 ALA B O 1
ATOM 3789 N N . GLU B 1 181 ? 19.391 3.416 -24.766 1 97.62 181 GLU B N 1
ATOM 3790 C CA . GLU B 1 181 ? 18.312 3.453 -25.766 1 97.62 181 GLU B CA 1
ATOM 3791 C C . GLU B 1 181 ? 17.094 2.67 -25.281 1 97.62 181 GLU B C 1
ATOM 3793 O O . GLU B 1 181 ? 15.969 3.156 -25.359 1 97.62 181 GLU B O 1
ATOM 3798 N N . ARG B 1 182 ? 17.359 1.483 -24.766 1 96.62 182 ARG B N 1
ATOM 3799 C CA . ARG B 1 182 ? 16.266 0.653 -24.266 1 96.62 182 ARG B CA 1
ATOM 3800 C C . ARG B 1 182 ? 15.594 1.302 -23.062 1 96.62 182 ARG B C 1
ATOM 3802 O O . ARG B 1 182 ? 14.375 1.215 -22.906 1 96.62 182 ARG B O 1
ATOM 3809 N N . ALA B 1 183 ? 16.375 1.87 -22.203 1 97.94 183 ALA B N 1
ATOM 3810 C CA . ALA B 1 183 ? 15.836 2.592 -21.062 1 97.94 183 ALA B CA 1
ATOM 3811 C C . ALA B 1 183 ? 14.945 3.748 -21.516 1 97.94 183 ALA B C 1
ATOM 3813 O O . ALA B 1 183 ? 13.844 3.936 -20.984 1 97.94 183 ALA B O 1
ATOM 3814 N N . ALA B 1 184 ? 15.391 4.492 -22.5 1 97.44 184 ALA B N 1
ATOM 3815 C CA . ALA B 1 184 ? 14.656 5.645 -23.031 1 97.44 184 ALA B CA 1
ATOM 3816 C C . ALA B 1 184 ? 13.312 5.219 -23.609 1 97.44 184 ALA B C 1
ATOM 3818 O O . ALA B 1 184 ? 12.328 5.957 -23.531 1 97.44 184 ALA B O 1
ATOM 3819 N N . GLU B 1 185 ? 13.273 4.039 -24.234 1 96.69 185 GLU B N 1
ATOM 3820 C CA . GLU B 1 185 ? 12.031 3.51 -24.781 1 96.69 185 GLU B CA 1
ATOM 3821 C C . GLU B 1 185 ? 10.969 3.359 -23.688 1 96.69 185 GLU B C 1
ATOM 3823 O O . GLU B 1 185 ? 9.773 3.49 -23.953 1 96.69 185 GLU B O 1
ATOM 3828 N N . ALA B 1 186 ? 11.422 3.131 -22.5 1 95.25 186 ALA B N 1
ATOM 3829 C CA . ALA B 1 186 ? 10.516 2.975 -21.359 1 95.25 186 ALA B CA 1
ATOM 3830 C C . ALA B 1 186 ? 10.344 4.289 -20.609 1 95.25 186 ALA B C 1
ATOM 3832 O O . ALA B 1 186 ? 9.727 4.328 -19.547 1 95.25 186 ALA B O 1
ATOM 3833 N N . GLY B 1 187 ? 10.953 5.336 -21.109 1 96.5 187 GLY B N 1
ATOM 3834 C CA . GLY B 1 187 ? 10.852 6.645 -20.484 1 96.5 187 GLY B CA 1
ATOM 3835 C C . GLY B 1 187 ? 11.672 6.766 -19.219 1 96.5 187 GLY B C 1
ATOM 3836 O O . GLY B 1 187 ? 11.328 7.539 -18.328 1 96.5 187 GLY B O 1
ATOM 3837 N N . VAL B 1 188 ? 12.68 5.922 -19.109 1 97.94 188 VAL B N 1
ATOM 3838 C CA . VAL B 1 188 ? 13.5 5.918 -17.891 1 97.94 188 VAL B CA 1
ATOM 3839 C C . VAL B 1 188 ? 14.945 6.254 -18.25 1 97.94 188 VAL B C 1
ATOM 3841 O O . VAL B 1 188 ? 15.344 6.168 -19.422 1 97.94 188 VAL B O 1
ATOM 3844 N N . GLU B 1 189 ? 15.688 6.727 -17.281 1 98.69 189 GLU B N 1
ATOM 3845 C CA . GLU B 1 189 ? 17.078 7.117 -17.469 1 98.69 189 GLU B CA 1
ATOM 3846 C C . GLU B 1 189 ? 18.031 5.965 -17.141 1 98.69 189 GLU B C 1
ATOM 3848 O O . GLU B 1 189 ? 17.938 5.375 -16.062 1 98.69 189 GLU B O 1
ATOM 3853 N N . TYR B 1 190 ? 18.844 5.629 -18.141 1 98.75 190 TYR B N 1
ATOM 3854 C CA . TYR B 1 190 ? 19.906 4.652 -17.906 1 98.75 190 TYR B CA 1
ATOM 3855 C C . TYR B 1 190 ? 21.031 5.266 -17.078 1 98.75 190 TYR B C 1
ATOM 3857 O O . TYR B 1 190 ? 21.453 6.395 -17.344 1 98.75 190 TYR B O 1
ATOM 3865 N N . VAL B 1 191 ? 21.484 4.555 -16.031 1 98.81 191 VAL B N 1
ATOM 3866 C CA . VAL B 1 191 ? 22.641 4.977 -15.242 1 98.81 191 VAL B CA 1
ATOM 3867 C C . VAL B 1 191 ? 23.547 3.781 -14.984 1 98.81 191 VAL B C 1
ATOM 3869 O O . VAL B 1 191 ? 23.188 2.641 -15.281 1 98.81 191 VAL B O 1
ATOM 3872 N N . SER B 1 192 ? 24.766 4.016 -14.445 1 98.62 192 SER B N 1
ATOM 3873 C CA . SER B 1 192 ? 25.641 2.928 -14.039 1 98.62 192 SER B CA 1
ATOM 3874 C C . SER B 1 192 ? 25.109 2.217 -12.797 1 98.62 192 SER B C 1
ATOM 3876 O O . SER B 1 192 ? 24.25 2.75 -12.094 1 98.62 192 SER B O 1
ATOM 3878 N N . LYS B 1 193 ? 25.641 1.063 -12.578 1 98.31 193 LYS B N 1
ATOM 3879 C CA . LYS B 1 193 ? 25.234 0.308 -11.398 1 98.31 193 LYS B CA 1
ATOM 3880 C C . LYS B 1 193 ? 25.422 1.125 -10.125 1 98.31 193 LYS B C 1
ATOM 3882 O O . LYS B 1 193 ? 24.5 1.264 -9.32 1 98.31 193 LYS B O 1
ATOM 3887 N N . GLN B 1 194 ? 26.594 1.656 -9.922 1 98.75 194 GLN B N 1
ATOM 3888 C CA . GLN B 1 194 ? 26.891 2.418 -8.711 1 98.75 194 GLN B CA 1
ATOM 3889 C C . GLN B 1 194 ? 25.969 3.631 -8.586 1 98.75 194 GLN B C 1
ATOM 3891 O O . GLN B 1 194 ? 25.438 3.908 -7.508 1 98.75 194 GLN B O 1
ATOM 3896 N N . ALA B 1 195 ? 25.766 4.344 -9.664 1 98.88 195 ALA B N 1
ATOM 3897 C CA . ALA B 1 195 ? 24.891 5.52 -9.656 1 98.88 195 ALA B CA 1
ATOM 3898 C C . ALA B 1 195 ? 23.469 5.137 -9.281 1 98.88 195 ALA B C 1
ATOM 3900 O O . ALA B 1 195 ? 22.766 5.902 -8.609 1 98.88 195 ALA B O 1
ATOM 3901 N N . LEU B 1 196 ? 23.031 3.986 -9.758 1 98.94 196 LEU B N 1
ATOM 3902 C CA . LEU B 1 196 ? 21.688 3.512 -9.422 1 98.94 196 LEU B CA 1
ATOM 3903 C C . LEU B 1 196 ? 21.516 3.416 -7.91 1 98.94 196 LEU B C 1
ATOM 3905 O O . LEU B 1 196 ? 20.562 3.965 -7.355 1 98.94 196 LEU B O 1
ATOM 3909 N N . PHE B 1 197 ? 22.438 2.746 -7.262 1 98.88 197 PHE B N 1
ATOM 3910 C CA . PHE B 1 197 ? 22.359 2.527 -5.824 1 98.88 197 PHE B CA 1
ATOM 3911 C C . PHE B 1 197 ? 22.531 3.838 -5.066 1 98.88 197 PHE B C 1
ATOM 3913 O O . PHE B 1 197 ? 21.828 4.09 -4.082 1 98.88 197 PHE B O 1
ATOM 3920 N N . GLU B 1 198 ? 23.344 4.75 -5.527 1 98.88 198 GLU B N 1
ATOM 3921 C CA . GLU B 1 198 ? 23.641 6.004 -4.852 1 98.88 198 GLU B CA 1
ATOM 3922 C C . GLU B 1 198 ? 22.469 6.969 -4.918 1 98.88 198 GLU B C 1
ATOM 3924 O O . GLU B 1 198 ? 22.203 7.711 -3.971 1 98.88 198 GLU B O 1
ATOM 3929 N N . GLN B 1 199 ? 21.828 6.945 -5.992 1 98.88 199 GLN B N 1
ATOM 3930 C CA . GLN B 1 199 ? 20.844 7.992 -6.246 1 98.88 199 GLN B CA 1
ATOM 3931 C C . GLN B 1 199 ? 19.438 7.551 -5.816 1 98.88 199 GLN B C 1
ATOM 3933 O O . GLN B 1 199 ? 18.562 8.391 -5.57 1 98.88 199 GLN B O 1
ATOM 3938 N N . ALA B 1 200 ? 19.188 6.305 -5.738 1 98.88 200 ALA B N 1
ATOM 3939 C CA . ALA B 1 200 ? 17.844 5.797 -5.461 1 98.88 200 ALA B CA 1
ATOM 3940 C C . ALA B 1 200 ? 17.406 6.156 -4.043 1 98.88 200 ALA B C 1
ATOM 3942 O O . ALA B 1 200 ? 18.172 5.98 -3.09 1 98.88 200 ALA B O 1
ATOM 3943 N N . ASP B 1 201 ? 16.234 6.742 -3.93 1 98.81 201 ASP B N 1
ATOM 3944 C CA . ASP B 1 201 ? 15.523 6.805 -2.652 1 98.81 201 ASP B CA 1
ATOM 3945 C C . ASP B 1 201 ? 14.773 5.508 -2.377 1 98.81 201 ASP B C 1
ATOM 3947 O O . ASP B 1 201 ? 14.57 5.133 -1.221 1 98.81 201 ASP B O 1
ATOM 3951 N N . LEU B 1 202 ? 14.312 4.887 -3.418 1 98.88 202 LEU B N 1
ATOM 3952 C CA . LEU B 1 202 ? 13.68 3.572 -3.445 1 98.88 202 LEU B CA 1
ATOM 3953 C C . LEU B 1 202 ? 14.273 2.703 -4.547 1 98.88 202 LEU B C 1
ATOM 3955 O O . LEU B 1 202 ? 14.211 3.062 -5.727 1 98.88 202 LEU B O 1
ATOM 3959 N N . LEU B 1 203 ? 14.898 1.605 -4.191 1 98.94 203 LEU B N 1
ATOM 3960 C CA . LEU B 1 203 ? 15.461 0.667 -5.152 1 98.94 203 LEU B CA 1
ATOM 3961 C C . LEU B 1 203 ? 14.625 -0.603 -5.234 1 98.94 203 LEU B C 1
ATOM 3963 O O . LEU B 1 203 ? 14.375 -1.253 -4.219 1 98.94 203 LEU B O 1
ATOM 3967 N N . SER B 1 204 ? 14.195 -0.976 -6.383 1 98.94 204 SER B N 1
ATOM 3968 C CA . SER B 1 204 ? 13.367 -2.162 -6.59 1 98.94 204 SER B CA 1
ATOM 3969 C C . SER B 1 204 ? 14.062 -3.174 -7.488 1 98.94 204 SER B C 1
ATOM 3971 O O . SER B 1 204 ? 14.531 -2.828 -8.578 1 98.94 204 SER B O 1
ATOM 3973 N N . VAL B 1 205 ? 14.109 -4.434 -7.102 1 98.94 205 VAL B N 1
ATOM 3974 C CA . VAL B 1 205 ? 14.852 -5.492 -7.77 1 98.94 205 VAL B CA 1
ATOM 3975 C C . VAL B 1 205 ? 13.93 -6.273 -8.695 1 98.94 205 VAL B C 1
ATOM 3977 O O . VAL B 1 205 ? 12.906 -6.805 -8.258 1 98.94 205 VAL B O 1
ATOM 3980 N N . HIS B 1 206 ? 14.312 -6.422 -9.961 1 98.62 206 HIS B N 1
ATOM 3981 C CA . HIS B 1 206 ? 13.492 -7.117 -10.945 1 98.62 206 HIS B CA 1
ATOM 3982 C C . HIS B 1 206 ? 14.359 -7.883 -11.945 1 98.62 206 HIS B C 1
ATOM 3984 O O . HIS B 1 206 ? 14.109 -7.836 -13.148 1 98.62 206 HIS B O 1
ATOM 3990 N N . LEU B 1 207 ? 15.328 -8.57 -11.453 1 98.12 207 LEU B N 1
ATOM 3991 C CA . LEU B 1 207 ? 16.203 -9.406 -12.258 1 98.12 207 LEU B CA 1
ATOM 3992 C C . LEU B 1 207 ? 15.805 -10.875 -12.164 1 98.12 207 LEU B C 1
ATOM 3994 O O . LEU B 1 207 ? 15.242 -11.305 -11.156 1 98.12 207 LEU B O 1
ATOM 3998 N N . VAL B 1 208 ? 16.125 -11.641 -13.188 1 94.94 208 VAL B N 1
ATOM 3999 C CA . VAL B 1 208 ? 16.062 -13.094 -13.133 1 94.94 208 VAL B CA 1
ATOM 4000 C C . VAL B 1 208 ? 17.219 -13.641 -12.312 1 94.94 208 VAL B C 1
ATOM 4002 O O . VAL B 1 208 ? 18.359 -13.188 -12.461 1 94.94 208 VAL B O 1
ATOM 4005 N N . LEU B 1 209 ? 16.969 -14.555 -11.438 1 95.5 209 LEU B N 1
ATOM 4006 C CA . LEU B 1 209 ? 18.047 -15.18 -10.68 1 95.5 209 LEU B CA 1
ATOM 4007 C C . LEU B 1 209 ? 18.906 -16.047 -11.594 1 95.5 209 LEU B C 1
ATOM 4009 O O . LEU B 1 209 ? 18.406 -16.844 -12.367 1 95.5 209 LEU B O 1
ATOM 4013 N N . SER B 1 210 ? 20.094 -15.867 -11.602 1 95.31 210 SER B N 1
ATOM 4014 C CA . SER B 1 210 ? 21.141 -16.578 -12.336 1 95.31 210 SER B CA 1
ATOM 4015 C C . SER B 1 210 ? 22.484 -16.516 -11.602 1 95.31 210 SER B C 1
ATOM 4017 O O . SER B 1 210 ? 22.578 -15.906 -10.539 1 95.31 210 SER B O 1
ATOM 4019 N N . ASP B 1 211 ? 23.438 -17.172 -12.172 1 95.56 211 ASP B N 1
ATOM 4020 C CA . ASP B 1 211 ? 24.766 -17.094 -11.578 1 95.56 211 ASP B CA 1
ATOM 4021 C C . ASP B 1 211 ? 25.266 -15.648 -11.539 1 95.56 211 ASP B C 1
ATOM 4023 O O . ASP B 1 211 ? 25.938 -15.25 -10.602 1 95.56 211 ASP B O 1
ATOM 4027 N N . ARG B 1 212 ? 24.844 -14.977 -12.477 1 94.81 212 ARG B N 1
ATOM 4028 C CA . ARG B 1 212 ? 25.312 -13.602 -12.617 1 94.81 212 ARG B CA 1
ATOM 4029 C C . ARG B 1 212 ? 24.594 -12.672 -11.648 1 94.81 212 ARG B C 1
ATOM 4031 O O . ARG B 1 212 ? 25.172 -11.68 -11.188 1 94.81 212 ARG B O 1
ATOM 4038 N N . SER B 1 213 ? 23.375 -12.977 -11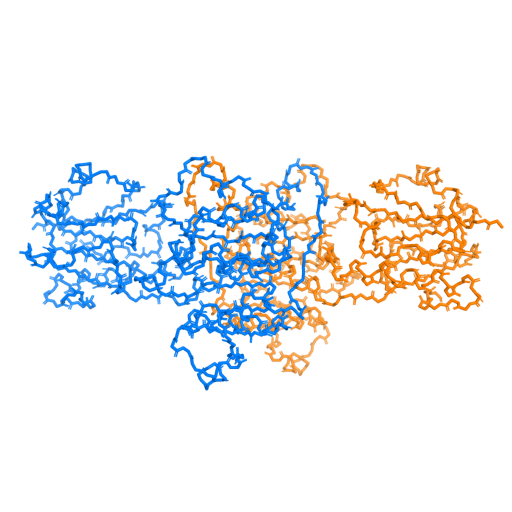.305 1 97.31 213 SER B N 1
ATOM 4039 C CA . SER B 1 213 ? 22.578 -12.055 -10.508 1 97.31 213 SER B CA 1
ATOM 4040 C C . SER B 1 213 ? 22.578 -12.445 -9.039 1 97.31 213 SER B C 1
ATOM 4042 O O . SER B 1 213 ? 22.188 -11.656 -8.18 1 97.31 213 SER B O 1
ATOM 4044 N N . ARG B 1 214 ? 23.016 -13.703 -8.766 1 97.88 214 ARG B N 1
ATOM 4045 C CA . ARG B 1 214 ? 23.078 -14.148 -7.379 1 97.88 214 ARG B CA 1
ATOM 4046 C C . ARG B 1 214 ? 24.031 -13.266 -6.57 1 97.88 214 ARG B C 1
ATOM 4048 O O . ARG B 1 214 ? 25.188 -13.078 -6.953 1 97.88 214 ARG B O 1
ATOM 4055 N N . GLY B 1 215 ? 23.531 -12.688 -5.5 1 98.19 215 GLY B N 1
ATOM 4056 C CA . GLY B 1 215 ? 24.359 -11.867 -4.617 1 98.19 215 GLY B CA 1
ATOM 4057 C C . GLY B 1 215 ? 24.75 -10.539 -5.23 1 98.19 215 GLY B C 1
ATOM 4058 O O . GLY B 1 215 ? 25.703 -9.898 -4.773 1 98.19 215 GLY B O 1
ATOM 4059 N N . LEU B 1 216 ? 24.062 -10.18 -6.246 1 98.38 216 LEU B N 1
ATOM 4060 C CA . LEU B 1 216 ? 24.375 -8.93 -6.934 1 98.38 216 LEU B CA 1
ATOM 4061 C C . LEU B 1 216 ? 24.234 -7.738 -5.996 1 98.38 216 LEU B C 1
ATOM 4063 O O . LEU B 1 216 ? 25.016 -6.785 -6.074 1 98.38 216 LEU B O 1
ATOM 4067 N N . VAL B 1 217 ? 23.219 -7.73 -5.168 1 98.81 217 VAL B N 1
ATOM 4068 C CA . VAL B 1 217 ? 23.047 -6.715 -4.129 1 98.81 217 VAL B CA 1
ATOM 4069 C C . VAL B 1 217 ? 23.797 -7.148 -2.869 1 98.81 217 VAL B C 1
ATOM 407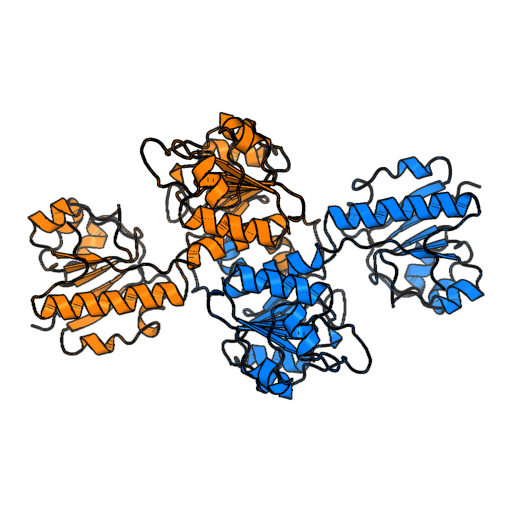1 O O . VAL B 1 217 ? 23.203 -7.734 -1.959 1 98.81 217 VAL B O 1
ATOM 4074 N N . ASP B 1 218 ? 25.047 -6.863 -2.875 1 98.56 218 ASP B N 1
ATOM 4075 C CA . ASP B 1 218 ? 25.938 -7.277 -1.794 1 98.56 218 ASP B CA 1
ATOM 4076 C C . ASP B 1 218 ? 26.219 -6.117 -0.839 1 98.56 218 ASP B C 1
ATOM 4078 O O . ASP B 1 218 ? 25.594 -5.062 -0.935 1 98.56 218 ASP B O 1
ATOM 4082 N N . ALA B 1 219 ? 27.109 -6.34 0.069 1 98.5 219 ALA B N 1
ATOM 4083 C CA . ALA B 1 219 ? 27.453 -5.352 1.094 1 98.5 219 ALA B CA 1
ATOM 4084 C C . ALA B 1 219 ? 27.938 -4.051 0.465 1 98.5 219 ALA B C 1
ATOM 4086 O O . ALA B 1 219 ? 27.609 -2.963 0.941 1 98.5 219 ALA B O 1
ATOM 4087 N N . GLN B 1 220 ? 28.688 -4.18 -0.543 1 98.5 220 GLN B N 1
ATOM 4088 C CA . GLN B 1 220 ? 29.203 -2.99 -1.211 1 98.5 220 GLN B CA 1
ATOM 4089 C C . GLN B 1 220 ? 28.078 -2.174 -1.832 1 98.5 220 GLN B C 1
ATOM 4091 O O . GLN B 1 220 ? 28 -0.958 -1.638 1 98.5 220 GLN B O 1
ATOM 4096 N N . ALA B 1 221 ? 27.266 -2.812 -2.6 1 98.75 221 ALA B N 1
ATOM 4097 C CA . ALA B 1 221 ? 26.141 -2.133 -3.23 1 98.75 221 ALA B CA 1
ATOM 4098 C C . ALA B 1 221 ? 25.234 -1.48 -2.186 1 98.75 221 ALA B C 1
ATOM 4100 O O . ALA B 1 221 ? 24.844 -0.322 -2.336 1 98.75 221 ALA B O 1
ATOM 4101 N N . LEU B 1 222 ? 24.906 -2.199 -1.144 1 98.81 222 LEU B N 1
ATOM 4102 C CA . LEU B 1 222 ? 24.094 -1.666 -0.051 1 98.81 222 LEU B CA 1
ATOM 4103 C C . LEU B 1 222 ? 24.781 -0.472 0.602 1 98.81 222 LEU B C 1
ATOM 4105 O O . LEU B 1 222 ? 24.109 0.461 1.057 1 98.81 222 LEU B O 1
ATOM 4109 N N . GLY B 1 223 ? 26.062 -0.516 0.646 1 98.5 223 GLY B N 1
ATOM 4110 C CA . GLY B 1 223 ? 26.844 0.566 1.221 1 98.5 223 GLY B CA 1
ATOM 4111 C C . GLY B 1 223 ? 26.766 1.851 0.417 1 98.5 223 GLY B C 1
ATOM 4112 O O . GLY B 1 223 ? 27 2.938 0.952 1 98.5 223 GLY B O 1
ATOM 4113 N N . TRP B 1 224 ? 26.484 1.733 -0.897 1 98.69 224 TRP B N 1
ATOM 4114 C CA . TRP B 1 224 ? 26.344 2.904 -1.757 1 98.69 224 TRP B CA 1
ATOM 4115 C C . TRP B 1 224 ? 25.031 3.621 -1.489 1 98.69 224 TRP B C 1
ATOM 4117 O O . TRP B 1 224 ? 24.891 4.809 -1.798 1 98.69 224 TRP B O 1
ATOM 4127 N N . MET B 1 225 ? 24.016 2.975 -0.943 1 98.69 225 MET B N 1
ATOM 4128 C CA . MET B 1 225 ? 22.688 3.545 -0.794 1 98.69 225 MET B CA 1
ATOM 4129 C C . MET B 1 225 ? 22.656 4.578 0.325 1 98.69 225 MET B C 1
ATOM 4131 O O . MET B 1 225 ? 23.406 4.477 1.292 1 98.69 225 MET B O 1
ATOM 4135 N N . LYS B 1 226 ? 21.734 5.574 0.218 1 97.81 226 LYS B N 1
ATOM 4136 C CA . LYS B 1 226 ? 21.484 6.551 1.274 1 97.81 226 LYS B CA 1
ATOM 4137 C C . LYS B 1 226 ? 20.906 5.883 2.516 1 97.81 226 LYS B C 1
ATOM 4139 O O . LYS B 1 226 ? 20.078 4.969 2.406 1 97.81 226 LYS B O 1
ATOM 4144 N N . PRO B 1 227 ? 21.328 6.324 3.662 1 97.88 227 PRO B N 1
ATOM 4145 C CA . PRO B 1 227 ? 20.719 5.785 4.875 1 97.88 227 PRO B CA 1
ATOM 4146 C C . PRO B 1 227 ? 19.203 5.953 4.895 1 97.88 227 PRO B C 1
ATOM 4148 O O . PRO B 1 227 ? 18.5 5.203 5.574 1 97.88 227 PRO B O 1
ATOM 4151 N N . SER B 1 228 ? 18.641 6.883 4.152 1 97.69 228 SER B N 1
ATOM 4152 C CA . SER B 1 228 ? 17.219 7.16 4.105 1 97.69 228 SER B CA 1
ATOM 4153 C C . SER B 1 228 ? 16.516 6.309 3.051 1 97.69 228 SER B C 1
ATOM 4155 O O . SER B 1 228 ? 15.297 6.348 2.924 1 97.69 228 SER B O 1
ATOM 4157 N N . ALA B 1 229 ? 17.234 5.5 2.268 1 98.62 229 ALA B N 1
ATOM 4158 C CA . ALA B 1 229 ? 16.688 4.793 1.113 1 98.62 229 ALA B CA 1
ATOM 4159 C C . ALA B 1 229 ? 16.016 3.486 1.538 1 98.62 229 ALA B C 1
ATOM 4161 O O . ALA B 1 229 ? 16.281 2.971 2.625 1 98.62 229 ALA B O 1
ATOM 4162 N N . TYR B 1 230 ? 15.141 3.012 0.695 1 98.81 230 TYR B N 1
ATOM 4163 C CA . TYR B 1 230 ? 14.453 1.741 0.869 1 98.81 230 TYR B CA 1
ATOM 4164 C C . TYR B 1 230 ? 14.836 0.752 -0.223 1 98.81 230 TYR B C 1
ATOM 4166 O O . TYR B 1 230 ? 15.164 1.152 -1.344 1 98.81 230 TYR B O 1
ATOM 4174 N N . LEU B 1 231 ? 14.82 -0.5 0.108 1 98.94 231 LEU B N 1
ATOM 4175 C CA . LEU B 1 231 ? 15.016 -1.585 -0.847 1 98.94 231 LEU B CA 1
ATOM 4176 C C . LEU B 1 231 ? 13.773 -2.471 -0.926 1 98.94 231 LEU B C 1
ATOM 4178 O O . LEU B 1 231 ? 13.211 -2.848 0.103 1 98.94 231 LEU B O 1
ATOM 4182 N N . VAL B 1 232 ? 13.305 -2.742 -2.104 1 98.94 232 VAL B N 1
ATOM 4183 C CA . VAL B 1 232 ? 12.188 -3.648 -2.334 1 98.94 232 VAL B CA 1
ATOM 4184 C C . VAL B 1 232 ? 12.648 -4.836 -3.176 1 98.94 232 VAL B C 1
ATOM 4186 O O . VAL B 1 232 ? 13.281 -4.656 -4.219 1 98.94 232 VAL B O 1
ATOM 4189 N N . ASN B 1 233 ? 12.391 -6.031 -2.719 1 98.94 233 ASN B N 1
ATOM 4190 C CA . ASN B 1 233 ? 12.703 -7.227 -3.496 1 98.94 233 ASN B CA 1
ATOM 4191 C C . ASN B 1 233 ? 11.516 -8.18 -3.553 1 98.94 233 ASN B C 1
ATOM 4193 O O . ASN B 1 233 ? 11.172 -8.812 -2.551 1 98.94 233 ASN B O 1
ATOM 4197 N N . THR B 1 234 ? 10.922 -8.266 -4.695 1 98.69 234 THR B N 1
ATOM 4198 C CA . THR B 1 234 ? 9.852 -9.219 -4.973 1 98.69 234 THR B CA 1
ATOM 4199 C C . THR B 1 234 ? 10.234 -10.156 -6.109 1 98.69 234 THR B C 1
ATOM 4201 O O . THR B 1 234 ? 9.375 -10.797 -6.715 1 98.69 234 THR B O 1
ATOM 4204 N N . ALA B 1 235 ? 11.492 -10.148 -6.496 1 97.69 235 ALA B N 1
ATOM 4205 C CA . ALA B 1 235 ? 11.992 -11 -7.566 1 97.69 235 ALA B CA 1
ATOM 4206 C C . ALA B 1 235 ? 12.391 -12.375 -7.035 1 97.69 235 ALA B C 1
ATOM 4208 O O . ALA B 1 235 ? 11.539 -13.266 -6.895 1 97.69 235 ALA B O 1
ATOM 4209 N N . ARG B 1 236 ? 13.703 -12.5 -6.605 1 97.44 236 ARG B N 1
ATOM 4210 C CA . ARG B 1 236 ? 14.211 -13.711 -5.969 1 97.44 236 ARG B CA 1
ATOM 4211 C C . ARG B 1 236 ? 15.133 -13.367 -4.801 1 97.44 236 ARG B C 1
ATOM 4213 O O . ARG B 1 236 ? 15.938 -12.438 -4.891 1 97.44 236 ARG B O 1
ATOM 4220 N N . GLY B 1 237 ? 14.984 -14.125 -3.717 1 97.69 237 GLY B N 1
ATOM 4221 C CA . GLY B 1 237 ? 15.719 -13.859 -2.486 1 97.69 237 GLY B CA 1
ATOM 4222 C C . GLY B 1 237 ? 17.219 -13.781 -2.691 1 97.69 237 GLY B C 1
ATOM 4223 O O . GLY B 1 237 ? 17.844 -12.781 -2.344 1 97.69 237 GLY B O 1
ATOM 4224 N N . PRO B 1 238 ? 17.797 -14.727 -3.428 1 97.94 238 PRO B N 1
ATOM 4225 C CA . PRO B 1 238 ? 19.25 -14.859 -3.486 1 97.94 238 PRO B CA 1
ATOM 4226 C C . PRO B 1 238 ? 19.906 -13.766 -4.332 1 97.94 238 PRO B C 1
ATOM 4228 O O . PRO B 1 238 ? 21.141 -13.703 -4.41 1 97.94 238 PRO B O 1
ATOM 4231 N N . ILE B 1 239 ? 19.141 -12.93 -4.949 1 98.69 239 ILE B N 1
ATOM 4232 C CA . ILE B 1 239 ? 19.734 -11.797 -5.66 1 98.69 239 ILE B CA 1
ATOM 4233 C C . ILE B 1 239 ? 20.328 -10.812 -4.656 1 98.69 239 ILE B C 1
ATOM 4235 O O . ILE B 1 239 ? 21.328 -10.148 -4.941 1 98.69 239 ILE B O 1
ATOM 4239 N N . VAL B 1 240 ? 19.734 -10.719 -3.523 1 98.88 240 VAL B N 1
ATOM 4240 C CA . VAL B 1 240 ? 20.188 -9.875 -2.43 1 98.88 240 VAL B CA 1
ATOM 4241 C C . VAL B 1 240 ? 20.953 -10.711 -1.399 1 98.88 240 VAL B C 1
ATOM 4243 O O . VAL B 1 240 ? 20.453 -11.758 -0.965 1 98.88 240 VAL B O 1
ATOM 4246 N N . ASP B 1 241 ? 22.125 -10.305 -1.066 1 98.75 241 ASP B N 1
ATOM 4247 C CA . ASP B 1 241 ? 22.828 -10.93 0.055 1 98.75 241 ASP B CA 1
ATOM 4248 C C . ASP B 1 241 ? 22.094 -10.672 1.369 1 98.75 241 ASP B C 1
ATOM 4250 O O . ASP B 1 241 ? 22.172 -9.57 1.92 1 98.75 241 ASP B O 1
ATOM 4254 N N . GLU B 1 242 ? 21.453 -11.695 1.859 1 98.25 242 GLU B N 1
ATOM 4255 C CA . GLU B 1 242 ? 20.547 -11.539 3.004 1 98.25 242 GLU B CA 1
ATOM 4256 C C . GLU B 1 242 ? 21.312 -11.078 4.242 1 98.25 242 GLU B C 1
ATOM 4258 O O . GLU B 1 242 ? 20.844 -10.211 4.98 1 98.25 242 GLU B O 1
ATOM 4263 N N . ALA B 1 243 ? 22.422 -11.711 4.477 1 98.38 243 ALA B N 1
ATOM 4264 C CA . ALA B 1 243 ? 23.219 -11.336 5.641 1 98.38 243 ALA B CA 1
ATOM 4265 C C . ALA B 1 243 ? 23.641 -9.875 5.57 1 98.38 243 ALA B C 1
ATOM 4267 O O . ALA B 1 243 ? 23.594 -9.156 6.57 1 98.38 243 ALA B O 1
ATOM 4268 N N . ALA B 1 244 ? 24.094 -9.422 4.434 1 98.69 244 ALA B N 1
ATOM 4269 C CA . ALA B 1 244 ? 24.484 -8.031 4.238 1 98.69 244 ALA B CA 1
ATOM 4270 C C . ALA B 1 244 ? 23.297 -7.094 4.445 1 98.69 244 ALA B C 1
ATOM 4272 O O . ALA B 1 244 ? 23.438 -6.031 5.059 1 98.69 244 ALA B O 1
ATOM 4273 N N . LEU B 1 245 ? 22.188 -7.48 3.92 1 98.88 245 LEU B N 1
ATOM 4274 C CA . LEU B 1 245 ? 20.984 -6.656 4.059 1 98.88 245 LEU B CA 1
ATOM 4275 C C . LEU B 1 245 ? 20.578 -6.543 5.523 1 98.88 245 LEU B C 1
ATOM 4277 O O . LEU B 1 245 ? 20.266 -5.449 6.004 1 98.88 245 LEU B O 1
ATOM 4281 N N . ILE B 1 246 ? 20.531 -7.672 6.246 1 98.81 246 ILE B N 1
ATOM 4282 C CA . ILE B 1 246 ? 20.188 -7.684 7.66 1 98.81 246 ILE B CA 1
ATOM 4283 C C . ILE B 1 246 ? 21.141 -6.762 8.43 1 98.81 246 ILE B C 1
ATOM 4285 O O . ILE B 1 246 ? 20.688 -5.953 9.25 1 98.81 246 ILE B O 1
ATOM 4289 N N . SER B 1 247 ? 22.391 -6.875 8.125 1 98.69 247 SER B N 1
ATOM 4290 C CA . SER B 1 247 ? 23.375 -6.02 8.781 1 98.69 247 SER B CA 1
ATOM 4291 C C . SER B 1 247 ? 23.109 -4.547 8.508 1 98.69 247 SER B C 1
ATOM 4293 O O . SER B 1 247 ? 23.125 -3.725 9.43 1 98.69 247 SER B O 1
ATOM 4295 N N . ALA B 1 248 ? 22.875 -4.156 7.27 1 98.62 248 ALA B N 1
ATOM 4296 C CA . ALA B 1 248 ? 22.594 -2.775 6.887 1 98.62 248 ALA B CA 1
ATOM 4297 C C . ALA B 1 248 ? 21.344 -2.25 7.609 1 98.62 248 ALA B C 1
ATOM 4299 O O . ALA B 1 248 ? 21.344 -1.112 8.086 1 98.62 248 ALA B O 1
ATOM 4300 N N . LEU B 1 249 ? 20.328 -3.043 7.723 1 98.62 249 LEU B N 1
ATOM 4301 C CA . LEU B 1 249 ? 19.078 -2.668 8.367 1 98.62 249 LEU B CA 1
ATOM 4302 C C . LEU B 1 249 ? 19.266 -2.504 9.867 1 98.62 249 LEU B C 1
ATOM 4304 O O . LEU B 1 249 ? 18.781 -1.536 10.461 1 98.62 249 LEU B O 1
ATOM 4308 N N . GLN B 1 250 ? 19.984 -3.408 10.484 1 98.31 250 GLN B N 1
ATOM 4309 C CA . GLN B 1 250 ? 20.203 -3.379 11.93 1 98.31 250 GLN B CA 1
ATOM 4310 C C . GLN B 1 250 ? 21.078 -2.189 12.328 1 98.31 250 GLN B C 1
ATOM 4312 O O . GLN B 1 250 ? 20.906 -1.623 13.406 1 98.31 250 GLN B O 1
ATOM 4317 N N . GLN B 1 251 ? 21.938 -1.757 11.445 1 97.44 251 GLN B N 1
ATOM 4318 C CA . GLN B 1 251 ? 22.875 -0.678 11.75 1 97.44 251 GLN B CA 1
ATOM 4319 C C . GLN B 1 251 ? 22.312 0.675 11.328 1 97.44 251 GLN B C 1
ATOM 4321 O O . GLN B 1 251 ? 22.969 1.707 11.5 1 97.44 251 GLN B O 1
ATOM 4326 N N . GLY B 1 252 ? 21.188 0.653 10.727 1 96 252 GLY B N 1
ATOM 4327 C CA . GLY B 1 252 ? 20.547 1.899 10.336 1 96 252 GLY B CA 1
ATOM 4328 C C . GLY B 1 252 ? 21.172 2.52 9.094 1 96 252 GLY B C 1
ATOM 4329 O O . GLY B 1 252 ? 21.094 3.732 8.898 1 96 252 GLY B O 1
ATOM 4330 N N . ARG B 1 253 ? 21.812 1.763 8.328 1 96.5 253 ARG B N 1
ATOM 4331 C CA . ARG B 1 253 ? 22.422 2.242 7.094 1 96.5 253 ARG B CA 1
ATOM 4332 C C . ARG B 1 253 ? 21.422 2.248 5.949 1 96.5 253 ARG B C 1
ATOM 4334 O O . ARG B 1 253 ? 21.703 2.762 4.867 1 96.5 253 ARG B O 1
ATOM 4341 N N . LEU B 1 254 ? 20.344 1.66 6.129 1 97.62 254 LEU B N 1
ATOM 4342 C CA . LEU B 1 254 ? 19.156 1.673 5.277 1 97.62 254 LEU B CA 1
ATOM 4343 C C . LEU B 1 254 ? 17.906 1.975 6.094 1 97.62 254 LEU B C 1
ATOM 4345 O O . LEU B 1 254 ? 17.766 1.514 7.23 1 97.62 254 LEU B O 1
ATOM 4349 N N . ALA B 1 255 ? 17.016 2.754 5.5 1 97.75 255 ALA B N 1
ATOM 4350 C CA . ALA B 1 255 ? 15.82 3.127 6.238 1 97.75 255 ALA B CA 1
ATOM 4351 C C . ALA B 1 255 ? 1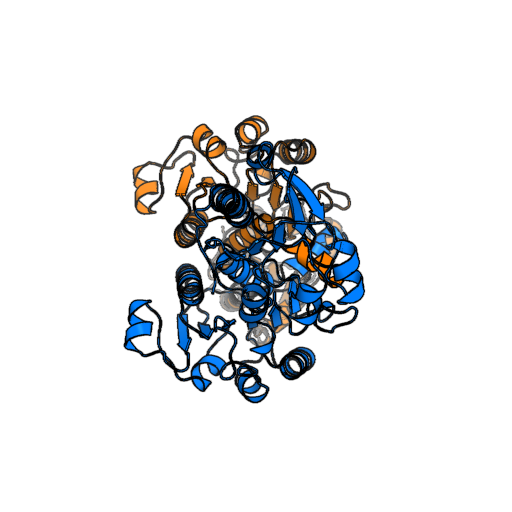4.906 1.921 6.441 1 97.75 255 ALA B C 1
ATOM 4353 O O . ALA B 1 255 ? 14.234 1.811 7.469 1 97.75 255 ALA B O 1
ATOM 4354 N N . GLY B 1 256 ? 14.867 1.036 5.41 1 98.56 256 GLY B N 1
ATOM 4355 C CA . GLY B 1 256 ? 14.016 -0.14 5.508 1 98.56 256 GLY B CA 1
ATOM 4356 C C . GLY B 1 256 ? 14.008 -0.983 4.246 1 98.56 256 GLY B C 1
ATOM 4357 O O . GLY B 1 256 ? 14.617 -0.607 3.242 1 98.56 256 GLY B O 1
ATOM 4358 N N . ALA B 1 257 ? 13.328 -2.104 4.32 1 98.94 257 ALA B N 1
ATOM 4359 C CA . ALA B 1 257 ? 13.195 -3 3.174 1 98.94 257 ALA B CA 1
ATOM 4360 C C . ALA B 1 257 ? 11.805 -3.639 3.139 1 98.94 257 ALA B C 1
ATOM 4362 O O . ALA B 1 257 ? 11.234 -3.959 4.188 1 98.94 257 ALA B O 1
ATOM 4363 N N . ALA B 1 258 ? 11.281 -3.768 1.991 1 98.94 258 ALA B N 1
ATOM 4364 C CA . ALA B 1 258 ? 10.086 -4.566 1.74 1 98.94 258 ALA B CA 1
ATOM 4365 C C . ALA B 1 258 ? 10.414 -5.816 0.934 1 98.94 258 ALA B C 1
ATOM 4367 O O . ALA B 1 258 ? 10.992 -5.727 -0.154 1 98.94 258 ALA B O 1
ATOM 4368 N N . LEU B 1 259 ? 10.062 -6.965 1.472 1 98.94 259 LEU B N 1
ATOM 4369 C CA . LEU B 1 259 ? 10.492 -8.234 0.909 1 98.94 259 LEU B CA 1
ATOM 4370 C C . LEU B 1 259 ? 9.312 -9.195 0.768 1 98.94 259 LEU B C 1
ATOM 4372 O O . LEU B 1 259 ? 8.492 -9.312 1.677 1 98.94 259 LEU B O 1
ATOM 4376 N N . ASP B 1 260 ? 9.273 -9.922 -0.368 1 98.81 260 ASP B N 1
ATOM 4377 C CA . ASP B 1 260 ? 8.266 -10.969 -0.563 1 98.81 260 ASP B CA 1
ATOM 4378 C C . ASP B 1 260 ? 8.922 -12.305 -0.886 1 98.81 260 ASP B C 1
ATOM 4380 O O . ASP B 1 260 ? 8.234 -13.312 -1.078 1 98.81 260 ASP B O 1
ATOM 4384 N N . VAL B 1 261 ? 10.234 -12.305 -1.042 1 98.44 261 VAL B N 1
ATOM 4385 C CA . VAL B 1 261 ? 10.984 -13.508 -1.405 1 98.44 261 VAL B CA 1
ATOM 4386 C C . VAL B 1 261 ? 12.203 -13.648 -0.5 1 98.44 261 VAL B C 1
ATOM 4388 O O . VAL B 1 261 ? 12.742 -12.648 -0.011 1 98.44 261 VAL B O 1
ATOM 4391 N N . PHE B 1 262 ? 12.625 -14.867 -0.339 1 97.88 262 PHE B N 1
ATOM 4392 C CA . PHE B 1 262 ? 13.68 -15.164 0.628 1 97.88 262 PHE B CA 1
ATOM 4393 C C . PHE B 1 262 ? 14.578 -16.281 0.122 1 97.88 262 PHE B C 1
ATOM 4395 O O . PHE B 1 262 ? 14.211 -17.016 -0.806 1 97.88 262 PHE B O 1
ATOM 4402 N N . GLU B 1 263 ? 15.719 -16.391 0.713 1 96 263 GLU B N 1
ATOM 4403 C CA . GLU B 1 263 ? 16.641 -17.469 0.351 1 96 263 GLU B CA 1
ATOM 4404 C C . GLU B 1 263 ? 16.047 -18.844 0.669 1 96 263 GLU B C 1
ATOM 4406 O O . GLU B 1 263 ? 16.203 -19.781 -0.108 1 96 263 GLU B O 1
ATOM 4411 N N . GLN B 1 264 ? 15.438 -18.922 1.764 1 93.5 264 GLN B N 1
ATOM 4412 C CA . GLN B 1 264 ? 14.758 -20.141 2.197 1 93.5 264 GLN B CA 1
ATOM 4413 C C . GLN B 1 264 ? 13.273 -19.891 2.438 1 93.5 264 GLN B C 1
ATOM 4415 O O . GLN B 1 264 ? 12.906 -18.938 3.121 1 93.5 264 GLN B O 1
ATOM 4420 N N . GLU B 1 265 ? 12.461 -20.75 1.818 1 92.69 265 GLU B N 1
ATOM 4421 C CA . GLU B 1 265 ? 11.016 -20.609 1.973 1 92.69 265 GLU B CA 1
ATOM 4422 C C . GLU B 1 265 ? 10.375 -21.969 2.299 1 92.69 265 GLU B C 1
ATOM 4424 O O . GLU B 1 265 ? 10.75 -22.984 1.734 1 92.69 265 GLU B O 1
ATOM 4429 N N . PRO B 1 266 ? 9.461 -21.984 3.213 1 92.25 266 PRO B N 1
ATOM 4430 C CA . PRO B 1 266 ? 8.961 -20.844 3.998 1 92.25 266 PRO B CA 1
ATOM 4431 C C . PRO B 1 266 ? 10.031 -20.234 4.895 1 92.25 266 PRO B C 1
ATOM 4433 O O . PRO B 1 266 ? 10.953 -20.938 5.328 1 92.25 266 PRO B O 1
ATOM 4436 N N . LEU B 1 267 ? 9.867 -18.938 5.172 1 95.88 267 LEU B N 1
ATOM 4437 C CA . LEU B 1 267 ? 10.836 -18.219 5.98 1 95.88 267 LEU B CA 1
ATOM 4438 C C . LEU B 1 267 ? 10.898 -18.781 7.395 1 95.88 267 LEU B C 1
ATOM 4440 O O . LEU B 1 267 ? 9.883 -18.859 8.086 1 95.88 267 LEU B O 1
ATOM 4444 N N . PRO B 1 268 ? 12.055 -19.281 7.809 1 94.38 268 PRO B N 1
ATOM 4445 C CA . PRO B 1 268 ? 12.164 -19.922 9.117 1 94.38 268 PRO B CA 1
ATOM 4446 C C . PRO B 1 268 ? 11.688 -19.031 10.258 1 94.38 268 PRO B C 1
ATOM 4448 O O . PRO B 1 268 ? 11.828 -17.797 10.188 1 94.38 268 PRO B O 1
ATOM 4451 N N . ALA B 1 269 ? 11.359 -19.844 11.266 1 91.12 269 ALA B N 1
ATOM 4452 C CA . ALA B 1 269 ? 10.945 -19.141 12.477 1 91.12 269 ALA B CA 1
ATOM 4453 C C . ALA B 1 269 ? 12.109 -18.359 13.086 1 91.12 269 ALA B C 1
ATOM 4455 O O . ALA B 1 269 ? 13.258 -18.812 13.031 1 91.12 269 ALA B O 1
ATOM 4456 N N . GLY B 1 270 ? 12.016 -17.25 13.523 1 93.44 270 GLY B N 1
ATOM 4457 C CA . GLY B 1 270 ? 13.031 -16.453 14.195 1 93.44 270 GLY B CA 1
ATOM 4458 C C . GLY B 1 270 ? 13.891 -15.648 13.242 1 93.44 270 GLY B C 1
ATOM 4459 O O . GLY B 1 270 ? 14.773 -14.906 13.672 1 93.44 270 GLY B O 1
ATOM 4460 N N . HIS B 1 271 ? 13.75 -16 11.945 1 97.31 271 HIS B N 1
ATOM 4461 C CA . HIS B 1 271 ? 14.531 -15.227 10.977 1 97.31 271 HIS B CA 1
ATOM 4462 C C . HIS B 1 271 ? 14.391 -13.734 11.227 1 97.31 271 HIS B C 1
ATOM 4464 O O . HIS B 1 271 ? 13.289 -13.242 11.484 1 97.31 271 HIS B O 1
ATOM 4470 N N . PRO B 1 272 ? 15.422 -12.93 11.102 1 98.25 272 PRO B N 1
ATOM 4471 C CA . PRO B 1 272 ? 15.383 -11.5 11.406 1 98.25 272 PRO B CA 1
ATOM 4472 C C . PRO B 1 272 ? 14.383 -10.734 10.547 1 98.25 272 PRO B C 1
ATOM 4474 O O . PRO B 1 272 ? 13.789 -9.758 11 1 98.25 272 PRO B O 1
ATOM 4477 N N . PHE B 1 273 ? 14.164 -11.141 9.383 1 98.62 273 PHE B N 1
ATOM 4478 C CA . PHE B 1 273 ? 13.234 -10.453 8.492 1 98.62 273 PHE B CA 1
ATOM 4479 C C . PHE B 1 273 ? 11.82 -10.484 9.055 1 98.62 273 PHE B C 1
ATOM 4481 O O . PHE B 1 273 ? 10.953 -9.734 8.609 1 98.62 273 PHE B O 1
ATOM 4488 N N . ARG B 1 274 ? 11.5 -11.391 9.977 1 98.06 274 ARG B N 1
ATOM 4489 C CA . ARG B 1 274 ? 10.18 -11.492 10.594 1 98.06 274 ARG B CA 1
ATOM 4490 C C . ARG B 1 274 ? 10.016 -10.453 11.695 1 98.06 274 ARG B C 1
ATOM 4492 O O . ARG B 1 274 ? 8.891 -10.133 12.094 1 98.06 274 ARG B O 1
ATOM 4499 N N . THR B 1 275 ? 11.172 -9.859 12.219 1 96.75 275 THR B N 1
ATOM 4500 C CA . THR B 1 275 ? 11.016 -9.156 13.492 1 96.75 275 THR B CA 1
ATOM 4501 C C . THR B 1 275 ? 11.594 -7.742 13.391 1 96.75 275 THR B C 1
ATOM 4503 O O . THR B 1 275 ? 11.25 -6.871 14.195 1 96.75 275 THR B O 1
ATOM 4506 N N . LEU B 1 276 ? 12.516 -7.508 12.453 1 97.94 276 LEU B N 1
ATOM 4507 C CA . LEU B 1 276 ? 13.078 -6.168 12.328 1 97.94 276 LEU B CA 1
ATOM 4508 C C . LEU B 1 276 ? 11.977 -5.137 12.086 1 97.94 276 LEU B C 1
ATOM 4510 O O . LEU B 1 276 ? 11.133 -5.324 11.211 1 97.94 276 LEU B O 1
ATOM 4514 N N . ASP B 1 277 ? 11.953 -4.035 12.773 1 96.19 277 ASP B N 1
ATOM 4515 C CA . ASP B 1 277 ? 10.898 -3.025 12.742 1 96.19 277 ASP B CA 1
ATOM 4516 C C . ASP B 1 277 ? 10.867 -2.307 11.391 1 96.19 277 ASP B C 1
ATOM 4518 O O . ASP B 1 277 ? 9.82 -1.831 10.961 1 96.19 277 ASP B O 1
ATOM 4522 N N . ASN B 1 278 ? 12.062 -2.217 10.758 1 97.94 278 ASN B N 1
ATOM 4523 C CA . ASN B 1 278 ? 12.141 -1.484 9.5 1 97.94 278 ASN B CA 1
ATOM 4524 C C . ASN B 1 278 ? 12.086 -2.424 8.297 1 97.94 278 ASN B C 1
ATOM 4526 O O . ASN B 1 278 ? 12.547 -2.074 7.207 1 97.94 278 ASN B O 1
ATOM 4530 N N . VAL B 1 279 ? 11.531 -3.646 8.523 1 98.75 279 VAL B N 1
ATOM 4531 C CA . VAL B 1 279 ? 11.305 -4.586 7.43 1 98.75 279 VAL B CA 1
ATOM 4532 C C . VAL B 1 279 ? 9.812 -4.871 7.301 1 98.75 279 VAL B C 1
ATOM 4534 O O . VAL B 1 279 ? 9.141 -5.176 8.297 1 98.75 279 VAL B O 1
ATOM 4537 N N . LEU B 1 280 ? 9.258 -4.676 6.172 1 98.88 280 LEU B N 1
ATOM 4538 C CA . LEU B 1 280 ? 7.938 -5.16 5.793 1 98.88 280 LEU B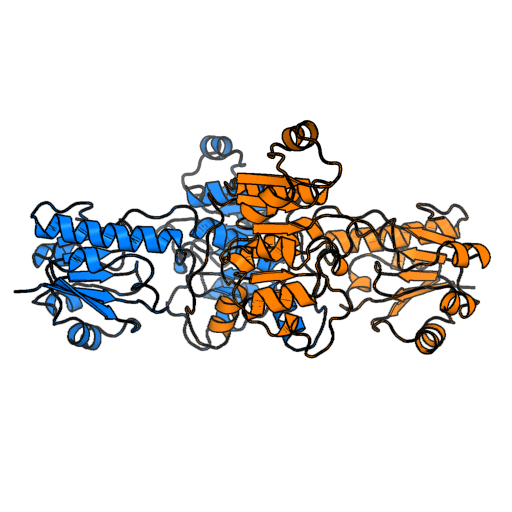 CA 1
ATOM 4539 C C . LEU B 1 280 ? 8.047 -6.398 4.906 1 98.88 280 LEU B C 1
ATOM 4541 O O . LEU B 1 280 ? 8.484 -6.309 3.76 1 98.88 280 LEU B O 1
ATOM 4545 N N . ALA B 1 281 ? 7.66 -7.527 5.418 1 98.81 281 ALA B N 1
ATOM 4546 C CA . ALA B 1 281 ? 7.816 -8.781 4.691 1 98.81 281 ALA B CA 1
ATOM 4547 C C . ALA B 1 281 ? 6.473 -9.477 4.496 1 98.81 281 ALA B C 1
ATOM 4549 O O . ALA B 1 281 ? 5.633 -9.484 5.402 1 98.81 281 ALA B O 1
ATOM 4550 N N . THR B 1 282 ? 6.238 -9.992 3.336 1 98.69 282 THR B N 1
ATOM 4551 C CA . THR B 1 282 ? 5.102 -10.852 3.033 1 98.69 282 THR B CA 1
ATOM 4552 C C . THR B 1 282 ? 5.578 -12.219 2.553 1 98.69 282 THR B C 1
ATOM 4554 O O . THR B 1 282 ? 6.711 -12.367 2.092 1 98.69 282 THR B O 1
ATOM 4557 N N . PRO B 1 283 ? 4.805 -13.266 2.727 1 97.81 283 PRO B N 1
ATOM 4558 C CA . PRO B 1 283 ? 5.234 -14.648 2.506 1 97.81 283 PRO B CA 1
ATOM 4559 C C . PRO B 1 283 ? 5.066 -15.094 1.055 1 97.81 283 PRO B C 1
ATOM 4561 O O . PRO B 1 283 ? 4.379 -16.078 0.784 1 97.81 283 PRO B O 1
ATOM 4564 N N . HIS B 1 284 ? 5.789 -14.422 0.101 1 97.62 284 HIS B N 1
ATOM 4565 C CA . HIS B 1 284 ? 5.855 -14.781 -1.312 1 97.62 284 HIS B CA 1
ATOM 4566 C C . HIS B 1 284 ? 4.461 -14.867 -1.924 1 97.62 284 HIS B C 1
ATOM 4568 O O . HIS B 1 284 ? 4.098 -15.891 -2.508 1 97.62 284 HIS B O 1
ATOM 4574 N N . VAL B 1 285 ? 3.736 -13.742 -1.876 1 98.06 285 VAL B N 1
ATOM 4575 C CA . VAL B 1 285 ? 2.342 -13.734 -2.307 1 98.06 285 VAL B CA 1
ATOM 4576 C C . VAL B 1 285 ? 2.199 -12.906 -3.58 1 98.06 285 VAL B C 1
ATOM 4578 O O . VAL B 1 285 ? 1.085 -12.594 -4 1 98.06 285 VAL B O 1
ATOM 4581 N N . GLY B 1 286 ? 3.268 -12.555 -4.215 1 97.5 286 GLY B N 1
ATOM 4582 C CA . GLY B 1 286 ? 3.221 -11.766 -5.438 1 97.5 286 GLY B CA 1
ATOM 4583 C C . GLY B 1 286 ? 2.295 -12.352 -6.488 1 97.5 286 GLY B C 1
ATOM 4584 O O . GLY B 1 286 ? 1.533 -11.617 -7.129 1 97.5 286 GLY B O 1
ATOM 4585 N N . TYR B 1 287 ? 2.338 -13.664 -6.648 1 96.19 287 TYR B N 1
ATOM 4586 C CA . TYR B 1 287 ? 1.529 -14.312 -7.672 1 96.19 287 TYR B CA 1
ATOM 4587 C C . TYR B 1 287 ? 0.219 -14.828 -7.09 1 96.19 287 TYR B C 1
ATOM 4589 O O . TYR B 1 287 ? -0.607 -15.398 -7.805 1 96.19 287 TYR B O 1
ATOM 4597 N N . VAL B 1 288 ? 0.008 -14.719 -5.773 1 97.5 288 VAL B N 1
ATOM 4598 C CA . VAL B 1 288 ? -1.164 -15.227 -5.07 1 97.5 288 VAL B CA 1
ATOM 4599 C C . VAL B 1 288 ? -2.303 -14.211 -5.164 1 97.5 288 VAL B C 1
ATOM 4601 O O . VAL B 1 288 ? -2.594 -13.5 -4.199 1 97.5 288 VAL B O 1
ATOM 4604 N N . SER B 1 289 ? -2.91 -14.141 -6.312 1 97.62 289 SER B N 1
ATOM 4605 C CA . SER B 1 289 ? -4.039 -13.25 -6.57 1 97.62 289 SER B CA 1
ATOM 4606 C C . SER B 1 289 ? -5.168 -13.984 -7.281 1 97.62 289 SER B C 1
ATOM 4608 O O . SER B 1 289 ? -4.941 -15.008 -7.93 1 97.62 289 SER B O 1
ATOM 4610 N N . GLN B 1 290 ? -6.34 -13.43 -7.203 1 97.12 290 GLN B N 1
ATOM 4611 C CA . GLN B 1 290 ? -7.531 -14.047 -7.781 1 97.12 290 GLN B CA 1
ATOM 4612 C C . GLN B 1 290 ? -7.348 -14.312 -9.273 1 97.12 290 GLN B C 1
ATOM 4614 O O . GLN B 1 290 ? -7.543 -15.438 -9.742 1 97.12 290 GLN B O 1
ATOM 4619 N N . ASN B 1 291 ? -6.926 -13.328 -10.008 1 97.69 291 ASN B N 1
ATOM 4620 C CA . ASN B 1 291 ? -6.809 -13.469 -11.453 1 97.69 291 ASN B CA 1
ATOM 4621 C C . ASN B 1 291 ? -5.711 -14.453 -11.836 1 97.69 291 ASN B C 1
ATOM 4623 O O . ASN B 1 291 ? -5.871 -15.242 -12.773 1 97.69 291 ASN B O 1
ATOM 4627 N N . ASN B 1 292 ? -4.621 -14.445 -11.102 1 98.06 292 ASN B N 1
ATOM 4628 C CA . ASN B 1 292 ? -3.541 -15.359 -11.438 1 98.06 292 ASN B CA 1
ATOM 4629 C C . ASN B 1 292 ? -3.912 -16.812 -11.109 1 98.06 292 ASN B C 1
ATOM 4631 O O . ASN B 1 292 ? -3.629 -17.719 -11.891 1 98.06 292 ASN B O 1
ATOM 4635 N N . TYR B 1 293 ? -4.531 -17.047 -9.977 1 97.94 293 TYR B N 1
ATOM 4636 C CA . TYR B 1 293 ? -4.945 -18.391 -9.617 1 97.94 293 TYR B CA 1
ATOM 4637 C C . TYR B 1 293 ? -5.992 -18.922 -10.586 1 97.94 293 TYR B C 1
ATOM 4639 O O . TYR B 1 293 ? -5.949 -20.094 -10.984 1 97.94 293 TYR B O 1
ATOM 4647 N N . ARG B 1 294 ? -6.895 -18.031 -10.977 1 97.94 294 ARG B N 1
ATOM 4648 C CA . ARG B 1 294 ? -7.871 -18.438 -11.977 1 97.94 294 ARG B CA 1
ATOM 4649 C C . ARG B 1 294 ? -7.18 -18.859 -13.273 1 97.94 294 ARG B C 1
ATOM 4651 O O . ARG B 1 294 ? -7.543 -19.875 -13.875 1 97.94 294 ARG B O 1
ATOM 4658 N N . MET B 1 295 ? -6.207 -18.094 -13.648 1 98.12 295 MET B N 1
ATOM 4659 C CA . MET B 1 295 ? -5.461 -18.406 -14.859 1 98.12 295 MET B CA 1
ATOM 4660 C C . MET B 1 295 ? -4.707 -19.734 -14.703 1 98.12 295 MET B C 1
ATOM 4662 O O . MET B 1 295 ? -4.84 -20.625 -15.531 1 98.12 295 MET B O 1
ATOM 4666 N N . PHE B 1 296 ? -3.963 -19.906 -13.609 1 98.38 296 PHE B N 1
ATOM 4667 C CA . PHE B 1 296 ? -3.203 -21.125 -13.359 1 98.38 296 PHE B CA 1
ATOM 4668 C C . PHE B 1 296 ? -4.117 -22.344 -13.367 1 98.38 296 PHE B C 1
ATOM 4670 O O . PHE B 1 296 ? -3.961 -23.234 -14.203 1 98.38 296 PHE B O 1
ATOM 4677 N N . TYR B 1 297 ? -5.172 -22.328 -12.594 1 98.56 297 TYR B N 1
ATOM 4678 C CA . TYR B 1 297 ? -5.977 -23.531 -12.383 1 98.56 297 TYR B CA 1
ATOM 4679 C C . TYR B 1 297 ? -6.836 -23.812 -13.609 1 98.56 297 TYR B C 1
ATOM 4681 O O . TYR B 1 297 ? -7.027 -24.984 -13.977 1 98.56 297 TYR B O 1
ATOM 4689 N N . SER B 1 298 ? -7.371 -22.75 -14.281 1 98.75 298 SER B N 1
ATOM 4690 C CA . SER B 1 298 ? -8.141 -22.984 -15.5 1 98.75 298 SER B CA 1
ATOM 4691 C C . SER B 1 298 ? -7.281 -23.641 -16.578 1 98.75 298 SER B C 1
ATOM 4693 O O . SER B 1 298 ? -7.719 -24.594 -17.234 1 98.75 298 SER B O 1
ATOM 4695 N N . GLN B 1 299 ? -6.098 -23.156 -16.672 1 98.75 299 GLN B N 1
ATOM 4696 C CA . GLN B 1 299 ? -5.238 -23.703 -17.734 1 98.75 299 GLN B CA 1
ATOM 4697 C C . GLN B 1 299 ? -4.672 -25.062 -17.344 1 98.75 299 GLN B C 1
ATOM 4699 O O . GLN B 1 299 ? -4.379 -25.891 -18.203 1 98.75 299 GLN B O 1
ATOM 4704 N N . MET B 1 300 ? -4.535 -25.328 -16.047 1 98.75 300 MET B N 1
ATOM 4705 C CA . MET B 1 300 ? -4.188 -26.688 -15.617 1 98.75 300 MET B CA 1
ATOM 4706 C C . MET B 1 300 ? -5.262 -27.688 -16.031 1 98.75 300 MET B C 1
ATOM 4708 O O . MET B 1 300 ? -4.949 -28.766 -16.531 1 98.75 300 MET B O 1
ATOM 4712 N N . ILE B 1 301 ? -6.492 -27.266 -15.883 1 98.81 301 ILE B N 1
ATOM 4713 C CA . ILE B 1 301 ? -7.613 -28.094 -16.297 1 98.81 301 ILE B CA 1
ATOM 4714 C C . ILE B 1 301 ? -7.555 -28.328 -17.797 1 98.81 301 ILE B C 1
ATOM 4716 O O . ILE B 1 301 ? -7.676 -29.469 -18.266 1 98.81 301 ILE B O 1
ATOM 4720 N N . GLU B 1 302 ? -7.281 -27.266 -18.516 1 98.81 302 GLU B N 1
ATOM 4721 C CA . GLU B 1 302 ? -7.148 -27.375 -19.969 1 98.81 302 GLU B CA 1
ATOM 4722 C C . GLU B 1 302 ? -6.031 -28.344 -20.344 1 98.81 302 GLU B C 1
ATOM 4724 O O . GLU B 1 302 ? -6.18 -29.156 -21.266 1 98.81 302 GLU B O 1
ATOM 4729 N N . ASP B 1 303 ? -4.926 -28.203 -19.672 1 98.88 303 ASP B N 1
ATOM 4730 C CA . ASP B 1 303 ? -3.777 -29.062 -19.938 1 98.88 303 ASP B CA 1
ATOM 4731 C C . ASP B 1 303 ? -4.141 -30.531 -19.719 1 98.88 303 ASP B C 1
ATOM 4733 O O . ASP B 1 303 ? -3.797 -31.391 -20.547 1 98.88 303 ASP B O 1
ATOM 4737 N N . ILE B 1 304 ? -4.84 -30.859 -18.672 1 98.75 304 ILE B N 1
ATOM 4738 C CA . ILE B 1 304 ? -5.215 -32.219 -18.312 1 98.75 304 ILE B CA 1
ATOM 4739 C C . ILE B 1 304 ? -6.191 -32.781 -19.359 1 98.75 304 ILE B C 1
ATOM 4741 O O . ILE B 1 304 ? -6.039 -33.906 -19.812 1 98.75 304 ILE B O 1
ATOM 4745 N N . GLN B 1 305 ? -7.133 -31.984 -19.766 1 98.69 305 GLN B N 1
ATOM 4746 C CA . GLN B 1 305 ? -8.102 -32.375 -20.781 1 98.69 305 GLN B CA 1
ATOM 4747 C C . GLN B 1 305 ? -7.406 -32.688 -22.109 1 98.69 305 GLN B C 1
ATOM 4749 O O . GLN B 1 305 ? -7.672 -33.75 -22.719 1 98.69 305 GLN B O 1
ATOM 4754 N N . ALA B 1 306 ? -6.555 -31.781 -22.484 1 98.69 306 ALA B N 1
ATOM 4755 C CA . ALA B 1 306 ? -5.836 -31.969 -23.734 1 98.69 306 ALA B CA 1
ATOM 4756 C C . ALA B 1 306 ? -4.961 -33.219 -23.688 1 98.69 306 ALA B C 1
ATOM 4758 O O . ALA B 1 306 ? -4.941 -34 -24.641 1 98.69 306 ALA B O 1
ATOM 4759 N N . TRP B 1 307 ? -4.258 -33.375 -22.609 1 98.44 307 TRP B N 1
ATOM 4760 C CA . TRP B 1 307 ? -3.395 -34.562 -22.422 1 98.44 307 TRP B CA 1
ATOM 4761 C C . TRP B 1 307 ? -4.207 -35.844 -22.453 1 98.44 307 TRP B C 1
ATOM 4763 O O . TRP B 1 307 ? -3.793 -36.844 -23.047 1 98.44 307 TRP B O 1
ATOM 4773 N N . ALA B 1 308 ? -5.348 -35.875 -21.859 1 97.44 308 ALA B N 1
ATOM 4774 C CA . ALA B 1 308 ? -6.199 -37.062 -21.766 1 97.44 308 ALA B CA 1
ATOM 4775 C C . ALA B 1 308 ? -6.699 -37.469 -23.156 1 97.44 308 ALA B C 1
ATOM 4777 O O . ALA B 1 308 ? -7.031 -38.656 -23.375 1 97.44 308 ALA B O 1
ATOM 4778 N N . THR B 1 309 ? -6.688 -36.531 -24.062 1 96.31 309 THR B N 1
ATOM 4779 C CA . THR B 1 309 ? -7.133 -36.844 -25.422 1 96.31 309 THR B CA 1
ATOM 4780 C C . THR B 1 309 ? -5.941 -37.156 -26.328 1 96.31 309 THR B C 1
ATOM 4782 O O . THR B 1 309 ? -6.105 -37.375 -27.531 1 96.31 309 THR B O 1
ATOM 4785 N N . GLY B 1 310 ? -4.805 -37.062 -25.766 1 96.88 310 GLY B N 1
ATOM 4786 C CA . GLY B 1 310 ? -3.615 -37.438 -26.5 1 96.88 310 GLY B CA 1
ATOM 4787 C C . GLY B 1 310 ? -2.986 -36.281 -27.266 1 96.88 310 GLY B C 1
ATOM 4788 O O . GLY B 1 310 ? -2.139 -36.5 -28.125 1 96.88 310 GLY B O 1
ATOM 4789 N N . ALA B 1 311 ? -3.369 -35.094 -26.969 1 97.88 311 ALA B N 1
ATOM 4790 C CA . ALA B 1 311 ? -2.836 -33.875 -27.609 1 97.88 311 ALA B CA 1
ATOM 4791 C C . ALA B 1 311 ? -2.416 -32.844 -26.578 1 97.88 311 ALA B C 1
ATOM 4793 O O . ALA B 1 311 ? -3.008 -31.781 -26.484 1 97.88 311 ALA B O 1
ATOM 4794 N N . PRO B 1 312 ? -1.341 -33.156 -25.875 1 98.19 312 PRO B N 1
ATOM 4795 C CA . PRO B 1 312 ? -0.934 -32.25 -24.797 1 98.19 312 PRO B CA 1
ATOM 4796 C C . PRO B 1 312 ? -0.596 -30.859 -25.312 1 98.19 312 PRO B C 1
ATOM 4798 O O . PRO B 1 312 ? -0.075 -30.703 -26.422 1 98.19 312 PRO B O 1
ATOM 4801 N N . ILE B 1 313 ? -0.938 -29.797 -24.562 1 98.62 313 ILE B N 1
ATOM 4802 C CA . ILE B 1 313 ? -0.65 -28.406 -24.875 1 98.62 313 ILE B CA 1
ATOM 4803 C C . ILE B 1 313 ? 0.251 -27.812 -23.797 1 98.62 313 ILE B C 1
ATOM 4805 O O . ILE B 1 313 ? 0.317 -28.328 -22.672 1 98.62 313 ILE B O 1
ATOM 4809 N N . ARG B 1 314 ? 1.046 -26.672 -24.141 1 98.56 314 ARG B N 1
ATOM 4810 C CA . ARG B 1 314 ? 1.939 -25.953 -23.234 1 98.56 314 ARG B CA 1
ATOM 4811 C C . ARG B 1 314 ? 2.939 -26.891 -22.594 1 98.56 314 ARG B C 1
ATOM 4813 O O . ARG B 1 314 ? 3.121 -26.875 -21.359 1 98.56 314 ARG B O 1
ATOM 4820 N N . VAL B 1 315 ? 3.561 -27.719 -23.422 1 98.38 315 VAL B N 1
ATOM 4821 C CA . VAL B 1 315 ? 4.469 -28.766 -22.984 1 98.38 315 VAL B CA 1
ATOM 4822 C C . VAL B 1 315 ? 5.828 -28.172 -22.625 1 98.38 315 VAL B C 1
ATOM 4824 O O . VAL B 1 315 ? 6.336 -27.312 -23.359 1 98.38 315 VAL B O 1
ATOM 4827 N N . LEU B 1 316 ? 6.285 -28.547 -21.469 1 97.12 316 LEU B N 1
ATOM 4828 C CA . LEU B 1 316 ? 7.641 -28.203 -21.062 1 97.12 316 LEU B CA 1
ATOM 4829 C C . LEU B 1 316 ? 8.609 -29.344 -21.344 1 97.12 316 LEU B C 1
ATOM 4831 O O . LEU B 1 316 ? 8.297 -30.5 -21.062 1 97.12 316 LEU B O 1
ATOM 4835 N N . GLY B 1 317 ? 9.906 -29.094 -21.875 1 84.88 317 GLY B N 1
ATOM 4836 C CA . GLY B 1 317 ? 10.914 -30.094 -22.172 1 84.88 317 GLY B CA 1
ATOM 4837 C C . GLY B 1 317 ? 10.828 -30.609 -23.594 1 84.88 317 GLY B C 1
ATOM 4838 O O . GLY B 1 317 ? 9.852 -30.375 -24.297 1 84.88 317 GLY B O 1
#

Solvent-accessible surface area (backbone atoms only — not comparable to full-atom values): 32444 Å² total; per-residue (Å²): 131,74,38,32,31,34,39,38,60,30,61,59,70,46,69,78,72,62,47,76,67,72,80,38,60,92,57,30,49,80,43,81,38,55,59,74,71,66,56,56,69,58,45,27,67,74,49,36,81,25,28,30,41,37,40,54,48,64,65,53,74,41,40,54,77,39,54,72,50,26,83,49,42,40,37,38,34,34,34,24,80,64,50,91,32,50,38,55,68,50,33,49,75,71,65,24,47,38,28,27,18,68,71,59,82,57,42,40,47,50,43,48,51,28,40,53,41,30,57,44,44,43,39,58,60,31,27,50,32,29,49,73,63,49,49,65,68,72,74,14,52,75,57,62,73,34,31,36,16,31,39,16,76,46,77,58,25,48,52,49,47,48,47,39,47,62,51,49,25,47,48,34,33,35,46,97,84,63,44,57,66,62,28,45,75,71,74,30,42,54,49,53,68,66,54,37,37,45,60,18,42,35,33,38,46,36,51,74,79,41,86,81,34,46,41,58,45,26,56,65,50,56,64,46,29,39,44,79,15,34,41,35,37,66,51,51,23,52,29,39,28,60,69,42,49,52,51,35,47,76,69,53,43,27,52,28,37,28,34,26,44,51,81,54,81,78,69,57,78,84,41,62,69,48,65,45,87,49,40,46,38,39,56,57,49,40,66,46,20,51,66,30,46,34,44,24,54,49,36,44,52,49,34,52,55,30,40,75,72,71,52,67,48,60,67,54,129,130,75,37,32,32,35,38,39,59,30,62,60,71,47,69,80,72,62,46,76,69,72,80,37,59,93,57,29,50,80,44,82,36,54,58,73,71,65,58,57,70,58,46,27,66,74,47,35,82,26,30,31,42,37,39,53,47,65,65,51,76,41,40,56,76,39,55,72,51,27,83,48,44,40,37,40,34,33,35,25,80,64,52,91,32,49,37,56,68,49,33,49,74,70,65,24,47,39,28,28,18,67,72,61,83,57,43,41,49,52,43,48,52,26,38,52,41,31,56,43,46,43,40,58,60,30,28,51,32,30,49,73,63,49,48,65,70,72,76,13,52,78,58,61,73,35,31,37,18,32,40,16,76,46,78,58,27,45,52,49,48,47,46,41,47,62,52,48,25,47,48,35,35,33,46,96,83,62,45,56,66,63,29,46,75,71,73,30,41,55,49,53,67,66,55,37,36,45,60,18,42,35,34,38,45,36,49,74,81,42,86,80,33,46,42,58,46,27,56,66,49,54,64,47,29,39,44,79,14,35,42,35,37,67,52,50,23,51,29,38,30,58,70,42,50,51,50,34,48,76,70,53,42,28,51,29,36,26,35,26,45,50,79,52,81,78,68,60,76,85,42,60,68,48,65,45,86,50,39,47,37,39,58,58,49,38,65,46,20,51,66,29,48,34,45,24,54,50,35,46,51,49,34,51,55,29,39,75,72,72,52,67,49,58,67,54,127

Nearest PDB structures (foldseek):
  1wwk-assembly1_B  TM=7.596E-01  e=5.309E-30  Pyrococcus horikoshii OT3
  5aov-assembly1_A-2  TM=7.836E-01  e=4.177E-30  Pyrococcus furiosus
  2ekl-assembly1_A-2  TM=7.798E-01  e=1.190E-25  Sulfurisphaera tokodaii
  3hg7-assembly1_A  TM=7.040E-01  e=3.345E-23  Aeromonas salmonicida subsp. salmonicida A449
  4zqb-assembly1_B  TM=6.480E-01  e=3.686E-22  Cereibacter sphaeroides 2.4.1

Secondary structure (DSSP, 8-state):
--EEEEE---TTS-HHHHS-GGGGTTTEEEEE--PPP--HHHHHHHHTT-SEEEE-TTSS-B-HHHHTT-TT--EEEESSS--TTB-HHHHHHTT-EEE-----SSHHHHHHHHHHHHHHTTHHHHHHHHHTT------B---TTPEEEEE--SHHHHHHHHHHHHTT-EEEEE-TT--HHHHHHTT-EE--HHHHHHH-SEEEE-PPPSTTTTT-B-HHHHHHS-TT-EEEE-S-GGGB-HHHHHHHHHTTSSSEEEES--SSSSPPTT-GGGT-TTEEE-SS-TT-BHHHHHHHHHHHHHHHHHHHTT---SEE-/-PEEEEE---TTS-HHHHS-GGGGTTTEEEEE--PPP--HHHHHHHHTT-SEEEE-TTSS-B-HHHHTT-TT--EEEESSS--TTB-HHHHHHTT-EEE-----SSHHHHHHHHHHHHHHTTHHHHHHHHHTT------B---TTPEEEEE--SHHHHHHHHHHHHTT-EEEEE-TT--HHHHHHTT-EE--HHHHHHH-SEEEE-PPPSTTTTT-B-HHHHHHS-TT-EEEE-S-GGGB-HHHHHHHHHTTSSSEEEES--SSSSPPTT-GGGT-TTEEE-SS-TT-BHHHHHHHHHHHHHHHHHHHTT---SEE-

pLDDT: mean 97.4, std 2.56, range [65.31, 98.94]

Organism: NCBI:txid53407

Radius of gyration: 27.57 Å; Cα contacts (8 Å, |Δi|>4): 1401; chains: 2; bounding box: 58×90×60 Å

InterPro domains:
  IPR006139 D-isomer specific 2-hydroxyacid dehydrogenase, catalytic domain [PF00389] (27-310)
  IPR006140 D-isomer specific 2-hydroxyacid dehydrogenase, NAD-binding domain [PF02826] (114-286)
  IPR029752 D-isomer specific 2-hydroxyacid dehydrogenase, NAD-binding domain conserved site 1 [PS00065] (148-175)
  IPR029753 D-isomer specific 2-hydroxyacid dehydrogenase, NAD-binding domain conserved site [PS00671] (225-241)
  IPR036291 NAD(P)-binding domain superfamily [SSF51735] (108-286)
  IPR050857 D-isomer specific 2-hydroxyacid dehydrogenases [PTHR42789] (2-314)